Protein AF-A0A7C3E2F9-F1 (afdb_monomer)

pLDDT: mean 82.73, std 14.66, range [28.41, 98.12]

Radius of gyration: 39.57 Å; Cα contacts (8 Å, |Δi|>4): 1202; chains: 1; bounding box: 66×68×146 Å

Mean predicted aligned error: 20.39 Å

Nearest PDB structures (foldseek):
  4b7o-assembly1_A  TM=5.813E-01  e=4.059E-03  Neisseria meningitidis
  8a60-assembly1_A  TM=3.968E-01  e=1.126E-04  Escherichia coli K-12
  4aip-assembly1_A  TM=2.512E-01  e=1.209E-02  Neisseria meningitidis
  3csl-assembly1_A  TM=4.477E-01  e=5.651E-01  Serratia marcescens
  3slo-assembly1_A  TM=3.354E-01  e=4.138E-01  Escherichia coli O157:H7

Secondary structure (DSSP, 8-state):
----PPP-S----HHHHHHHTTSPPP-S---TTS-S--------EEEEEEEEEEEEEE-SSSEEEEEEEEEEEEEEEEP--SSSGGG-TT-EEEEEEEEEEEEEEEEEEETTEEEEEEEEEEEEEEETTPPP---HHHHHT-SSS-TTSPPEEEETTSPPBS-SSS-EEEEEEEEEEEEEEEEEEETTEEEEEEEEEEEEEEEEEE-TTTT-EEEE-SGGGTTS-HHHHHHHT--SEEE---EEE-EEEEEEEEEEEEEEEEETTEEEEEEEEEEEEPPPEETT---EEEEEEEEPTTT-SEEEEEETTSTT--SSSS------EEEEEEEEE-TTSTT--EEEEEE----S--HHHHHHHHHHHHHHHHHHHTTT---------PPP----S-HHHHHHHHHHHHHHHHHHHHHHHHHHHHHHHHHHHHHHHHHHHHHHH-SSEEEEEETTSBEEEE-HHHHHHTT-S--TTSBHHHHH-TT-HHHHHHHHHHHH---EEEEEEEEE-TTS-EEEEEEEEEEE--TT--SS---EEEEEEEE-HHHHHHHHHHHHHHHHHHHHHHHHHHHHHHHHHHHHHHHHHHHHTSTT--HHHHHHHHHHHHHHHHHHHHHHHHHHHHHS------EEE-HHHHHHHHHHHHHHH-TTS-----SPPPPEEE-HHHHHHHHHHHHHHHHH-

Sequence (685 aa):
MFLFDRPDVASISRIGSRLAALYPAPNVAGALSGANNFRLNTANRLTANNFIGRLDHSVSSSDRLNARVLQYRGQTKRGSVTPLEAADPSGGIDVTNTLNVTPGWFHNFSGTMFNELRLGILYRWQEQPRPDDSGVAGQLGLKGVDPAGMPRVTVTGYSALGLSNQGRLIKPVRSYHVSEALTWFRGQHTVKFGGEWRRSSITDAQFGSKSGAFAFNDVATGRTFGLAALLLGWANTATVRTGEASPFMHYGAWYVQDDWKATPRLTFNFGLRWDFDTPWREARNQRSGFNPIPINPVSGTPGIMTFAGIDGEGPYAHPFDYNNYGPRFGFAWRPFGENTVFRGGYGLIYGGIFIVVVVLLFFVVMVALRKSLRRGEASAPQDEFAPPRPRSDNEAAFLTASMQSVITRLKEQEKELERLHRQEKERAQQTAQLSVAVTRNMPTGLLLINEAGLITMSNPAAETVLGTQGLAFRRYSEVLGPDSTLVSLLAASLRDGRTFQREEADYITPAGETRRLGLTISPVFPPGDAKGKISGAVCLLTDLTELNALQQQMRLRENLAALGEMSAGIAHEFKNSLATISGHAQLIRGDALASSEIAESAAKIMAQTQALASIVTEFLRFARPLEASSESVAPQPLLASVMEECSRQFPGVDFSIQGDFLPIVGDEPLLRQALANLVRNAAQA

Structure (mmCIF, N/CA/C/O backbone):
data_AF-A0A7C3E2F9-F1
#
_entry.id   AF-A0A7C3E2F9-F1
#
loop_
_atom_site.group_PDB
_atom_site.id
_atom_site.type_symbol
_atom_site.label_atom_id
_atom_site.label_alt_id
_atom_site.label_comp_id
_atom_site.label_asym_id
_atom_site.label_entity_id
_atom_site.label_seq_id
_atom_site.pdbx_PDB_ins_code
_atom_site.Cartn_x
_atom_site.Cartn_y
_atom_site.Cartn_z
_atom_site.occupancy
_atom_site.B_iso_or_equiv
_atom_site.auth_seq_id
_atom_site.auth_comp_id
_atom_site.auth_asym_id
_atom_site.auth_atom_id
_atom_site.pdbx_PDB_model_num
ATOM 1 N N . MET A 1 1 ? 13.176 -0.486 -67.567 1.00 34.56 1 MET A N 1
ATOM 2 C CA . MET A 1 1 ? 14.231 0.490 -67.236 1.00 34.56 1 MET A CA 1
ATOM 3 C C . MET A 1 1 ? 13.688 1.428 -66.164 1.00 34.56 1 MET A C 1
ATOM 5 O O . MET A 1 1 ? 13.183 2.488 -66.480 1.00 34.56 1 MET A O 1
ATOM 9 N N . PHE A 1 2 ? 13.714 0.990 -64.906 1.00 29.55 2 PHE A N 1
ATOM 10 C CA . PHE A 1 2 ? 13.661 1.872 -63.741 1.00 29.55 2 PHE A CA 1
ATOM 11 C C . PHE A 1 2 ? 14.950 1.564 -62.994 1.00 29.55 2 PHE A C 1
ATOM 13 O O . PHE A 1 2 ? 15.112 0.481 -62.434 1.00 29.55 2 PHE A O 1
ATOM 20 N N . LEU A 1 3 ? 15.918 2.457 -63.173 1.00 31.38 3 LEU A N 1
ATOM 21 C CA . LEU A 1 3 ? 17.205 2.436 -62.502 1.00 31.38 3 LEU A CA 1
ATOM 22 C C . LEU A 1 3 ? 16.933 2.592 -61.004 1.00 31.38 3 LEU A C 1
ATOM 24 O O . LEU A 1 3 ? 16.674 3.691 -60.527 1.00 31.38 3 LEU A O 1
ATOM 28 N N . PHE A 1 4 ? 16.964 1.484 -60.267 1.00 35.19 4 PHE A N 1
ATOM 29 C CA . PHE A 1 4 ? 17.385 1.552 -58.878 1.00 35.19 4 PHE A CA 1
ATOM 30 C C . PHE A 1 4 ? 18.872 1.880 -58.930 1.00 35.19 4 PHE A C 1
ATOM 32 O O . PHE A 1 4 ? 19.704 0.984 -59.094 1.00 35.19 4 PHE A O 1
ATOM 39 N N . ASP A 1 5 ? 19.190 3.174 -58.877 1.00 38.12 5 ASP A N 1
ATOM 40 C CA . ASP A 1 5 ? 20.518 3.604 -58.469 1.00 38.12 5 ASP A CA 1
ATOM 41 C C . ASP A 1 5 ? 20.855 2.837 -57.194 1.00 38.12 5 ASP A C 1
ATOM 43 O O . ASP A 1 5 ? 20.099 2.833 -56.215 1.00 38.12 5 ASP A O 1
ATOM 47 N N . ARG A 1 6 ? 21.963 2.099 -57.252 1.00 39.78 6 ARG A N 1
ATOM 48 C CA . ARG A 1 6 ? 22.545 1.468 -56.075 1.00 39.78 6 ARG A CA 1
ATOM 49 C C . ARG A 1 6 ? 22.722 2.584 -55.043 1.00 39.78 6 ARG A C 1
ATOM 51 O O . ARG A 1 6 ? 23.370 3.572 -55.384 1.00 39.78 6 ARG A O 1
ATOM 58 N N . PRO A 1 7 ? 22.160 2.474 -53.827 1.00 41.84 7 PRO A N 1
ATOM 59 C CA . PRO A 1 7 ? 22.436 3.463 -52.805 1.00 41.84 7 PRO A CA 1
ATOM 60 C C . PRO A 1 7 ? 23.945 3.468 -52.585 1.00 41.84 7 PRO A C 1
ATOM 62 O O . PRO A 1 7 ? 24.555 2.421 -52.352 1.00 41.84 7 PRO A O 1
ATOM 65 N N . ASP A 1 8 ? 24.520 4.650 -52.756 1.00 45.22 8 ASP A N 1
ATOM 66 C CA . ASP A 1 8 ? 25.925 4.944 -52.547 1.00 45.22 8 ASP A CA 1
ATOM 67 C C . ASP A 1 8 ? 26.379 4.314 -51.223 1.00 45.22 8 ASP A C 1
ATOM 69 O O . ASP A 1 8 ? 25.710 4.450 -50.189 1.00 45.22 8 ASP A O 1
ATOM 73 N N . VAL A 1 9 ? 27.483 3.568 -51.243 1.00 47.22 9 VAL A N 1
ATOM 74 C CA . VAL A 1 9 ? 28.048 2.986 -50.025 1.00 47.22 9 VAL A CA 1
ATOM 75 C C . VAL A 1 9 ? 28.627 4.130 -49.184 1.00 47.22 9 VAL A C 1
ATOM 77 O O . VAL A 1 9 ? 29.790 4.491 -49.293 1.00 47.22 9 VAL A O 1
ATOM 80 N N . ALA A 1 10 ? 27.764 4.638 -48.305 1.00 52.59 10 ALA A N 1
ATOM 81 C CA . ALA A 1 10 ? 28.023 5.060 -46.934 1.00 52.59 10 ALA A CA 1
ATOM 82 C C . ALA A 1 10 ? 28.907 6.300 -46.688 1.00 52.59 10 ALA A C 1
ATOM 84 O O . ALA A 1 10 ? 30.077 6.190 -46.326 1.00 52.59 10 ALA A O 1
ATOM 85 N N . SER A 1 11 ? 28.279 7.479 -46.584 1.00 71.88 11 SER A N 1
ATOM 86 C CA . SER A 1 11 ? 28.656 8.381 -45.487 1.00 71.88 11 SER A CA 1
ATOM 87 C C . SER A 1 11 ? 27.968 7.880 -44.214 1.00 71.88 11 SER A C 1
ATOM 89 O O . SER A 1 11 ? 26.759 8.055 -44.048 1.00 71.88 11 SER A O 1
ATOM 91 N N . ILE A 1 12 ? 28.714 7.214 -43.327 1.00 85.56 12 ILE A N 1
ATOM 92 C CA . ILE A 1 12 ? 28.209 6.819 -42.006 1.00 85.56 12 ILE A CA 1
ATOM 93 C C . ILE A 1 12 ? 27.648 8.067 -41.311 1.00 85.56 12 ILE A C 1
ATOM 95 O O . ILE A 1 12 ? 28.334 9.081 -41.171 1.00 85.56 12 ILE A O 1
ATOM 99 N N . SER A 1 13 ? 26.400 7.991 -40.855 1.00 90.38 13 SER A N 1
ATOM 100 C CA . SER A 1 13 ? 25.753 9.046 -40.085 1.00 90.38 13 SER A CA 1
ATOM 101 C C . SER A 1 13 ? 26.576 9.358 -38.843 1.00 90.38 13 SER A C 1
ATOM 103 O O . SER A 1 13 ? 26.833 8.486 -38.012 1.00 90.38 13 SER A O 1
ATOM 105 N N . ARG A 1 14 ? 26.940 10.633 -38.672 1.00 90.75 14 ARG A N 1
ATOM 106 C CA . ARG A 1 14 ? 27.643 11.119 -37.474 1.00 90.75 14 ARG A CA 1
ATOM 107 C C . ARG A 1 14 ? 26.859 10.835 -36.189 1.00 90.75 14 ARG A C 1
ATOM 109 O O . ARG A 1 14 ? 27.458 10.586 -35.148 1.00 90.75 14 ARG A O 1
ATOM 116 N N . ILE A 1 15 ? 25.529 10.898 -36.250 1.00 92.12 15 ILE A N 1
ATOM 117 C CA . ILE A 1 15 ? 24.653 10.597 -35.109 1.00 92.12 15 ILE A CA 1
ATOM 118 C C . ILE A 1 15 ? 24.609 9.083 -34.887 1.00 92.12 15 ILE A C 1
ATOM 120 O O . ILE A 1 15 ? 24.788 8.623 -33.762 1.00 92.12 15 ILE A O 1
ATOM 124 N N . GLY A 1 16 ? 24.439 8.316 -35.969 1.00 92.38 16 GLY A N 1
ATOM 125 C CA . GLY A 1 16 ? 24.406 6.855 -35.943 1.00 92.38 16 GLY A CA 1
ATOM 126 C C . GLY A 1 16 ? 25.669 6.231 -35.354 1.00 92.38 16 GLY A C 1
ATOM 127 O O . GLY A 1 16 ? 25.578 5.367 -34.487 1.00 92.38 16 GLY A O 1
ATOM 128 N N . SER A 1 17 ? 26.849 6.710 -35.759 1.00 91.62 17 SER A N 1
ATOM 129 C CA . SER A 1 17 ? 28.134 6.227 -35.238 1.00 91.62 17 SER A CA 1
ATOM 130 C C . SER A 1 17 ? 28.340 6.563 -33.762 1.00 91.62 17 SER A C 1
ATOM 132 O O . SER A 1 17 ? 28.784 5.708 -32.998 1.00 91.62 17 SER A O 1
ATOM 134 N N . ARG A 1 18 ? 27.965 7.774 -33.331 1.00 91.81 18 ARG A N 1
ATOM 135 C CA . ARG A 1 18 ? 28.031 8.179 -31.917 1.00 91.81 18 ARG A CA 1
ATOM 136 C C . ARG A 1 18 ? 27.104 7.352 -31.032 1.00 91.81 18 ARG A C 1
ATOM 138 O O . ARG A 1 18 ? 27.503 6.981 -29.937 1.00 91.81 18 ARG A O 1
ATOM 145 N N . LEU A 1 19 ? 25.897 7.044 -31.507 1.00 92.69 19 LEU A N 1
ATOM 146 C CA . LEU A 1 19 ? 24.961 6.171 -30.797 1.00 92.69 19 LEU A CA 1
ATOM 147 C C . LEU A 1 19 ? 25.447 4.718 -30.763 1.00 92.69 19 LEU A C 1
ATOM 149 O O . LEU A 1 19 ? 25.360 4.075 -29.723 1.00 92.69 19 LEU A O 1
ATOM 153 N N . ALA A 1 20 ? 25.998 4.208 -31.868 1.00 91.62 20 ALA A N 1
ATOM 154 C CA . ALA A 1 20 ? 26.556 2.858 -31.925 1.00 91.62 20 ALA A CA 1
ATOM 155 C C . ALA A 1 20 ? 27.736 2.673 -30.953 1.00 91.62 20 ALA A C 1
ATOM 157 O O . ALA A 1 20 ? 27.865 1.613 -30.348 1.00 91.62 20 ALA A O 1
ATOM 158 N N . ALA A 1 21 ? 28.548 3.714 -30.744 1.00 90.88 21 ALA A N 1
ATOM 159 C CA . ALA A 1 21 ? 29.670 3.698 -29.805 1.00 90.88 21 ALA A CA 1
ATOM 160 C C . ALA A 1 21 ? 29.258 3.604 -28.321 1.00 90.88 21 ALA A C 1
ATOM 162 O O . ALA A 1 21 ? 30.113 3.373 -27.470 1.00 90.88 21 ALA A O 1
ATOM 163 N N . LEU A 1 22 ? 27.971 3.780 -27.992 1.00 90.50 22 LEU A N 1
ATOM 164 C CA . LEU A 1 22 ? 27.465 3.625 -26.623 1.00 90.50 22 LEU A CA 1
ATOM 165 C C . LEU A 1 22 ? 27.222 2.160 -26.237 1.00 90.50 22 LEU A C 1
ATOM 167 O O . LEU A 1 22 ? 27.091 1.864 -25.047 1.00 90.50 22 LEU A O 1
ATOM 171 N N . TYR A 1 23 ? 27.158 1.244 -27.211 1.00 89.94 23 TYR A N 1
ATOM 172 C CA . TYR A 1 23 ? 27.086 -0.181 -26.911 1.00 89.94 23 TYR A CA 1
ATOM 173 C C . TYR A 1 23 ? 28.418 -0.666 -26.326 1.00 89.94 23 TYR A C 1
ATOM 175 O O . TYR A 1 23 ? 29.477 -0.364 -26.880 1.00 89.94 23 TYR A O 1
ATOM 183 N N . PRO A 1 24 ? 28.391 -1.429 -25.222 1.00 88.19 24 PRO A N 1
ATOM 184 C CA . PRO A 1 24 ? 29.610 -1.950 -24.631 1.00 88.19 24 PRO A CA 1
ATOM 185 C C . PRO A 1 24 ? 30.267 -2.991 -25.544 1.00 88.19 24 PRO A C 1
ATOM 187 O O . PRO A 1 24 ? 29.594 -3.732 -26.265 1.00 88.19 24 PRO A O 1
ATOM 190 N N . ALA A 1 25 ? 31.595 -3.070 -25.477 1.00 87.81 25 ALA A N 1
ATOM 191 C CA . ALA A 1 25 ? 32.342 -4.130 -26.138 1.00 87.81 25 ALA A CA 1
ATOM 192 C C . ALA A 1 25 ? 31.990 -5.500 -25.521 1.00 87.81 25 ALA A C 1
ATOM 194 O O . ALA A 1 25 ? 31.783 -5.583 -24.308 1.00 87.81 25 ALA A O 1
ATOM 195 N N . PRO A 1 26 ? 31.936 -6.579 -26.321 1.00 88.69 26 PRO A N 1
ATOM 196 C CA . PRO A 1 26 ? 31.659 -7.917 -25.811 1.00 88.69 26 PRO A CA 1
ATOM 197 C C . PRO A 1 26 ? 32.726 -8.359 -24.802 1.00 88.69 26 PRO A C 1
ATOM 199 O O . PRO A 1 26 ? 33.915 -8.126 -25.007 1.00 88.69 26 PRO A O 1
ATOM 202 N N . ASN A 1 27 ? 32.302 -9.018 -23.723 1.00 90.38 27 ASN A N 1
ATOM 203 C CA . ASN A 1 27 ? 33.191 -9.500 -22.657 1.00 90.38 27 ASN A CA 1
ATOM 204 C C . ASN A 1 27 ? 33.017 -10.991 -22.323 1.00 90.38 27 ASN A C 1
ATOM 206 O O . ASN A 1 27 ? 33.754 -11.527 -21.499 1.00 90.38 27 ASN A O 1
ATOM 210 N N . VAL A 1 28 ? 32.063 -11.666 -22.963 1.00 89.44 28 VAL A N 1
ATOM 211 C CA . VAL A 1 28 ? 31.877 -13.117 -22.888 1.00 89.44 28 VAL A CA 1
ATOM 212 C C . VAL A 1 28 ? 31.671 -13.676 -24.291 1.00 89.44 28 VAL A C 1
ATOM 214 O O . VAL A 1 28 ? 31.207 -12.973 -25.191 1.00 89.44 28 VAL A O 1
ATOM 217 N N . ALA A 1 29 ? 31.981 -14.959 -24.479 1.00 83.81 29 ALA A N 1
ATOM 218 C CA . ALA A 1 29 ? 31.607 -15.656 -25.702 1.00 83.81 29 ALA A CA 1
ATOM 219 C C . ALA A 1 29 ? 30.074 -15.616 -25.849 1.00 83.81 29 ALA A C 1
ATOM 221 O O . ALA A 1 29 ? 29.343 -16.088 -24.976 1.00 83.81 29 ALA A O 1
ATOM 222 N N . GLY A 1 30 ? 29.593 -14.983 -26.921 1.00 80.31 30 GLY A N 1
ATOM 223 C CA . GLY A 1 30 ? 28.169 -14.926 -27.241 1.00 80.31 30 GLY A CA 1
ATOM 224 C C . GLY A 1 30 ? 27.622 -16.276 -27.706 1.00 80.31 30 GLY A C 1
ATOM 225 O O . GLY A 1 30 ? 28.350 -17.258 -27.851 1.00 80.31 30 GLY A O 1
ATOM 226 N N . ALA A 1 31 ? 26.323 -16.318 -27.995 1.00 74.69 31 ALA A N 1
ATOM 227 C CA . ALA A 1 31 ? 25.733 -17.414 -28.756 1.00 74.69 31 ALA A CA 1
ATOM 228 C C . ALA A 1 31 ? 26.368 -17.500 -30.159 1.00 74.69 31 ALA A C 1
ATOM 230 O O . ALA A 1 31 ? 26.954 -16.532 -30.640 1.00 74.69 31 ALA A O 1
ATOM 231 N N . LEU A 1 32 ? 26.181 -18.623 -30.862 1.00 66.31 32 LEU A N 1
ATOM 232 C CA . LEU A 1 32 ? 26.630 -18.795 -32.257 1.00 66.31 32 LEU A CA 1
ATOM 233 C C . LEU A 1 32 ? 26.113 -17.692 -33.203 1.00 66.31 32 LEU A C 1
ATOM 235 O O . LEU A 1 32 ? 26.728 -17.409 -34.222 1.00 66.31 32 LEU A O 1
ATOM 239 N N . SER A 1 33 ? 25.004 -17.041 -32.843 1.00 66.00 33 SER A N 1
ATOM 240 C CA . SER A 1 33 ? 24.438 -15.878 -33.535 1.00 66.00 33 SER A CA 1
ATOM 241 C C . SER A 1 33 ? 25.149 -14.546 -33.243 1.00 66.00 33 SER A C 1
ATOM 243 O O . SER A 1 33 ? 24.709 -13.509 -33.729 1.00 66.00 33 SER A O 1
ATOM 245 N N . GLY A 1 34 ? 26.187 -14.534 -32.403 1.00 68.25 34 GLY A N 1
ATOM 246 C CA . GLY A 1 34 ? 26.843 -13.320 -31.906 1.00 68.25 34 GLY A CA 1
ATOM 247 C C . GLY A 1 34 ? 26.052 -12.562 -30.829 1.00 68.25 34 GLY A C 1
ATOM 248 O O . GLY A 1 34 ? 26.511 -11.525 -30.359 1.00 68.25 34 GLY A O 1
ATOM 249 N N . ALA A 1 35 ? 24.884 -13.066 -30.413 1.00 77.75 35 ALA A N 1
ATOM 250 C CA . ALA A 1 35 ? 24.026 -12.444 -29.401 1.00 77.75 35 ALA A CA 1
ATOM 251 C C . ALA A 1 35 ? 24.463 -12.772 -27.959 1.00 77.75 35 ALA A C 1
ATOM 253 O O . ALA A 1 35 ? 25.149 -13.765 -27.718 1.00 77.75 35 ALA A O 1
ATOM 254 N N . ASN A 1 36 ? 24.004 -11.982 -26.978 1.00 81.44 36 ASN A N 1
ATOM 255 C CA . ASN A 1 36 ? 24.264 -12.188 -25.540 1.00 81.44 36 ASN A CA 1
ATOM 256 C C . ASN A 1 36 ? 25.761 -12.280 -25.179 1.00 81.44 36 ASN A C 1
ATOM 258 O O . ASN A 1 36 ? 26.157 -13.054 -24.308 1.00 81.44 36 ASN A O 1
ATOM 262 N N . ASN A 1 37 ? 26.582 -11.486 -25.865 1.00 86.81 37 ASN A N 1
ATOM 263 C CA . ASN A 1 37 ? 28.044 -11.444 -25.764 1.00 86.81 37 ASN A CA 1
ATOM 264 C C . ASN A 1 37 ? 28.573 -10.414 -24.742 1.00 86.81 37 ASN A C 1
ATOM 266 O O . ASN A 1 37 ? 29.782 -10.224 -24.619 1.00 86.81 37 ASN A O 1
ATOM 270 N N . PHE A 1 38 ? 27.682 -9.758 -23.995 1.00 88.31 38 PHE A N 1
ATOM 271 C CA . PHE A 1 38 ? 28.029 -8.832 -22.921 1.00 88.31 38 PHE A CA 1
ATOM 272 C C . PHE A 1 38 ? 27.270 -9.178 -21.638 1.00 88.31 38 PHE A C 1
ATOM 274 O O . PHE A 1 38 ? 26.053 -9.377 -21.665 1.00 88.31 38 PHE A O 1
ATOM 281 N N . ARG A 1 39 ? 27.983 -9.253 -20.511 1.00 87.06 39 ARG A N 1
ATOM 282 C CA . ARG A 1 39 ? 27.419 -9.487 -19.174 1.00 87.06 39 ARG A CA 1
ATOM 283 C C . ARG A 1 39 ? 28.145 -8.643 -18.136 1.00 87.06 39 ARG A C 1
ATOM 285 O O . ARG A 1 39 ? 29.361 -8.734 -18.009 1.00 87.06 39 ARG A O 1
ATOM 292 N N . LEU A 1 40 ? 27.401 -7.883 -17.344 1.00 86.88 40 LEU A N 1
ATOM 293 C CA . LEU A 1 40 ? 27.927 -7.154 -16.195 1.00 86.88 40 LEU A CA 1
ATOM 294 C C . LEU A 1 40 ? 26.899 -7.199 -15.066 1.00 86.88 40 LEU A C 1
ATOM 296 O O . LEU A 1 40 ? 25.703 -7.071 -15.317 1.00 86.88 40 LEU A O 1
ATOM 300 N N . ASN A 1 41 ? 27.373 -7.358 -13.833 1.00 87.25 41 ASN A N 1
ATOM 301 C CA . ASN A 1 41 ? 26.542 -7.200 -12.647 1.00 87.25 41 ASN A CA 1
ATOM 302 C C . ASN A 1 41 ? 26.723 -5.790 -12.095 1.00 87.25 41 ASN A C 1
ATOM 304 O O . ASN A 1 41 ? 27.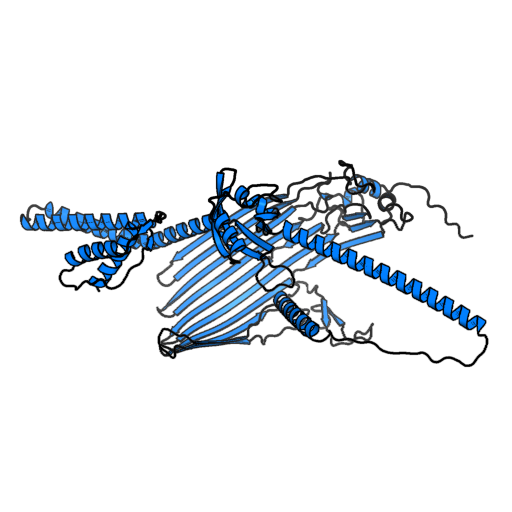845 -5.318 -11.929 1.00 87.25 41 ASN A O 1
ATOM 308 N N . THR A 1 42 ? 25.610 -5.138 -11.786 1.00 88.31 42 THR A N 1
ATOM 309 C CA . THR A 1 42 ? 25.581 -3.802 -11.198 1.00 88.31 42 THR A CA 1
ATOM 310 C C . THR A 1 42 ? 24.644 -3.808 -9.995 1.00 88.31 42 THR A C 1
ATOM 312 O O . THR A 1 42 ? 23.716 -4.617 -9.929 1.00 88.31 42 THR A O 1
ATOM 315 N N . ALA A 1 43 ? 24.911 -2.954 -9.011 1.00 89.31 43 ALA A N 1
ATOM 316 C CA . ALA A 1 43 ? 24.148 -2.918 -7.770 1.00 89.31 43 ALA A CA 1
ATOM 317 C C . ALA A 1 43 ? 23.157 -1.754 -7.774 1.00 89.31 43 ALA A C 1
ATOM 319 O O . ALA A 1 43 ? 23.502 -0.626 -8.127 1.00 89.31 43 ALA A O 1
ATOM 320 N N . ASN A 1 44 ? 21.940 -2.015 -7.303 1.00 92.38 44 ASN A N 1
ATOM 321 C CA . ASN A 1 44 ? 20.987 -0.963 -6.977 1.00 92.38 44 ASN A CA 1
ATOM 322 C C . ASN A 1 44 ? 21.199 -0.543 -5.523 1.00 92.38 44 ASN A C 1
ATOM 324 O O . ASN A 1 44 ? 21.247 -1.387 -4.630 1.00 92.38 44 ASN A O 1
ATOM 328 N N . ARG A 1 45 ? 21.302 0.763 -5.276 1.00 94.38 45 ARG A N 1
ATOM 329 C CA . ARG A 1 45 ? 21.499 1.317 -3.935 1.00 94.38 45 ARG A CA 1
ATOM 330 C C . ARG A 1 45 ? 20.283 2.131 -3.523 1.00 94.38 45 ARG A C 1
ATOM 332 O O . ARG A 1 45 ? 20.002 3.160 -4.131 1.00 94.38 45 ARG A O 1
ATOM 339 N N . LEU A 1 46 ? 19.606 1.693 -2.466 1.00 95.44 46 LEU A N 1
ATOM 340 C CA . LEU A 1 46 ? 18.586 2.473 -1.771 1.00 95.44 46 LEU A CA 1
ATOM 341 C C . LEU A 1 46 ? 19.222 3.158 -0.558 1.00 95.44 46 LEU A C 1
ATOM 343 O O . LEU A 1 46 ? 19.756 2.494 0.325 1.00 95.44 46 LEU A O 1
ATOM 347 N N . THR A 1 47 ? 19.125 4.481 -0.503 1.00 96.44 47 THR A N 1
ATOM 348 C CA . THR A 1 47 ? 19.421 5.271 0.694 1.00 96.44 47 THR A CA 1
ATOM 349 C C . THR A 1 47 ? 18.115 5.887 1.169 1.00 96.44 47 THR A C 1
ATOM 351 O O . THR A 1 47 ? 17.479 6.621 0.413 1.00 96.44 47 THR A O 1
ATOM 354 N N . ALA A 1 48 ? 17.701 5.598 2.402 1.00 96.56 48 ALA A N 1
ATOM 355 C CA . ALA A 1 48 ? 16.458 6.117 2.956 1.00 96.56 48 ALA A CA 1
ATOM 356 C C . ALA A 1 48 ? 16.636 6.628 4.385 1.00 96.56 48 ALA A C 1
ATOM 358 O O . ALA A 1 48 ? 17.272 5.981 5.211 1.00 96.56 48 ALA A O 1
ATOM 359 N N . ASN A 1 49 ? 16.022 7.776 4.664 1.00 96.19 49 ASN A N 1
ATOM 360 C CA . ASN A 1 49 ? 15.901 8.359 5.991 1.00 96.19 49 ASN A CA 1
ATOM 361 C C . ASN A 1 49 ? 14.432 8.333 6.408 1.00 96.19 49 ASN A C 1
ATOM 363 O O . ASN A 1 49 ? 13.574 8.873 5.701 1.00 96.19 49 ASN A O 1
ATOM 367 N N . ASN A 1 50 ? 14.168 7.744 7.571 1.00 95.44 50 ASN A N 1
ATOM 368 C CA . ASN A 1 50 ? 12.835 7.630 8.147 1.00 95.44 50 ASN A CA 1
ATOM 369 C C . ASN A 1 50 ? 12.800 8.355 9.484 1.00 95.44 50 ASN A C 1
ATOM 371 O O . ASN A 1 50 ? 13.608 8.077 10.365 1.00 95.44 50 ASN A O 1
ATOM 375 N N . PHE A 1 51 ? 11.844 9.261 9.639 1.00 94.88 51 PHE A N 1
ATOM 376 C CA . PHE A 1 51 ? 11.570 9.930 10.899 1.00 94.88 51 PHE A CA 1
ATOM 377 C C . PHE A 1 51 ? 10.118 9.688 11.287 1.00 94.88 51 PHE A C 1
ATOM 379 O O . PHE A 1 51 ? 9.205 9.864 10.476 1.00 94.88 51 PHE A O 1
ATOM 386 N N . ILE A 1 52 ? 9.911 9.277 12.534 1.00 95.38 52 ILE A N 1
ATOM 387 C CA . ILE A 1 52 ? 8.589 9.083 13.113 1.00 95.38 52 ILE A CA 1
ATOM 388 C C . ILE A 1 52 ? 8.576 9.807 14.451 1.00 95.38 52 ILE A C 1
ATOM 390 O O . ILE A 1 52 ? 9.390 9.521 15.323 1.00 95.38 52 ILE A O 1
ATOM 394 N N . GLY A 1 53 ? 7.633 10.728 14.599 1.00 92.25 53 GLY A N 1
ATOM 395 C CA . GLY A 1 53 ? 7.337 11.403 15.851 1.00 92.25 53 GLY A CA 1
ATOM 396 C C . GLY A 1 53 ? 5.908 11.101 16.269 1.00 92.25 53 GLY A C 1
ATOM 397 O O . GLY A 1 53 ? 5.007 11.039 15.427 1.00 92.25 53 GLY A O 1
ATOM 398 N N . ARG A 1 54 ? 5.701 10.917 17.569 1.00 95.69 54 ARG A N 1
ATOM 399 C CA . ARG A 1 54 ? 4.377 10.818 18.173 1.00 95.69 54 ARG A CA 1
ATOM 400 C C . ARG A 1 54 ? 4.343 11.682 19.427 1.00 95.69 54 ARG A C 1
ATOM 402 O O . ARG A 1 54 ? 5.299 11.677 20.196 1.00 95.69 54 ARG A O 1
ATOM 409 N N . LEU A 1 55 ? 3.251 12.413 19.590 1.00 95.38 55 LEU A N 1
ATOM 410 C CA . LEU A 1 55 ? 2.927 13.195 20.770 1.00 95.38 55 LEU A CA 1
ATOM 411 C C . LEU A 1 55 ? 1.543 12.764 21.241 1.00 95.38 55 LEU A C 1
ATOM 413 O O . LEU A 1 55 ? 0.613 12.728 20.438 1.00 95.38 55 LEU A O 1
ATOM 417 N N . ASP A 1 56 ? 1.413 12.480 22.528 1.00 96.81 56 ASP A N 1
ATOM 418 C CA . ASP A 1 56 ? 0.138 12.251 23.196 1.00 96.81 56 ASP A CA 1
ATOM 419 C C . ASP A 1 56 ? 0.112 13.156 24.429 1.00 96.81 56 ASP A C 1
ATOM 421 O O . ASP A 1 56 ? 1.074 13.199 25.198 1.00 96.81 56 ASP A O 1
ATOM 425 N N . HIS A 1 57 ? -0.959 13.924 24.597 1.00 96.19 57 HIS A N 1
ATOM 426 C CA . HIS A 1 57 ? -1.078 14.883 25.684 1.00 96.19 57 HIS A CA 1
ATOM 427 C C . HIS A 1 57 ? -2.518 14.947 26.190 1.00 96.19 57 HIS A C 1
ATOM 429 O O . HIS A 1 57 ? -3.443 15.262 25.441 1.00 96.19 57 HIS A O 1
ATOM 435 N N . SER A 1 58 ? -2.704 14.663 27.477 1.00 96.81 58 SER A N 1
ATOM 436 C CA . SER A 1 58 ? -3.978 14.878 28.166 1.00 96.81 58 SER A CA 1
ATOM 437 C C . SER A 1 58 ? -4.027 16.329 28.637 1.00 96.81 58 SER A C 1
ATOM 439 O O . SER A 1 58 ? -3.348 16.682 29.597 1.00 96.81 58 SER A O 1
ATOM 441 N N . VAL A 1 59 ? -4.794 17.167 27.937 1.00 95.88 59 VAL A N 1
ATOM 442 C CA . VAL A 1 59 ? -4.943 18.600 28.250 1.00 95.88 59 VAL A CA 1
ATOM 443 C C . VAL A 1 59 ? -5.790 18.779 29.511 1.00 95.88 59 VAL A C 1
ATOM 445 O O . VAL A 1 59 ? -5.533 19.660 30.328 1.00 95.88 59 VAL A O 1
ATOM 448 N N . SER A 1 60 ? -6.802 17.929 29.674 1.00 95.44 60 SER A N 1
ATOM 449 C CA . SER A 1 60 ? -7.709 17.910 30.819 1.00 95.44 60 SER A CA 1
ATOM 450 C C . SER A 1 60 ? -8.210 16.479 31.065 1.00 95.44 60 SER A C 1
ATOM 452 O O . SER A 1 60 ? -7.791 15.528 30.401 1.00 95.44 60 SER A O 1
ATOM 454 N N . SER A 1 61 ? -9.128 16.303 32.017 1.00 93.38 61 SER A N 1
ATOM 455 C CA . SER A 1 61 ? -9.836 15.031 32.214 1.00 93.38 61 SER A CA 1
ATOM 456 C C . SER A 1 61 ? -10.814 14.696 31.075 1.00 93.38 61 SER A C 1
ATOM 458 O O . SER A 1 61 ? -11.145 13.522 30.887 1.00 93.38 61 SER A O 1
ATOM 460 N N . SER A 1 62 ? -11.265 15.697 30.308 1.00 96.12 62 SER A N 1
ATOM 461 C CA . SER A 1 62 ? -12.163 15.537 29.157 1.00 96.12 62 SER A CA 1
ATOM 462 C C . SER A 1 62 ? -11.434 15.506 27.817 1.00 96.12 62 SER A C 1
ATOM 464 O O . SER A 1 62 ? -11.960 14.917 26.879 1.00 96.12 62 SER A O 1
ATOM 466 N N . ASP A 1 63 ? -10.241 16.097 27.720 1.00 96.88 63 ASP A N 1
ATOM 467 C CA . ASP A 1 63 ? -9.572 16.367 26.448 1.00 96.88 63 ASP A CA 1
ATOM 468 C C . ASP A 1 63 ? -8.217 15.680 26.335 1.00 96.88 63 ASP A C 1
ATOM 470 O O . ASP A 1 63 ? -7.309 15.890 27.147 1.00 96.88 63 ASP A O 1
ATOM 474 N N . ARG A 1 64 ? -8.052 14.908 25.259 1.00 97.38 64 ARG A N 1
ATOM 475 C CA . ARG A 1 64 ? -6.767 14.317 24.876 1.00 97.38 64 ARG A CA 1
ATOM 476 C C . ARG A 1 64 ? -6.433 14.679 23.444 1.00 97.38 64 ARG A C 1
ATOM 478 O O . ARG A 1 64 ? -7.243 14.501 22.540 1.00 97.38 64 ARG A O 1
ATOM 485 N N . LEU A 1 65 ? -5.218 15.157 23.238 1.00 97.50 65 LEU A N 1
ATOM 486 C CA . LEU A 1 65 ? -4.668 15.448 21.927 1.00 97.50 65 LEU A CA 1
ATOM 487 C C . LEU A 1 65 ? -3.623 14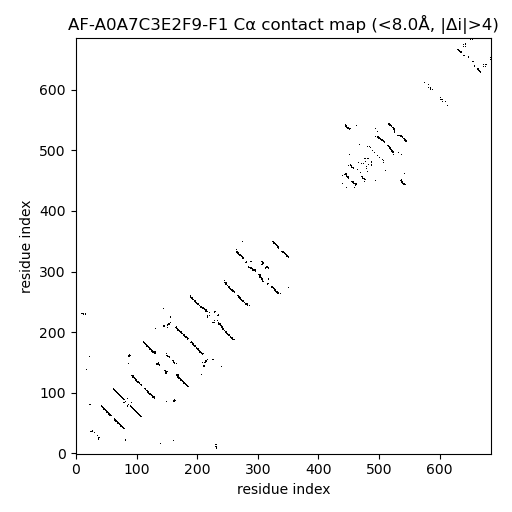.397 21.590 1.00 97.50 65 LEU A C 1
ATOM 489 O O . LEU A 1 65 ? -2.813 14.016 22.436 1.00 97.50 65 LEU A O 1
ATOM 493 N N . ASN A 1 66 ? -3.612 13.962 20.339 1.00 95.38 66 ASN A N 1
ATOM 494 C CA . ASN A 1 66 ? -2.499 13.212 19.794 1.00 95.38 66 ASN A CA 1
ATOM 495 C C . ASN A 1 66 ? -2.042 13.817 18.469 1.00 95.38 66 ASN A C 1
ATOM 497 O O . ASN A 1 66 ? -2.775 14.520 17.775 1.00 95.38 66 ASN A O 1
ATOM 501 N N . ALA A 1 67 ? -0.793 13.569 18.118 1.00 94.06 67 ALA A N 1
ATOM 502 C CA . ALA A 1 67 ? -0.279 13.888 16.805 1.00 94.06 67 ALA A CA 1
ATOM 503 C C . ALA A 1 67 ? 0.782 12.872 16.423 1.00 94.06 67 ALA A C 1
ATOM 505 O O . ALA A 1 67 ? 1.651 12.517 17.220 1.00 94.06 67 ALA A O 1
ATOM 506 N N . ARG A 1 68 ? 0.741 12.430 15.169 1.00 95.69 68 ARG A N 1
ATOM 507 C CA . ARG A 1 68 ? 1.799 11.617 14.578 1.00 95.69 68 ARG A CA 1
ATOM 508 C C . ARG A 1 68 ? 2.334 12.300 13.334 1.00 95.69 68 ARG A C 1
ATOM 510 O O . ARG A 1 68 ? 1.567 12.766 12.498 1.00 95.69 68 ARG A O 1
ATOM 517 N N . VAL A 1 69 ? 3.653 12.319 13.211 1.00 96.62 69 VAL A N 1
ATOM 518 C CA . VAL A 1 69 ? 4.365 12.754 12.011 1.00 96.62 69 VAL A CA 1
ATOM 519 C C . VAL A 1 69 ? 5.195 11.583 11.517 1.00 96.62 69 VAL A C 1
ATOM 521 O O . VAL A 1 69 ? 5.938 10.974 12.282 1.00 96.62 69 VAL A O 1
ATOM 524 N N . LEU A 1 70 ? 5.072 11.264 10.236 1.00 96.06 70 LEU A N 1
ATOM 525 C CA . LEU A 1 70 ? 5.901 10.288 9.549 1.00 96.06 70 LEU A CA 1
ATOM 526 C C . LEU A 1 70 ? 6.511 10.945 8.318 1.00 96.06 70 LEU A C 1
ATOM 528 O O . LEU A 1 70 ? 5.799 11.444 7.450 1.00 96.06 70 LEU A O 1
ATOM 532 N N . GLN A 1 71 ? 7.834 10.931 8.246 1.00 96.38 71 GLN A N 1
ATOM 533 C CA . GLN A 1 71 ? 8.606 11.482 7.148 1.00 96.38 71 GLN A CA 1
ATOM 534 C C . GLN A 1 71 ? 9.513 10.387 6.588 1.00 96.38 71 GLN A C 1
ATOM 536 O O . GLN A 1 71 ? 10.397 9.886 7.273 1.00 96.38 71 GLN A O 1
ATOM 541 N N . TYR A 1 72 ? 9.304 10.047 5.324 1.00 96.50 72 TYR A N 1
ATOM 542 C CA . TYR A 1 72 ? 10.149 9.156 4.538 1.00 96.50 72 TYR A CA 1
ATOM 543 C C . TYR A 1 72 ? 10.866 9.980 3.474 1.00 96.50 72 TYR A C 1
ATOM 545 O O . TYR A 1 72 ? 10.221 10.750 2.757 1.00 96.50 72 TYR A O 1
ATOM 553 N N . ARG A 1 73 ? 12.182 9.825 3.348 1.00 96.31 73 ARG A N 1
ATOM 554 C CA . ARG A 1 73 ? 12.975 10.370 2.238 1.00 96.31 73 ARG A CA 1
ATOM 555 C C . ARG A 1 73 ? 13.879 9.271 1.717 1.00 96.31 73 ARG A C 1
ATOM 557 O O . ARG A 1 73 ? 14.869 8.947 2.361 1.00 96.31 73 ARG A O 1
ATOM 564 N N . GLY A 1 74 ? 13.527 8.704 0.573 1.00 95.75 74 GLY A N 1
ATOM 565 C CA . GLY A 1 74 ? 14.262 7.619 -0.060 1.00 95.75 74 GLY A CA 1
ATOM 566 C C . GLY A 1 74 ? 14.749 7.992 -1.448 1.00 95.75 74 GLY A C 1
ATOM 567 O O . GLY A 1 74 ? 14.056 8.683 -2.196 1.00 95.75 74 GLY A O 1
ATOM 568 N N . GLN A 1 75 ? 15.925 7.487 -1.789 1.00 95.19 75 GLN A N 1
ATOM 569 C CA . GLN A 1 75 ? 16.501 7.560 -3.118 1.00 95.19 75 GLN A CA 1
ATOM 570 C C . GLN A 1 75 ? 17.038 6.186 -3.511 1.00 95.19 75 GLN A C 1
ATOM 572 O O . GLN A 1 75 ? 17.892 5.636 -2.818 1.00 95.19 75 GLN A O 1
ATOM 577 N N . THR A 1 76 ? 16.583 5.667 -4.647 1.00 94.81 76 THR A N 1
ATOM 578 C CA . THR A 1 76 ? 17.123 4.454 -5.262 1.00 94.81 76 THR A CA 1
ATOM 579 C C . THR A 1 76 ? 17.964 4.855 -6.464 1.00 94.81 76 THR A C 1
ATOM 581 O O . THR A 1 76 ? 17.418 5.316 -7.462 1.00 94.81 76 THR A O 1
ATOM 584 N N . LYS A 1 77 ? 19.286 4.677 -6.399 1.00 92.31 77 LYS A N 1
ATOM 585 C CA . LYS A 1 77 ? 20.153 4.744 -7.583 1.00 92.31 77 LYS A CA 1
ATOM 586 C C . LYS A 1 77 ? 20.240 3.347 -8.189 1.00 92.31 77 LYS A C 1
ATOM 588 O O . LYS A 1 77 ? 20.692 2.420 -7.514 1.00 92.31 77 LYS A O 1
ATOM 593 N N . ARG A 1 78 ? 19.799 3.195 -9.436 1.00 90.81 78 ARG A N 1
ATOM 594 C CA . ARG A 1 78 ? 19.954 1.945 -10.181 1.00 90.81 78 ARG A CA 1
ATOM 595 C C . ARG A 1 78 ? 21.333 1.908 -10.817 1.00 90.81 78 ARG A C 1
ATOM 597 O O . ARG A 1 78 ? 21.817 2.928 -11.311 1.00 90.81 78 ARG A O 1
ATOM 604 N N . GLY A 1 79 ? 21.977 0.755 -10.736 1.00 86.00 79 GLY A N 1
ATOM 605 C CA . GLY A 1 79 ? 23.278 0.558 -11.350 1.00 86.00 79 GLY A CA 1
ATOM 606 C C . GLY A 1 79 ? 23.181 0.592 -12.878 1.00 86.00 79 GLY A C 1
ATOM 607 O O . GLY A 1 79 ? 22.139 0.265 -13.440 1.00 86.00 79 GLY A O 1
ATOM 608 N N . SER A 1 80 ? 24.266 0.991 -13.540 1.00 87.31 80 SER A N 1
ATOM 609 C CA . SER A 1 80 ? 24.398 0.968 -15.001 1.00 87.31 80 SER A CA 1
ATOM 610 C C . SER A 1 80 ? 25.354 -0.140 -15.431 1.00 87.31 80 SER A C 1
ATOM 612 O O . SER A 1 80 ? 26.325 -0.430 -14.726 1.00 87.31 80 SER A O 1
ATOM 614 N N . VAL A 1 81 ? 25.089 -0.731 -16.591 1.00 83.81 81 VAL A N 1
ATOM 615 C CA . VAL A 1 81 ? 25.968 -1.645 -17.322 1.00 83.81 81 VAL A CA 1
ATOM 616 C C . VAL A 1 81 ? 26.490 -1.051 -18.631 1.00 83.81 81 VAL A C 1
ATOM 618 O O . VAL A 1 81 ? 27.367 -1.643 -19.260 1.00 83.81 81 VAL A O 1
ATOM 621 N N . THR A 1 82 ? 26.003 0.124 -19.039 1.00 82.19 82 THR A N 1
ATOM 622 C CA . THR A 1 82 ? 26.570 0.890 -20.155 1.00 82.19 82 THR A CA 1
ATOM 623 C C . THR A 1 82 ? 27.671 1.843 -19.666 1.00 82.19 82 THR A C 1
ATOM 625 O O . THR A 1 82 ? 27.580 2.349 -18.542 1.00 82.19 82 THR A O 1
ATOM 628 N N . PRO A 1 83 ? 28.694 2.150 -20.498 1.00 76.88 83 PRO A N 1
ATOM 629 C CA . PRO A 1 83 ? 29.757 3.104 -20.145 1.00 76.88 83 PRO A CA 1
ATOM 630 C C . PRO A 1 83 ? 29.237 4.501 -19.784 1.00 76.88 83 PRO A C 1
ATOM 632 O O . PRO A 1 83 ? 29.819 5.197 -18.957 1.00 76.88 83 PRO A O 1
ATOM 635 N N . LEU A 1 84 ? 28.128 4.905 -20.404 1.00 86.81 84 LEU A N 1
ATOM 636 C CA . LEU A 1 84 ? 27.385 6.113 -20.073 1.00 86.81 84 LEU A CA 1
ATOM 637 C C . LEU A 1 84 ? 26.138 5.726 -19.272 1.00 86.81 84 LEU A C 1
ATOM 639 O O . LEU A 1 84 ? 25.264 5.072 -19.834 1.00 86.81 84 LEU A O 1
ATOM 643 N N . GLU A 1 85 ? 26.022 6.149 -18.007 1.00 86.94 85 GLU A N 1
ATOM 644 C CA . GLU A 1 85 ? 24.885 5.781 -17.134 1.00 86.94 85 GLU A CA 1
ATOM 645 C C . GLU A 1 85 ? 23.517 6.136 -17.749 1.00 86.94 85 GLU A C 1
ATOM 647 O O . GLU A 1 85 ? 22.566 5.368 -17.641 1.00 86.94 85 GLU A O 1
ATOM 652 N N . ALA A 1 86 ? 23.420 7.274 -18.445 1.00 88.31 86 ALA A N 1
ATOM 653 C CA . ALA A 1 86 ? 22.181 7.728 -19.082 1.00 88.31 86 ALA A CA 1
ATOM 654 C C . ALA A 1 86 ? 21.747 6.867 -20.284 1.00 88.31 86 ALA A C 1
ATOM 656 O O . ALA A 1 86 ? 20.568 6.846 -20.639 1.00 88.31 86 ALA A O 1
ATOM 657 N N . ALA A 1 87 ? 22.687 6.150 -20.912 1.00 91.00 87 ALA A N 1
ATOM 658 C CA . ALA A 1 87 ? 22.405 5.238 -22.017 1.00 91.00 87 ALA A CA 1
ATOM 659 C C . ALA A 1 87 ? 21.860 3.885 -21.546 1.00 91.00 87 ALA A C 1
ATOM 661 O O . ALA A 1 87 ? 21.402 3.104 -22.380 1.00 91.00 87 ALA A O 1
ATOM 662 N N . ASP A 1 88 ? 21.867 3.611 -20.242 1.00 90.38 88 ASP A N 1
ATOM 663 C CA . ASP A 1 88 ? 21.344 2.363 -19.712 1.00 90.38 88 ASP A CA 1
ATOM 664 C C . ASP A 1 88 ? 19.806 2.391 -19.686 1.00 90.38 88 ASP A C 1
ATOM 666 O O . ASP A 1 88 ? 19.212 3.282 -19.069 1.00 90.38 88 ASP A O 1
ATOM 670 N N . PRO A 1 89 ? 19.117 1.417 -20.302 1.00 88.94 89 PRO A N 1
ATOM 671 C CA . PRO A 1 89 ? 17.655 1.364 -20.293 1.00 88.94 89 PRO A CA 1
ATOM 672 C C . PRO A 1 89 ? 17.053 1.044 -18.915 1.00 88.94 89 PRO A C 1
ATOM 674 O O . PRO A 1 89 ? 15.845 1.202 -18.724 1.00 88.94 89 PRO A O 1
ATOM 677 N N . SER A 1 90 ? 17.870 0.567 -17.975 1.00 85.62 90 SER A N 1
ATOM 678 C CA . SER A 1 90 ? 17.506 0.207 -16.604 1.00 85.62 90 SER A CA 1
ATOM 679 C C . SER A 1 90 ? 18.067 1.162 -15.545 1.00 85.62 90 SER A C 1
ATOM 681 O O . SER A 1 90 ? 17.676 1.059 -14.377 1.00 85.62 90 SER A O 1
ATOM 683 N N . GLY A 1 91 ? 18.932 2.097 -15.954 1.00 82.94 91 GLY A N 1
ATOM 684 C CA . GLY A 1 91 ? 19.581 3.073 -15.086 1.00 82.94 91 GLY A CA 1
ATOM 685 C C . GLY A 1 91 ? 18.640 4.145 -14.525 1.00 82.94 91 GLY A C 1
ATOM 686 O O . GLY A 1 91 ? 17.416 4.099 -14.660 1.00 82.94 91 GLY A O 1
ATOM 687 N N . GLY A 1 92 ? 19.232 5.138 -13.868 1.00 87.25 92 GLY A N 1
ATOM 688 C CA . GLY A 1 92 ? 18.519 6.297 -13.337 1.00 87.25 92 GLY A CA 1
ATOM 689 C C . GLY A 1 92 ? 18.360 6.298 -11.818 1.00 87.25 92 GLY A C 1
ATOM 690 O O . GLY A 1 92 ? 18.847 5.428 -11.090 1.00 87.25 92 GLY A O 1
ATOM 691 N N . ILE A 1 93 ? 17.707 7.350 -11.333 1.00 90.12 93 ILE A N 1
ATOM 692 C CA . ILE A 1 93 ? 17.553 7.631 -9.907 1.00 90.12 93 ILE A CA 1
ATOM 693 C C . ILE A 1 93 ? 16.070 7.794 -9.614 1.00 90.12 93 ILE A C 1
ATOM 695 O O . ILE A 1 93 ? 15.458 8.712 -10.135 1.00 90.12 93 ILE A O 1
ATOM 699 N N . ASP A 1 94 ? 15.498 6.962 -8.753 1.00 92.94 94 ASP A N 1
ATOM 700 C CA . ASP A 1 94 ? 14.148 7.182 -8.239 1.00 92.94 94 ASP A CA 1
ATOM 701 C C . ASP A 1 94 ? 14.234 7.943 -6.916 1.00 92.94 94 ASP A C 1
ATOM 703 O O . ASP A 1 94 ? 14.974 7.544 -6.016 1.00 92.94 94 ASP A O 1
ATOM 707 N N . VAL A 1 95 ? 13.462 9.016 -6.765 1.00 93.88 95 VAL A N 1
ATOM 708 C CA . VAL A 1 95 ? 13.385 9.790 -5.515 1.00 93.88 95 VAL A CA 1
ATOM 709 C C . VAL A 1 95 ? 11.960 9.730 -4.993 1.00 93.88 95 VAL A C 1
ATOM 711 O O . VAL A 1 95 ? 11.007 9.893 -5.747 1.00 93.88 95 VAL A O 1
ATOM 714 N N . THR A 1 96 ? 11.781 9.470 -3.701 1.00 94.56 96 THR A N 1
ATOM 715 C CA . THR A 1 96 ? 10.466 9.471 -3.051 1.00 94.56 96 THR A CA 1
ATOM 716 C C . THR A 1 96 ? 10.546 10.172 -1.707 1.00 94.56 96 THR A C 1
ATOM 718 O O . THR A 1 96 ? 11.321 9.798 -0.831 1.00 94.56 96 THR A O 1
ATOM 721 N N . ASN A 1 97 ? 9.697 11.172 -1.526 1.00 95.06 97 ASN A N 1
ATOM 722 C CA . ASN A 1 97 ? 9.579 11.948 -0.308 1.00 95.06 97 ASN A CA 1
ATOM 723 C C . ASN A 1 97 ? 8.116 11.922 0.143 1.00 95.06 97 ASN A C 1
ATOM 725 O O . ASN A 1 97 ? 7.243 12.368 -0.596 1.00 95.06 97 ASN A O 1
ATOM 729 N N . THR A 1 98 ? 7.838 11.382 1.327 1.00 95.56 98 THR A N 1
ATOM 730 C CA . THR A 1 98 ? 6.483 11.309 1.892 1.00 95.56 98 THR A CA 1
ATOM 731 C C . THR A 1 98 ? 6.473 11.928 3.276 1.00 95.56 98 THR A C 1
ATOM 733 O O . THR A 1 98 ? 7.206 11.475 4.146 1.00 95.56 98 THR A O 1
ATOM 736 N N . LEU A 1 99 ? 5.617 12.919 3.484 1.00 96.12 99 LEU A N 1
ATOM 737 C CA . LEU A 1 99 ? 5.263 13.477 4.779 1.00 96.12 99 LEU A CA 1
ATOM 738 C C . LEU A 1 99 ? 3.799 13.139 5.058 1.00 96.12 99 LEU A C 1
ATOM 740 O O . LEU A 1 99 ? 2.915 13.457 4.263 1.00 96.12 99 LEU A O 1
ATOM 744 N N . ASN A 1 100 ? 3.543 12.502 6.189 1.00 96.44 100 ASN A N 1
ATOM 745 C CA . ASN A 1 100 ? 2.213 12.211 6.687 1.00 96.44 100 ASN A CA 1
ATOM 746 C C . ASN A 1 100 ? 2.085 12.792 8.096 1.00 96.44 100 ASN A C 1
ATOM 748 O O . ASN A 1 100 ? 2.910 12.504 8.959 1.00 96.44 100 ASN A O 1
ATOM 752 N N . VAL A 1 101 ? 1.082 13.638 8.309 1.00 97.62 101 VAL A N 1
ATOM 753 C CA . VAL A 1 101 ? 0.805 14.285 9.592 1.00 97.62 101 VAL A CA 1
ATOM 754 C C . VAL A 1 101 ? -0.633 13.971 9.967 1.00 97.62 101 VAL A C 1
ATOM 756 O O . VAL A 1 101 ? -1.542 14.279 9.197 1.00 97.62 101 VAL A O 1
ATOM 759 N N . THR A 1 102 ? -0.842 13.354 11.128 1.00 97.06 102 THR A N 1
ATOM 760 C CA . THR A 1 102 ? -2.172 12.965 11.611 1.00 97.06 102 THR A CA 1
ATOM 761 C C . THR A 1 102 ? -2.411 13.458 13.038 1.00 97.06 102 THR A C 1
ATOM 763 O O . THR A 1 102 ? -2.104 12.731 13.989 1.00 97.06 102 THR A O 1
ATOM 766 N N . PRO A 1 103 ? -2.887 14.701 13.210 1.00 97.81 103 PRO A N 1
ATOM 767 C CA . PRO A 1 103 ? -3.398 15.197 14.480 1.00 97.81 103 PRO A CA 1
ATOM 768 C C . PRO A 1 103 ? -4.745 14.553 14.814 1.00 97.81 103 PRO A C 1
ATOM 770 O O . PRO A 1 103 ? -5.564 14.315 13.924 1.00 97.81 103 PRO A O 1
ATOM 773 N N . GLY A 1 104 ? -4.996 14.329 16.095 1.00 97.38 104 GLY A N 1
ATOM 774 C CA . GLY A 1 104 ? -6.267 13.848 16.603 1.00 97.38 104 GLY A CA 1
ATOM 775 C C . GLY A 1 104 ? -6.635 14.508 17.924 1.00 97.38 104 GLY A C 1
ATOM 776 O O . GLY A 1 104 ? -5.776 14.934 18.699 1.00 97.38 104 GLY A O 1
ATOM 777 N N . TRP A 1 105 ? -7.935 14.599 18.161 1.00 98.12 105 TRP A N 1
ATOM 778 C CA . TRP A 1 105 ? -8.524 15.153 19.367 1.00 98.12 105 TRP A CA 1
ATOM 779 C C . TRP A 1 105 ? -9.647 14.241 19.841 1.00 98.12 105 TRP A C 1
ATOM 781 O O . TRP A 1 105 ? -10.561 13.913 19.086 1.00 98.12 105 TRP A O 1
ATOM 791 N N . PHE A 1 106 ? -9.554 13.831 21.099 1.00 97.75 106 PHE A N 1
ATOM 792 C CA . PHE A 1 106 ? -10.590 13.103 21.808 1.00 97.75 106 PHE A CA 1
ATOM 793 C C . PHE A 1 106 ? -11.215 14.021 22.838 1.00 97.75 106 PHE A C 1
ATOM 795 O O . PHE A 1 106 ? -10.492 14.641 23.624 1.00 97.75 106 PHE A O 1
ATOM 802 N N . HIS A 1 107 ? -12.541 14.048 22.861 1.00 97.38 107 HIS A N 1
ATOM 803 C CA . HIS A 1 107 ? -13.296 14.846 23.810 1.00 97.38 107 HIS A CA 1
ATOM 804 C C . HIS A 1 107 ? -14.410 14.027 24.458 1.00 97.38 107 HIS A C 1
ATOM 806 O O . HIS A 1 107 ? -15.276 13.475 23.778 1.00 97.38 107 HIS A O 1
ATOM 812 N N . ASN A 1 108 ? -14.411 13.975 25.785 1.00 96.81 108 ASN A N 1
ATOM 813 C CA . ASN A 1 108 ? -15.477 13.367 26.571 1.00 96.81 108 ASN A CA 1
ATOM 814 C C . ASN A 1 108 ? -16.476 14.463 26.961 1.00 96.81 108 ASN A C 1
ATOM 816 O O . ASN A 1 108 ? -16.255 15.179 27.936 1.00 96.81 108 ASN A O 1
ATOM 820 N N . PHE A 1 109 ? -17.585 14.580 26.231 1.00 95.56 109 PHE A N 1
ATOM 821 C CA . PHE A 1 109 ? -18.648 15.535 26.565 1.00 95.56 109 PHE A CA 1
ATOM 822 C C . PHE A 1 109 ? -19.357 15.172 27.878 1.00 95.56 109 PHE A C 1
ATOM 824 O O . PHE A 1 109 ? -19.839 16.040 28.604 1.00 95.56 109 PHE A O 1
ATOM 831 N N . SER A 1 110 ? -19.452 13.875 28.176 1.00 94.62 110 SER A N 1
ATOM 832 C CA . SER A 1 110 ? -19.991 13.331 29.424 1.00 94.62 110 SER A CA 1
ATOM 833 C C . SER A 1 110 ? -19.426 11.927 29.670 1.00 94.62 110 SER A C 1
ATOM 835 O O . SER A 1 110 ? -18.719 11.379 28.826 1.00 94.62 110 SER A O 1
ATOM 837 N N . GLY A 1 111 ? -19.788 11.286 30.787 1.00 92.69 111 GLY A N 1
ATOM 838 C CA . GLY A 1 111 ? -19.460 9.872 31.027 1.00 92.69 111 GLY A CA 1
ATOM 839 C C . GLY A 1 111 ? -20.113 8.886 30.045 1.00 92.69 111 GLY A C 1
ATOM 840 O O . GLY A 1 111 ? -19.839 7.691 30.109 1.00 92.69 111 GLY A O 1
ATOM 841 N N . THR A 1 112 ? -20.983 9.361 29.149 1.00 93.94 112 THR A N 1
ATOM 842 C CA . THR A 1 112 ? -21.703 8.538 28.172 1.00 93.94 112 THR A CA 1
ATOM 843 C C . THR A 1 112 ? -21.561 9.021 26.731 1.00 93.94 112 THR A C 1
ATOM 845 O O . THR A 1 112 ? -22.082 8.363 25.834 1.00 93.94 112 THR A O 1
ATOM 848 N N . MET A 1 113 ? -20.879 10.139 26.473 1.00 96.88 113 MET A N 1
ATOM 849 C CA . MET A 1 113 ? -20.746 10.706 25.132 1.00 96.88 113 MET A CA 1
ATOM 850 C C . MET A 1 113 ? -19.302 11.116 24.851 1.00 96.88 113 MET A C 1
ATOM 852 O O . MET A 1 113 ? -18.733 11.956 25.549 1.00 96.88 113 MET A O 1
ATOM 856 N N . PHE A 1 114 ? -18.737 10.527 23.800 1.00 95.69 114 PHE A N 1
ATOM 857 C CA . PHE A 1 114 ? -17.319 10.592 23.465 1.00 95.69 114 PHE A CA 1
ATOM 858 C C . PHE A 1 114 ? -17.145 10.941 21.994 1.00 95.69 114 PHE A C 1
ATOM 860 O O . PHE A 1 114 ? -17.779 10.321 21.143 1.00 95.69 114 PHE A O 1
ATOM 867 N N . ASN A 1 115 ? -16.276 11.897 21.696 1.00 97.44 115 ASN A N 1
ATOM 868 C CA . ASN A 1 115 ? -15.948 12.307 20.341 1.00 97.44 115 ASN A CA 1
ATOM 869 C C . ASN A 1 115 ? -14.497 12.016 19.996 1.00 97.44 115 ASN A C 1
ATOM 871 O O . ASN A 1 115 ? -13.610 12.154 20.839 1.00 97.44 115 ASN A O 1
ATOM 875 N N . GLU A 1 116 ? -14.271 11.683 18.734 1.00 97.06 116 GLU A N 1
ATOM 876 C CA . GLU A 1 116 ? -12.961 11.513 18.140 1.00 97.06 116 GLU A CA 1
ATOM 877 C C . GLU A 1 116 ? -12.898 12.229 16.786 1.00 97.06 116 GLU A C 1
ATOM 879 O O . GLU A 1 116 ? -13.496 11.783 15.804 1.00 97.06 116 GLU A O 1
ATOM 884 N N . LEU A 1 117 ? -12.099 13.295 16.742 1.00 98.06 117 LEU A N 1
ATOM 885 C CA . LEU A 1 117 ? -11.742 14.016 15.528 1.00 98.06 117 LEU A CA 1
ATOM 886 C C . LEU A 1 117 ? -10.333 13.621 15.099 1.00 98.06 117 LEU A C 1
ATOM 888 O O . LEU A 1 117 ? -9.385 13.715 15.878 1.00 98.06 117 LEU A O 1
ATOM 892 N N . ARG A 1 118 ? -10.161 13.241 13.834 1.00 96.56 118 ARG A N 1
ATOM 893 C CA . ARG A 1 118 ? -8.853 12.987 13.221 1.00 96.56 118 ARG A CA 1
ATOM 894 C C . ARG A 1 118 ? -8.688 13.818 11.962 1.00 96.56 118 ARG A C 1
ATOM 896 O O . ARG A 1 118 ? -9.523 13.793 11.061 1.00 96.56 118 ARG A O 1
ATOM 903 N N . LEU A 1 119 ? -7.553 14.496 11.871 1.00 97.88 119 LEU A N 1
ATOM 904 C CA . LEU A 1 119 ? -7.105 15.185 10.672 1.00 97.88 119 LEU A CA 1
ATOM 905 C C . LEU A 1 119 ? -5.945 14.398 10.062 1.00 97.88 119 LEU A C 1
ATOM 907 O O . LEU A 1 119 ? -5.139 13.799 10.767 1.00 97.88 119 LEU A O 1
ATOM 911 N N . GLY A 1 120 ? -5.845 14.391 8.742 1.00 95.25 120 GLY A N 1
ATOM 912 C CA . GLY A 1 120 ? -4.803 13.695 8.006 1.00 95.25 120 GLY A CA 1
ATOM 913 C C . GLY A 1 120 ? -4.302 14.551 6.861 1.00 95.25 120 GLY A C 1
ATOM 914 O O . GLY A 1 120 ? -5.067 14.960 5.993 1.00 95.25 120 GLY A O 1
ATOM 915 N N . ILE A 1 121 ? -3.002 14.807 6.843 1.00 97.31 121 ILE A N 1
ATOM 916 C CA . ILE A 1 121 ? -2.332 15.556 5.789 1.00 97.31 121 ILE A CA 1
ATOM 917 C C . ILE A 1 121 ? -1.243 14.661 5.216 1.00 97.31 121 ILE A C 1
ATOM 919 O O . ILE A 1 121 ? -0.301 14.281 5.907 1.00 97.31 121 ILE A O 1
ATOM 923 N N . LEU A 1 122 ? -1.372 14.321 3.941 1.00 95.62 122 LEU A N 1
ATOM 924 C CA . LEU A 1 122 ? -0.373 13.587 3.182 1.00 95.62 122 LEU A CA 1
ATOM 925 C C . LEU A 1 122 ? 0.205 14.509 2.116 1.00 95.62 122 LEU A C 1
ATOM 927 O O . LEU A 1 122 ? -0.530 15.008 1.267 1.00 95.62 122 LEU A O 1
ATOM 931 N N . TYR A 1 123 ? 1.522 14.657 2.124 1.00 95.56 123 TYR A N 1
ATOM 932 C CA . TYR A 1 123 ? 2.294 15.228 1.033 1.00 95.56 123 TYR A CA 1
ATOM 933 C C . TYR A 1 123 ? 3.277 14.179 0.539 1.00 95.56 123 TYR A C 1
ATOM 935 O O . TYR A 1 123 ? 4.175 13.777 1.273 1.00 95.56 123 TYR A O 1
ATOM 943 N N . ARG A 1 124 ? 3.138 13.737 -0.709 1.00 94.81 124 ARG A N 1
ATOM 944 C CA . ARG A 1 124 ? 4.096 12.817 -1.325 1.00 94.81 124 ARG A CA 1
ATOM 945 C C . ARG A 1 124 ? 4.596 13.356 -2.646 1.00 94.81 124 ARG A C 1
ATOM 947 O O . ARG A 1 124 ? 3.813 13.509 -3.570 1.00 94.81 124 ARG A O 1
ATOM 954 N N . TRP A 1 125 ? 5.895 13.559 -2.760 1.00 93.19 125 TRP A N 1
ATOM 955 C CA . TRP A 1 125 ? 6.571 13.902 -4.003 1.00 93.19 125 TRP A CA 1
ATOM 956 C C . TRP A 1 125 ? 7.431 12.727 -4.460 1.00 93.19 125 TRP A C 1
ATOM 958 O O . TRP A 1 125 ? 8.075 12.067 -3.643 1.00 93.19 125 TRP A O 1
ATOM 968 N N . GLN A 1 126 ? 7.407 12.440 -5.757 1.00 93.00 126 GLN A N 1
ATOM 969 C CA . GLN A 1 126 ? 8.160 11.340 -6.334 1.00 93.00 126 GLN A CA 1
ATOM 970 C C . GLN A 1 126 ? 8.689 11.680 -7.732 1.00 93.00 126 GLN A C 1
ATOM 972 O O . GLN A 1 126 ? 8.021 12.365 -8.506 1.00 93.00 126 GLN A O 1
ATOM 977 N N . GLU A 1 127 ? 9.878 11.172 -8.044 1.00 90.88 127 GLU A N 1
ATOM 978 C CA . GLU A 1 127 ? 10.525 11.248 -9.354 1.00 90.88 127 GLU A CA 1
ATOM 979 C C . GLU A 1 127 ? 10.878 9.825 -9.816 1.00 90.88 127 GLU A C 1
ATOM 981 O O . GLU A 1 127 ? 11.557 9.113 -9.074 1.00 90.88 127 GLU A O 1
ATOM 986 N N . GLN A 1 128 ? 10.375 9.386 -10.980 1.00 85.94 128 GLN A N 1
ATOM 987 C CA . GLN A 1 128 ? 10.458 7.987 -11.445 1.00 85.94 128 GLN A CA 1
ATOM 988 C C . GLN A 1 128 ? 10.623 7.795 -12.973 1.00 85.94 128 GLN A C 1
ATOM 990 O O . GLN A 1 128 ? 9.642 7.844 -13.719 1.00 85.94 128 GLN A O 1
ATOM 995 N N . PRO A 1 129 ? 11.833 7.475 -13.452 1.00 83.88 129 PRO A N 1
ATOM 996 C CA . PRO A 1 129 ? 13.070 7.927 -12.833 1.00 83.88 129 PRO A CA 1
ATOM 997 C C . PRO A 1 129 ? 13.080 9.459 -12.790 1.00 83.88 129 PRO A C 1
ATOM 999 O O . PRO A 1 129 ? 12.276 10.142 -13.439 1.00 83.88 129 PRO A O 1
ATOM 1002 N N . ARG A 1 130 ? 13.981 10.016 -11.994 1.00 81.31 130 ARG A N 1
ATOM 1003 C CA . ARG A 1 130 ? 14.366 11.418 -12.084 1.00 81.31 130 ARG A CA 1
ATOM 1004 C C . ARG A 1 130 ? 14.657 11.748 -13.549 1.00 81.31 130 ARG A C 1
ATOM 1006 O O . ARG A 1 130 ? 15.363 10.961 -14.186 1.00 81.31 130 ARG A O 1
ATOM 1013 N N . PRO A 1 131 ? 14.088 12.846 -14.087 1.00 81.50 131 PRO A N 1
ATOM 1014 C CA . PRO A 1 131 ? 14.318 13.225 -15.468 1.00 81.50 131 PRO A CA 1
ATOM 1015 C C . PRO A 1 131 ? 15.806 13.249 -15.798 1.00 81.50 131 PRO A C 1
ATOM 1017 O O . PRO A 1 131 ? 16.604 13.760 -15.014 1.00 81.50 131 PRO A O 1
ATOM 1020 N N . ASP A 1 132 ? 16.157 12.655 -16.934 1.00 81.50 132 ASP A N 1
ATOM 1021 C CA . ASP A 1 132 ? 17.539 12.655 -17.393 1.00 81.50 132 ASP A CA 1
ATOM 1022 C C . ASP A 1 132 ? 17.929 14.046 -17.911 1.00 81.50 132 ASP A C 1
ATOM 1024 O O . ASP A 1 132 ? 17.205 14.632 -18.728 1.00 81.50 132 ASP A O 1
ATOM 1028 N N . ASP A 1 133 ? 19.081 14.517 -17.432 1.00 85.50 133 ASP A N 1
ATOM 1029 C CA . ASP A 1 133 ? 19.699 15.812 -17.727 1.00 85.50 133 ASP A CA 1
ATOM 1030 C C . ASP A 1 133 ? 21.157 15.634 -18.238 1.00 85.50 133 ASP A C 1
ATOM 1032 O O . ASP A 1 133 ? 21.998 16.524 -18.117 1.00 85.50 133 ASP A O 1
ATOM 1036 N N . SER A 1 134 ? 21.487 14.461 -18.799 1.00 88.75 134 SER A N 1
ATOM 1037 C CA . SER A 1 134 ? 22.816 14.105 -19.332 1.00 88.75 134 SER A CA 1
ATOM 1038 C C . SER A 1 134 ? 23.315 14.950 -20.521 1.00 88.75 134 SER A C 1
ATOM 1040 O O . SER A 1 134 ? 24.506 14.945 -20.837 1.00 88.75 134 SER A O 1
ATOM 1042 N N . GLY A 1 135 ? 22.423 15.660 -21.210 1.00 92.38 135 GLY A N 1
ATOM 1043 C CA . GLY A 1 135 ? 22.694 16.535 -22.355 1.00 92.38 135 GLY A CA 1
ATOM 1044 C C . GLY A 1 135 ? 22.969 15.811 -23.677 1.00 92.38 135 GLY A C 1
ATOM 1045 O O . GLY A 1 135 ? 23.374 16.445 -24.656 1.00 92.38 135 GLY A O 1
ATOM 1046 N N . VAL A 1 136 ? 22.794 14.488 -23.732 1.00 93.31 136 VAL A N 1
ATOM 1047 C CA . VAL A 1 136 ? 23.256 13.666 -24.863 1.00 93.31 136 VAL A CA 1
ATOM 1048 C C . VAL A 1 136 ? 22.525 14.007 -26.163 1.00 93.31 136 VAL A C 1
ATOM 1050 O O . VAL A 1 136 ? 23.171 14.122 -27.204 1.00 93.31 136 VAL A O 1
ATOM 1053 N N . ALA A 1 137 ? 21.207 14.230 -26.133 1.00 93.75 137 ALA A N 1
ATOM 1054 C CA . ALA A 1 137 ? 20.448 14.633 -27.320 1.00 93.75 137 ALA A CA 1
ATOM 1055 C C . ALA A 1 137 ? 20.986 15.938 -27.934 1.00 93.75 137 ALA A C 1
ATOM 1057 O O . ALA A 1 137 ? 21.164 16.019 -29.154 1.00 93.75 137 ALA A O 1
ATOM 1058 N N . GLY A 1 138 ? 21.315 16.928 -27.096 1.00 94.12 138 GLY A N 1
ATOM 1059 C CA . GLY A 1 138 ? 21.939 18.179 -27.525 1.00 94.12 138 GLY A CA 1
ATOM 1060 C C . GLY A 1 138 ? 23.334 17.973 -28.123 1.00 94.12 138 GLY A C 1
ATOM 1061 O O . GLY A 1 138 ? 23.629 18.506 -29.191 1.00 94.12 138 GLY A O 1
ATOM 1062 N N . GLN A 1 139 ? 24.172 17.138 -27.501 1.00 93.62 139 GLN A N 1
ATOM 1063 C CA . GLN A 1 139 ? 25.517 16.807 -28.005 1.00 93.62 139 GLN A CA 1
ATOM 1064 C C . GLN A 1 139 ? 25.493 16.038 -29.338 1.00 93.62 139 GLN A C 1
ATOM 1066 O O . GLN A 1 139 ? 26.407 16.170 -30.162 1.00 93.62 139 GLN A O 1
ATOM 1071 N N . LEU A 1 140 ? 24.449 15.236 -29.569 1.00 92.38 140 LEU A N 1
ATOM 1072 C CA . LEU A 1 140 ? 24.179 14.572 -30.846 1.00 92.38 140 LEU A CA 1
ATOM 1073 C C . LEU A 1 140 ? 23.651 15.546 -31.913 1.00 92.38 140 LEU A C 1
ATOM 1075 O O . LEU A 1 140 ? 23.712 15.225 -33.097 1.00 92.38 140 LEU A O 1
ATOM 1079 N N . GLY A 1 141 ? 23.181 16.733 -31.521 1.00 91.88 141 GLY A N 1
ATOM 1080 C CA . GLY A 1 141 ? 22.603 17.725 -32.427 1.00 91.88 141 GLY A CA 1
ATOM 1081 C C . GLY A 1 141 ? 21.185 17.378 -32.887 1.00 91.88 141 GLY A C 1
ATOM 1082 O O . GLY A 1 141 ? 20.777 17.804 -33.969 1.00 91.88 141 GLY A O 1
ATOM 1083 N N . LEU A 1 142 ? 20.441 16.593 -32.098 1.00 91.81 142 LEU A N 1
ATOM 1084 C CA . LEU A 1 142 ? 19.048 16.267 -32.400 1.00 91.81 142 LEU A CA 1
ATOM 1085 C C . LEU A 1 142 ? 18.178 17.528 -32.314 1.00 91.81 142 LEU A C 1
ATOM 1087 O O . LEU A 1 142 ? 18.274 18.307 -31.368 1.00 91.81 142 LEU A O 1
ATOM 1091 N N . LYS A 1 143 ? 17.312 17.721 -33.312 1.00 90.81 143 LYS A N 1
ATOM 1092 C CA . LYS A 1 143 ? 16.364 18.842 -33.385 1.00 90.81 143 LYS A CA 1
ATOM 1093 C C . LYS A 1 143 ? 14.942 18.344 -33.137 1.00 90.81 143 LYS A C 1
ATOM 1095 O O . LYS A 1 143 ? 14.625 17.205 -33.464 1.00 90.81 143 LYS A O 1
ATOM 1100 N N . GLY A 1 144 ? 14.085 19.207 -32.590 1.00 89.38 144 GLY A N 1
ATOM 1101 C CA . GLY A 1 144 ? 12.679 18.875 -32.314 1.00 89.38 144 GLY A CA 1
ATOM 1102 C C . GLY A 1 144 ? 12.460 17.976 -31.090 1.00 89.38 144 GLY A C 1
ATOM 1103 O O . GLY A 1 144 ? 11.366 17.450 -30.913 1.00 89.38 144 GLY A O 1
ATOM 1104 N N . VAL A 1 145 ? 13.485 17.804 -30.252 1.00 93.44 145 VAL A N 1
ATOM 1105 C CA . VAL A 1 145 ? 13.445 17.053 -28.990 1.00 93.44 145 VAL A CA 1
ATOM 1106 C C . VAL A 1 145 ? 14.047 17.899 -27.868 1.00 93.44 145 VAL A C 1
ATOM 1108 O O . VAL A 1 145 ? 14.793 18.838 -28.145 1.00 93.44 145 VAL A O 1
ATOM 1111 N N . ASP A 1 146 ? 13.758 17.562 -26.611 1.00 92.75 146 ASP A N 1
ATOM 1112 C CA . ASP A 1 146 ? 14.448 18.159 -25.464 1.00 92.75 146 ASP A CA 1
ATOM 1113 C C . ASP A 1 146 ? 15.947 17.776 -25.497 1.00 92.75 146 ASP A C 1
ATOM 1115 O O . ASP A 1 146 ? 16.263 16.579 -25.424 1.00 92.75 146 ASP A O 1
ATOM 1119 N N . PRO A 1 147 ? 16.880 18.746 -25.603 1.00 94.19 147 PRO A N 1
ATOM 1120 C CA . PRO A 1 147 ? 18.311 18.470 -25.697 1.00 94.19 147 PRO A CA 1
ATOM 1121 C C . PRO A 1 147 ? 18.928 17.968 -24.383 1.00 94.19 147 PRO A C 1
ATOM 1123 O O . PRO A 1 147 ? 20.066 17.496 -24.405 1.00 94.19 147 PRO A O 1
ATOM 1126 N N . ALA A 1 148 ? 18.216 18.080 -23.257 1.00 92.00 148 ALA A N 1
ATOM 1127 C CA . ALA A 1 148 ? 18.754 17.817 -21.929 1.00 92.00 148 ALA A CA 1
ATOM 1128 C C . ALA A 1 148 ? 18.952 16.329 -21.619 1.00 92.00 148 ALA A C 1
ATOM 1130 O O . ALA A 1 148 ? 19.769 16.021 -20.769 1.00 92.00 148 ALA A O 1
ATOM 1131 N N . GLY A 1 149 ? 18.259 15.399 -22.278 1.00 91.56 149 GLY A N 1
ATOM 1132 C CA . GLY A 1 149 ? 18.320 13.970 -21.939 1.00 91.56 149 GLY A CA 1
ATOM 1133 C C . GLY A 1 149 ? 18.944 13.076 -23.012 1.00 91.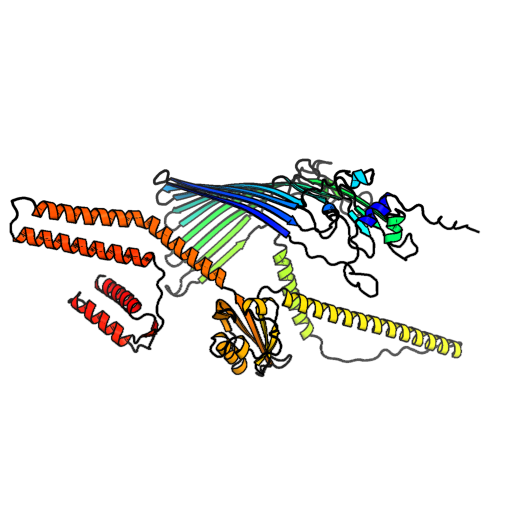56 149 GLY A C 1
ATOM 1134 O O . GLY A 1 149 ? 19.284 13.507 -24.115 1.00 91.56 149 GLY A O 1
ATOM 1135 N N . MET A 1 150 ? 19.060 11.792 -22.693 1.00 93.19 150 MET A N 1
ATOM 1136 C CA . MET A 1 150 ? 19.442 10.708 -23.587 1.00 93.19 150 MET A CA 1
ATOM 1137 C C . MET A 1 150 ? 18.230 10.256 -24.410 1.00 93.19 150 MET A C 1
ATOM 1139 O O . MET A 1 150 ? 17.225 9.836 -23.826 1.00 93.19 150 MET A O 1
ATOM 1143 N N . PRO A 1 151 ? 18.294 10.282 -25.757 1.00 94.75 151 PRO A N 1
ATOM 1144 C CA . PRO A 1 151 ? 17.240 9.714 -26.586 1.00 94.75 151 PRO A CA 1
ATOM 1145 C C . PRO A 1 151 ? 17.118 8.208 -26.346 1.00 94.75 151 PRO A C 1
ATOM 1147 O O . PRO A 1 151 ? 18.112 7.507 -26.159 1.00 94.75 151 PRO A O 1
ATOM 1150 N N . ARG A 1 152 ? 15.897 7.679 -26.423 1.00 94.56 152 ARG A N 1
ATOM 1151 C CA . ARG A 1 152 ? 15.702 6.231 -26.431 1.00 94.56 152 ARG A CA 1
ATOM 1152 C C . ARG A 1 152 ? 15.987 5.697 -27.827 1.00 94.56 152 ARG A C 1
ATOM 1154 O O . ARG A 1 152 ? 15.369 6.141 -28.789 1.00 94.56 152 ARG A O 1
ATOM 1161 N N . VAL A 1 153 ? 16.871 4.716 -27.941 1.00 95.62 153 VAL A N 1
ATOM 1162 C CA . VAL A 1 153 ? 17.265 4.122 -29.223 1.00 95.62 153 VAL A CA 1
ATOM 1163 C C . VAL A 1 153 ? 17.019 2.625 -29.170 1.00 95.62 153 VAL A C 1
ATOM 1165 O O . VAL A 1 153 ? 17.583 1.924 -28.339 1.00 95.62 153 VAL A O 1
ATOM 1168 N N . THR A 1 154 ? 16.144 2.124 -30.038 1.00 95.69 154 THR A N 1
ATOM 1169 C CA . THR A 1 154 ? 15.840 0.689 -30.140 1.00 95.69 154 THR A CA 1
ATOM 1170 C C . THR A 1 154 ? 16.317 0.162 -31.481 1.00 95.69 154 THR A C 1
ATOM 1172 O O . THR A 1 154 ? 15.839 0.604 -32.520 1.00 95.69 154 THR A O 1
ATOM 1175 N N . VAL A 1 155 ? 17.248 -0.786 -31.473 1.00 93.50 155 VAL A N 1
ATOM 1176 C CA . VAL A 1 155 ? 17.782 -1.395 -32.696 1.00 93.50 155 VAL A CA 1
ATOM 1177 C C . VAL A 1 155 ? 17.432 -2.876 -32.693 1.00 93.50 155 VAL A C 1
ATOM 1179 O O . VAL A 1 155 ? 17.667 -3.571 -31.709 1.00 93.50 155 VAL A O 1
ATOM 1182 N N . THR A 1 156 ? 16.864 -3.375 -33.790 1.00 89.69 156 THR A N 1
ATOM 1183 C CA . THR A 1 156 ? 16.531 -4.804 -33.912 1.00 89.69 156 THR A CA 1
ATOM 1184 C C . THR A 1 156 ? 17.793 -5.655 -33.736 1.00 89.69 156 THR A C 1
ATOM 1186 O O . THR A 1 156 ? 18.790 -5.428 -34.421 1.00 89.69 156 THR A O 1
ATOM 1189 N N . GLY A 1 157 ? 17.751 -6.618 -32.810 1.00 85.19 157 GLY A N 1
ATOM 1190 C CA . GLY A 1 157 ? 18.888 -7.484 -32.471 1.00 85.19 157 GLY A CA 1
ATOM 1191 C C . GLY A 1 157 ? 19.826 -6.946 -31.381 1.00 85.19 157 GLY A C 1
ATOM 1192 O O . GLY A 1 157 ? 20.763 -7.648 -31.015 1.00 85.19 157 GLY A O 1
ATOM 1193 N N . TYR A 1 158 ? 19.573 -5.751 -30.834 1.00 88.56 158 TYR A N 1
ATOM 1194 C CA . TYR A 1 158 ? 20.374 -5.136 -29.769 1.00 88.56 158 TYR A CA 1
ATOM 1195 C C . TYR A 1 158 ? 19.496 -4.730 -28.578 1.00 88.56 158 TYR A C 1
ATOM 1197 O O . TYR A 1 158 ? 18.289 -4.519 -28.715 1.00 88.56 158 TYR A O 1
ATOM 1205 N N . SER A 1 159 ? 20.109 -4.602 -27.396 1.00 89.62 159 SER A N 1
ATOM 1206 C CA . SER A 1 159 ? 19.443 -3.980 -26.245 1.00 89.62 159 SER A CA 1
ATOM 1207 C C . SER A 1 159 ? 19.086 -2.528 -26.569 1.00 89.62 159 SER A C 1
ATOM 1209 O O . SER A 1 159 ? 19.797 -1.867 -27.318 1.00 89.62 159 SER A O 1
ATOM 1211 N N . ALA A 1 160 ? 17.999 -2.006 -26.006 1.00 92.81 160 ALA A N 1
ATOM 1212 C CA . ALA A 1 160 ? 17.705 -0.586 -26.152 1.00 92.81 160 ALA A CA 1
ATOM 1213 C C . ALA A 1 160 ? 18.743 0.256 -25.392 1.00 92.81 160 ALA A C 1
ATOM 1215 O O . ALA A 1 160 ? 19.202 -0.144 -24.323 1.00 92.81 160 ALA A O 1
ATOM 1216 N N . LEU A 1 161 ? 19.058 1.433 -25.925 1.00 93.38 161 LEU A N 1
ATOM 1217 C CA . LEU A 1 161 ? 19.768 2.485 -25.205 1.00 93.38 161 LEU A CA 1
ATOM 1218 C C . LEU A 1 161 ? 18.766 3.527 -24.709 1.00 93.38 161 LEU A C 1
ATOM 1220 O O . LEU A 1 161 ? 17.792 3.841 -25.401 1.00 93.38 161 LEU A O 1
ATOM 1224 N N . GLY A 1 162 ? 19.039 4.092 -23.540 1.00 91.88 162 GLY A N 1
ATOM 1225 C CA . GLY A 1 162 ? 18.220 5.112 -22.902 1.00 91.88 162 GLY A CA 1
ATOM 1226 C C . GLY A 1 162 ? 16.921 4.566 -22.305 1.00 91.88 162 GLY A C 1
ATOM 1227 O O . GLY A 1 162 ? 16.400 3.506 -22.669 1.00 91.88 162 GLY A O 1
ATOM 1228 N N . LEU A 1 163 ? 16.380 5.325 -21.360 1.00 90.12 163 LEU A N 1
ATOM 1229 C CA . LEU A 1 163 ? 15.221 4.925 -20.569 1.00 90.12 163 LEU A CA 1
ATOM 1230 C C . LEU A 1 163 ? 13.936 4.869 -21.409 1.00 90.12 163 LEU A C 1
ATOM 1232 O O . LEU A 1 163 ? 13.690 5.708 -22.274 1.00 90.12 163 LEU A O 1
ATOM 1236 N N . SER A 1 164 ? 13.076 3.886 -21.117 1.00 85.38 164 SER A N 1
ATOM 1237 C CA . SER A 1 164 ? 11.723 3.770 -21.701 1.00 85.38 164 SER A CA 1
ATOM 1238 C C . SER A 1 164 ? 10.769 4.878 -21.256 1.00 85.38 164 SER A C 1
ATOM 1240 O O . SER A 1 164 ? 9.832 5.219 -21.977 1.00 85.38 164 SER A O 1
ATOM 1242 N N . ASN A 1 165 ? 11.034 5.435 -20.078 1.00 87.06 165 ASN A N 1
ATOM 1243 C CA . ASN A 1 165 ? 10.410 6.627 -19.547 1.00 87.06 165 ASN A CA 1
ATOM 1244 C C . ASN A 1 165 ? 11.531 7.571 -19.103 1.00 87.06 165 ASN A C 1
ATOM 1246 O O . ASN A 1 165 ? 12.224 7.281 -18.131 1.00 87.06 165 ASN A O 1
ATOM 1250 N N . GLN A 1 166 ? 11.727 8.671 -19.826 1.00 87.69 166 GLN A N 1
ATOM 1251 C CA . GLN A 1 166 ? 12.817 9.630 -19.588 1.00 87.69 166 GLN A CA 1
ATOM 1252 C C . GLN A 1 166 ? 12.538 10.597 -18.429 1.00 87.69 166 GLN A C 1
ATOM 1254 O O . GLN A 1 166 ? 13.327 11.505 -18.169 1.00 87.69 166 GLN A O 1
ATOM 1259 N N . GLY A 1 167 ? 11.425 10.399 -17.726 1.00 87.25 167 GLY A N 1
ATOM 1260 C CA . GLY A 1 167 ? 11.166 10.986 -16.426 1.00 87.25 167 GLY A CA 1
ATOM 1261 C C . GLY A 1 167 ? 9.685 10.979 -16.086 1.00 87.25 167 GLY A C 1
ATOM 1262 O O . GLY A 1 167 ? 8.827 11.131 -16.950 1.00 87.25 167 GLY A O 1
ATOM 1263 N N . ARG A 1 168 ? 9.356 10.864 -14.805 1.00 88.69 168 ARG A N 1
ATOM 1264 C CA . ARG A 1 168 ? 7.998 11.129 -14.317 1.00 88.69 168 ARG A CA 1
ATOM 1265 C C . ARG A 1 168 ? 8.086 11.907 -13.028 1.00 88.69 168 ARG A C 1
ATOM 1267 O O . ARG A 1 168 ? 8.613 11.399 -12.044 1.00 88.69 168 ARG A O 1
ATOM 1274 N N . LEU A 1 169 ? 7.577 13.130 -13.034 1.00 88.12 169 LEU A N 1
ATOM 1275 C CA . LEU A 1 169 ? 7.514 13.973 -11.852 1.00 88.12 169 LEU A CA 1
ATOM 1276 C C . LEU A 1 169 ? 6.096 13.933 -11.299 1.00 88.12 169 LEU A C 1
ATOM 1278 O O . LEU A 1 169 ? 5.186 14.573 -11.824 1.00 88.12 169 LEU A O 1
ATOM 1282 N N . ILE A 1 170 ? 5.934 13.212 -10.198 1.00 88.50 170 ILE A N 1
ATOM 1283 C CA . ILE A 1 170 ? 4.706 13.198 -9.415 1.00 88.50 170 ILE A CA 1
ATOM 1284 C C . ILE A 1 170 ? 4.832 14.303 -8.365 1.00 88.50 170 ILE A C 1
ATOM 1286 O O . ILE A 1 170 ? 5.273 14.082 -7.233 1.00 88.50 170 ILE A O 1
ATOM 1290 N N . LYS A 1 171 ? 4.506 15.526 -8.785 1.00 80.00 171 LYS A N 1
ATOM 1291 C CA . LYS A 1 171 ? 4.520 16.745 -7.966 1.00 80.00 171 LYS A CA 1
ATOM 1292 C C . LYS A 1 171 ? 3.287 16.749 -7.061 1.00 80.00 171 LYS A C 1
ATOM 1294 O O . LYS A 1 171 ? 2.241 16.220 -7.441 1.00 80.00 171 LYS A O 1
ATOM 1299 N N . PRO A 1 172 ? 3.434 17.213 -5.811 1.00 81.19 172 PRO A N 1
ATOM 1300 C CA . PRO A 1 172 ? 3.128 16.351 -4.690 1.00 81.19 172 PRO A CA 1
ATOM 1301 C C . PRO A 1 172 ? 1.686 15.860 -4.723 1.00 81.19 172 PRO A C 1
ATOM 1303 O O . PRO A 1 172 ? 0.761 16.658 -4.846 1.00 81.19 172 PRO A O 1
ATOM 1306 N N . VAL A 1 173 ? 1.505 14.552 -4.554 1.00 91.06 173 VAL A N 1
ATOM 1307 C CA . VAL A 1 173 ? 0.228 13.985 -4.138 1.00 91.06 173 VAL A CA 1
ATOM 1308 C C . VAL A 1 173 ? -0.122 14.637 -2.811 1.00 91.06 173 VAL A C 1
ATOM 1310 O O . VAL A 1 173 ? 0.609 14.486 -1.830 1.00 91.06 173 VAL A O 1
ATOM 1313 N N . ARG A 1 174 ? -1.217 15.390 -2.802 1.00 94.44 174 ARG A N 1
ATOM 1314 C CA . ARG A 1 174 ? -1.765 16.025 -1.606 1.00 94.44 174 ARG A CA 1
ATOM 1315 C C . ARG A 1 174 ? -3.040 15.301 -1.248 1.00 94.44 174 ARG A C 1
ATOM 1317 O O . ARG A 1 174 ? -3.931 15.205 -2.088 1.00 94.44 174 ARG A O 1
ATOM 1324 N N . SER A 1 175 ? -3.129 14.810 -0.022 1.00 95.31 175 SER A N 1
ATOM 1325 C CA . SER A 1 175 ? -4.387 14.325 0.529 1.00 95.31 175 SER A CA 1
ATOM 1326 C C . SER A 1 175 ? -4.665 15.041 1.834 1.00 95.31 175 SER A C 1
ATOM 1328 O O . SER A 1 175 ? -3.855 14.968 2.753 1.00 95.31 175 SER A O 1
ATOM 1330 N N . TYR A 1 176 ? -5.811 15.703 1.907 1.00 96.88 176 TYR A N 1
ATOM 1331 C CA . TYR A 1 176 ? -6.366 16.230 3.147 1.00 96.88 176 TYR A CA 1
ATOM 1332 C C . TYR A 1 176 ? -7.529 15.334 3.528 1.00 96.88 176 TYR A C 1
ATOM 1334 O O . TYR A 1 176 ? -8.358 15.037 2.673 1.00 96.88 176 TYR A O 1
ATOM 1342 N N . HIS A 1 177 ? -7.549 14.863 4.762 1.00 95.06 177 HIS A N 1
ATOM 1343 C CA . HIS A 1 177 ? -8.520 13.917 5.281 1.00 95.06 177 HIS A CA 1
ATOM 1344 C C . HIS A 1 177 ? -9.018 14.428 6.631 1.00 95.06 177 HIS A C 1
ATOM 1346 O O . HIS A 1 177 ? -8.222 14.841 7.469 1.00 95.06 177 HIS A O 1
ATOM 1352 N N . VAL A 1 178 ? -10.328 14.427 6.818 1.00 97.69 178 VAL A N 1
ATOM 1353 C CA . VAL A 1 178 ? -11.007 14.756 8.066 1.00 97.69 178 VAL A CA 1
ATOM 1354 C C . VAL A 1 178 ? -11.928 13.589 8.371 1.00 97.69 178 VAL A C 1
ATOM 1356 O O . VAL A 1 178 ? -12.698 13.189 7.503 1.00 97.69 178 VAL A O 1
ATOM 1359 N N . SER A 1 179 ? -11.837 13.043 9.575 1.00 96.31 179 SER A N 1
ATOM 1360 C CA . SER A 1 179 ? -12.685 11.958 10.052 1.00 96.31 179 SER A CA 1
ATOM 1361 C C . SER A 1 179 ? -13.221 12.329 11.421 1.00 96.31 179 SER A C 1
ATOM 1363 O O . SER A 1 179 ? -12.436 12.617 12.318 1.00 96.31 179 SER A O 1
ATOM 1365 N N . GLU A 1 180 ? -14.535 12.259 11.575 1.00 97.00 180 GLU A N 1
ATOM 1366 C CA . GLU A 1 180 ? -15.241 12.513 12.827 1.00 97.00 180 GLU A CA 1
ATOM 1367 C C . GLU A 1 180 ? -16.009 11.265 13.250 1.00 97.00 180 GLU A C 1
ATOM 1369 O O . GLU A 1 180 ? -16.653 10.611 12.420 1.00 97.00 180 GLU A O 1
ATOM 1374 N N . ALA A 1 181 ? -15.949 10.936 14.537 1.00 96.50 181 ALA A N 1
ATOM 1375 C CA . ALA A 1 181 ? -16.710 9.849 15.130 1.00 96.50 181 ALA A CA 1
ATOM 1376 C C . ALA A 1 181 ? -17.176 10.211 16.547 1.00 96.50 181 ALA A C 1
ATOM 1378 O O . ALA A 1 181 ? -16.389 10.265 17.489 1.00 96.50 181 ALA A O 1
ATOM 1379 N N . LEU A 1 182 ? -18.485 10.372 16.707 1.00 98.00 182 LEU A N 1
ATOM 1380 C CA . LEU A 1 182 ? -19.161 10.563 17.981 1.00 98.00 182 LEU A CA 1
ATOM 1381 C C . LEU A 1 182 ? -19.810 9.245 18.412 1.00 98.00 182 LEU A C 1
ATOM 1383 O O . LEU A 1 182 ? -20.619 8.680 17.678 1.00 98.00 182 LEU A O 1
ATOM 1387 N N . THR A 1 183 ? -19.493 8.765 19.611 1.00 98.06 183 THR A N 1
ATOM 1388 C CA . THR A 1 183 ? -20.134 7.607 20.249 1.00 98.06 183 THR A CA 1
ATOM 1389 C C . THR A 1 183 ? -20.959 8.064 21.443 1.00 98.06 183 THR A C 1
ATOM 1391 O O . THR A 1 183 ? -20.461 8.766 22.321 1.00 98.06 183 THR A O 1
ATOM 1394 N N . TRP A 1 184 ? -22.212 7.624 21.505 1.00 97.75 184 TRP A N 1
ATOM 1395 C CA . TRP A 1 184 ? -23.151 7.964 22.561 1.00 97.75 184 TRP A CA 1
ATOM 1396 C C . TRP A 1 184 ? -23.821 6.718 23.137 1.00 97.75 184 TRP A C 1
ATOM 1398 O O . TRP A 1 184 ? -24.527 5.984 22.446 1.00 97.75 184 TRP A O 1
ATOM 1408 N N . PHE A 1 185 ? -23.621 6.503 24.432 1.00 97.31 185 PHE A N 1
ATOM 1409 C CA . PHE A 1 185 ? -24.298 5.480 25.212 1.00 97.31 185 PHE A CA 1
ATOM 1410 C C . PHE A 1 185 ? -25.567 6.071 25.826 1.00 97.31 185 PHE A C 1
ATOM 1412 O O . PHE A 1 185 ? -25.516 6.922 26.715 1.00 97.31 185 PHE A O 1
ATOM 1419 N N . ARG A 1 186 ? -26.731 5.612 25.370 1.00 95.56 186 ARG A N 1
ATOM 1420 C CA . ARG A 1 186 ? -28.024 6.056 25.897 1.00 95.56 186 ARG A CA 1
ATOM 1421 C C . ARG A 1 186 ? -28.880 4.847 26.248 1.00 95.56 186 ARG A C 1
ATOM 1423 O O . ARG A 1 186 ? -29.550 4.266 25.399 1.00 95.56 186 ARG A O 1
ATOM 1430 N N . GLY A 1 187 ? -28.874 4.477 27.527 1.00 95.19 187 GLY A N 1
ATOM 1431 C CA . GLY A 1 187 ? -29.608 3.309 28.015 1.00 95.19 187 GLY A CA 1
ATOM 1432 C C . GLY A 1 187 ? -29.102 2.021 27.362 1.00 95.19 187 GLY A C 1
ATOM 1433 O O . GLY A 1 187 ? -27.943 1.654 27.528 1.00 95.19 187 GLY A O 1
ATOM 1434 N N . GLN A 1 188 ? -29.973 1.338 26.618 1.00 96.62 188 GLN A N 1
ATOM 1435 C CA . GLN A 1 188 ? -29.648 0.101 25.894 1.00 96.62 188 GLN A CA 1
ATOM 1436 C C . GLN A 1 188 ? -29.033 0.335 24.505 1.00 96.62 188 GLN A C 1
ATOM 1438 O O . GLN A 1 188 ? -28.680 -0.636 23.835 1.00 96.62 188 GLN A O 1
ATOM 1443 N N . HIS A 1 189 ? -28.921 1.592 24.074 1.00 97.69 189 HIS A N 1
ATOM 1444 C CA . HIS A 1 189 ? -28.410 1.970 22.762 1.00 97.69 189 HIS A CA 1
ATOM 1445 C C . HIS A 1 189 ? -26.961 2.433 22.855 1.00 97.69 189 HIS A C 1
ATOM 1447 O O . HIS A 1 189 ? -26.588 3.198 23.751 1.00 97.69 189 HIS A O 1
ATOM 1453 N N . THR A 1 190 ? -26.152 1.991 21.901 1.00 97.88 190 THR A N 1
ATOM 1454 C CA . THR A 1 190 ? -24.841 2.572 21.613 1.00 97.88 190 THR A CA 1
ATOM 1455 C C . THR A 1 190 ? -24.895 3.128 20.205 1.00 97.88 190 THR A C 1
ATOM 1457 O O . THR A 1 190 ? -24.775 2.385 19.232 1.00 97.88 190 THR A O 1
ATOM 1460 N N . VAL A 1 191 ? -25.093 4.439 20.102 1.00 97.56 191 VAL A N 1
ATOM 1461 C CA . VAL A 1 191 ? -25.236 5.114 18.817 1.00 97.56 191 VAL A CA 1
ATOM 1462 C C . VAL A 1 191 ? -23.911 5.745 18.421 1.00 97.56 191 VAL A C 1
ATOM 1464 O O . VAL A 1 191 ? -23.270 6.425 19.220 1.00 97.56 191 VAL A O 1
ATOM 1467 N N . LYS A 1 192 ? -23.489 5.518 17.183 1.00 97.31 192 LYS A N 1
ATOM 1468 C CA . LYS A 1 192 ? -22.305 6.104 16.571 1.00 97.31 192 LYS A CA 1
ATOM 1469 C C . LYS A 1 192 ? -22.720 6.950 15.385 1.00 97.31 192 LYS A C 1
ATOM 1471 O O . LYS A 1 192 ? -23.382 6.456 14.476 1.00 97.31 192 LYS A O 1
ATOM 1476 N N . PHE A 1 193 ? -22.292 8.198 15.379 1.00 97.12 193 PHE A N 1
ATOM 1477 C CA . PHE A 1 193 ? -22.455 9.111 14.259 1.00 97.12 193 PHE A CA 1
ATOM 1478 C C . PHE A 1 193 ? -21.077 9.532 13.796 1.00 97.12 193 PHE A C 1
ATOM 1480 O O . PHE A 1 193 ? -20.177 9.711 14.611 1.00 97.12 193 PHE A O 1
ATOM 1487 N N . GLY A 1 194 ? -20.893 9.717 12.502 1.00 96.12 194 GLY A N 1
ATOM 1488 C CA . GLY A 1 194 ? -19.613 10.200 12.029 1.00 96.12 194 GLY A CA 1
ATOM 1489 C C . GLY A 1 194 ? -19.612 10.527 10.562 1.00 96.12 194 GLY A C 1
ATOM 1490 O O . GLY A 1 194 ? -20.580 10.288 9.839 1.00 96.12 194 GLY A O 1
ATOM 1491 N N . GLY A 1 195 ? -18.493 11.069 10.122 1.00 95.44 195 GLY A N 1
ATOM 1492 C CA . GLY A 1 195 ? -18.303 11.436 8.739 1.00 95.44 195 GLY A CA 1
ATOM 1493 C C . GLY A 1 195 ? -16.844 11.463 8.356 1.00 95.44 195 GLY A C 1
ATOM 1494 O O . GLY A 1 195 ? -15.954 11.548 9.197 1.00 95.44 195 GLY A O 1
ATOM 1495 N N . GLU A 1 196 ? -16.623 11.370 7.058 1.00 95.25 196 GLU A N 1
ATOM 1496 C CA . GLU A 1 196 ? -15.317 11.466 6.445 1.00 95.25 196 GLU A CA 1
ATOM 1497 C C . GLU A 1 196 ? -15.381 12.494 5.325 1.00 95.25 196 GLU A C 1
ATOM 1499 O O . GLU A 1 196 ? -16.343 12.549 4.564 1.00 95.25 196 GLU A O 1
ATOM 1504 N N . TRP A 1 197 ? -14.340 13.299 5.194 1.00 96.69 197 TRP A N 1
ATOM 1505 C CA . TRP A 1 197 ? -14.101 14.084 3.998 1.00 96.69 197 TRP A CA 1
ATOM 1506 C C . TRP A 1 197 ? -12.646 13.947 3.601 1.00 96.69 197 TRP A C 1
ATOM 1508 O O . TRP A 1 197 ? -11.743 14.115 4.421 1.00 96.69 197 TRP A O 1
ATOM 1518 N N . ARG A 1 198 ? -12.402 13.676 2.323 1.00 94.75 198 ARG A N 1
ATOM 1519 C CA . ARG A 1 198 ? -11.058 13.567 1.779 1.00 94.75 198 ARG A CA 1
ATOM 1520 C C . ARG A 1 198 ? -10.955 14.295 0.454 1.00 94.75 198 ARG A C 1
ATOM 1522 O O . ARG A 1 198 ? -11.665 13.981 -0.490 1.00 94.75 198 ARG A O 1
ATOM 1529 N N . ARG A 1 199 ? -9.998 15.210 0.339 1.00 94.75 199 ARG A N 1
ATOM 1530 C CA . ARG A 1 199 ? -9.593 15.790 -0.944 1.00 94.75 199 ARG A CA 1
ATOM 1531 C C . ARG A 1 199 ? -8.237 15.239 -1.338 1.00 94.75 199 ARG A C 1
ATOM 1533 O O . ARG A 1 199 ? -7.256 15.487 -0.639 1.00 94.75 199 ARG A O 1
ATOM 1540 N N . SER A 1 200 ? -8.168 14.574 -2.484 1.00 93.56 200 SER A N 1
ATOM 1541 C CA . SER A 1 200 ? -6.924 14.039 -3.036 1.00 93.56 200 SER A CA 1
ATOM 1542 C C . SER A 1 200 ? -6.604 14.720 -4.362 1.00 93.56 200 SER A C 1
ATOM 1544 O O . SER A 1 200 ? -7.456 14.827 -5.235 1.00 93.56 200 SER A O 1
ATOM 1546 N N . SER A 1 201 ? -5.375 15.194 -4.529 1.00 93.62 201 SER A N 1
ATOM 1547 C CA . SER A 1 201 ? -4.893 15.784 -5.779 1.00 93.62 201 SER A CA 1
ATOM 1548 C C . SER A 1 201 ? -3.498 15.290 -6.104 1.00 93.62 201 SER A C 1
ATOM 1550 O O . SER A 1 201 ? -2.704 15.044 -5.199 1.00 93.62 201 SER A O 1
ATOM 1552 N N . ILE A 1 202 ? -3.190 15.191 -7.387 1.00 92.12 202 ILE A N 1
ATOM 1553 C CA . ILE A 1 202 ? -1.888 14.785 -7.908 1.00 92.12 202 ILE A CA 1
ATOM 1554 C C . ILE A 1 202 ? -1.546 15.688 -9.085 1.00 92.12 202 ILE A C 1
ATOM 1556 O O . ILE A 1 202 ? -2.425 16.016 -9.872 1.00 92.12 202 ILE A O 1
ATOM 1560 N N . THR A 1 203 ? -0.282 16.071 -9.215 1.00 90.75 203 THR A N 1
ATOM 1561 C CA . THR A 1 203 ? 0.248 16.596 -10.473 1.00 90.75 203 THR A CA 1
ATOM 1562 C C . THR A 1 203 ? 1.220 15.565 -11.015 1.00 90.75 203 THR A C 1
ATOM 1564 O O . THR A 1 203 ? 2.239 15.282 -10.392 1.00 90.75 203 THR A O 1
ATOM 1567 N N . ASP A 1 204 ? 0.888 14.972 -12.152 1.00 89.31 204 ASP A N 1
ATOM 1568 C CA . ASP A 1 204 ? 1.680 13.938 -12.806 1.00 89.31 204 ASP A CA 1
ATOM 1569 C C . ASP A 1 204 ? 2.196 14.478 -14.141 1.00 89.31 204 ASP A C 1
ATOM 1571 O O . ASP A 1 204 ? 1.438 14.611 -15.103 1.00 89.31 204 ASP A O 1
ATOM 1575 N N . ALA A 1 205 ? 3.480 14.830 -14.176 1.00 89.12 205 ALA A N 1
ATOM 1576 C CA . ALA A 1 205 ? 4.181 15.202 -15.396 1.00 89.12 205 ALA A CA 1
ATOM 1577 C C . ALA A 1 205 ? 4.976 13.997 -15.906 1.00 89.12 205 ALA A C 1
ATOM 1579 O O . ALA A 1 205 ? 5.960 13.581 -15.291 1.00 89.12 205 ALA A O 1
ATOM 1580 N N . GLN A 1 206 ? 4.544 13.434 -17.029 1.00 87.06 206 GLN A N 1
ATOM 1581 C CA . GLN A 1 206 ? 5.160 12.289 -17.684 1.00 87.06 206 GLN A CA 1
ATOM 1582 C C . GLN A 1 206 ? 6.008 12.748 -18.871 1.00 87.06 206 GLN A C 1
ATOM 1584 O O . GLN A 1 206 ? 5.515 13.313 -19.847 1.00 87.06 206 GLN A O 1
ATOM 1589 N N . PHE A 1 207 ? 7.294 12.431 -18.814 1.00 86.25 207 PHE A N 1
ATOM 1590 C CA . PHE A 1 207 ? 8.288 12.673 -19.852 1.00 86.25 207 PHE A CA 1
ATOM 1591 C C . PHE A 1 207 ? 8.681 11.343 -20.492 1.00 86.25 207 PHE A C 1
ATOM 1593 O O . PHE A 1 207 ? 9.829 10.917 -20.417 1.00 86.25 207 PHE A O 1
ATOM 1600 N N . GLY A 1 208 ? 7.711 10.666 -21.113 1.00 83.81 208 GLY A N 1
ATOM 1601 C CA . GLY A 1 208 ? 7.917 9.339 -21.697 1.00 83.81 208 GLY A CA 1
ATOM 1602 C C . GLY A 1 208 ? 9.112 9.292 -22.652 1.00 83.81 208 GLY A C 1
ATOM 1603 O O . GLY A 1 208 ? 10.021 8.491 -22.456 1.00 83.81 208 GLY A O 1
ATOM 1604 N N . SER A 1 209 ? 9.132 10.186 -23.643 1.00 89.69 209 SER A N 1
ATOM 1605 C CA . SER A 1 209 ? 10.226 10.318 -24.614 1.00 89.69 209 SER A CA 1
ATOM 1606 C C . SER A 1 209 ? 10.514 11.788 -24.953 1.00 89.69 209 SER A C 1
ATOM 1608 O O . SER A 1 209 ? 10.516 12.174 -26.122 1.00 89.69 209 SER A O 1
ATOM 1610 N N . LYS A 1 210 ? 10.720 12.636 -23.931 1.00 90.94 210 LYS A N 1
ATOM 1611 C CA . LYS A 1 210 ? 10.990 14.083 -24.092 1.00 90.94 210 LYS A CA 1
ATOM 1612 C C . LYS A 1 210 ? 12.186 14.386 -25.012 1.00 90.94 210 LYS A C 1
ATOM 1614 O O . LYS A 1 210 ? 12.109 15.291 -25.837 1.00 90.94 210 LYS A O 1
ATOM 1619 N N . SER A 1 211 ? 13.246 13.585 -24.927 1.00 93.94 211 SER A N 1
ATOM 1620 C CA . SER A 1 211 ? 14.466 13.662 -25.745 1.00 93.94 211 SER A CA 1
ATOM 1621 C C . SER A 1 211 ? 14.391 12.790 -27.004 1.00 93.94 211 SER A C 1
ATOM 1623 O O . SER A 1 211 ? 15.394 12.570 -27.679 1.00 93.94 211 SER A O 1
ATOM 1625 N N . GLY A 1 212 ? 13.193 12.306 -27.341 1.00 93.94 212 GLY A N 1
ATOM 1626 C CA . GLY A 1 212 ? 12.919 11.467 -28.499 1.00 93.94 212 GLY A CA 1
ATOM 1627 C C . GLY A 1 212 ? 13.115 9.977 -28.229 1.00 93.94 212 GLY A C 1
ATOM 1628 O O . GLY A 1 212 ? 13.962 9.561 -27.436 1.00 93.94 212 GLY A O 1
ATOM 1629 N N . ALA A 1 213 ? 12.307 9.167 -28.908 1.00 95.00 213 ALA A N 1
ATOM 1630 C CA . ALA A 1 213 ? 12.467 7.726 -29.011 1.00 95.00 213 ALA A CA 1
ATOM 1631 C C . ALA A 1 213 ? 12.500 7.321 -30.487 1.00 95.00 213 ALA A C 1
ATOM 1633 O O . ALA A 1 213 ? 11.539 7.561 -31.219 1.00 95.00 213 ALA A O 1
ATOM 1634 N N . PHE A 1 214 ? 13.607 6.707 -30.897 1.00 95.38 214 PHE A N 1
ATOM 1635 C CA . PHE A 1 214 ? 13.918 6.331 -32.270 1.00 95.38 214 PHE A CA 1
ATOM 1636 C C . PHE A 1 214 ? 14.094 4.819 -32.354 1.00 95.38 214 PHE A C 1
ATOM 1638 O O . PHE A 1 214 ? 14.807 4.232 -31.532 1.00 95.38 214 PHE A O 1
ATOM 1645 N N . ALA A 1 215 ? 13.471 4.180 -33.340 1.00 95.19 215 ALA A N 1
ATOM 1646 C CA . ALA A 1 215 ? 13.732 2.775 -33.619 1.00 95.19 215 ALA A CA 1
ATOM 1647 C C . ALA A 1 215 ? 14.360 2.568 -35.001 1.00 95.19 215 ALA A C 1
ATOM 1649 O O . ALA A 1 215 ? 14.184 3.358 -35.927 1.00 95.19 215 ALA A O 1
ATOM 1650 N N . PHE A 1 216 ? 15.146 1.502 -35.101 1.00 94.06 216 PHE A N 1
ATOM 1651 C CA . PHE A 1 216 ? 15.898 1.108 -36.282 1.00 94.06 216 PHE A CA 1
ATOM 1652 C C . PHE A 1 216 ? 15.683 -0.391 -36.497 1.00 94.06 216 PHE A C 1
ATOM 1654 O O . PHE A 1 216 ? 15.937 -1.220 -35.613 1.00 94.06 216 PHE A O 1
ATOM 1661 N N . ASN A 1 217 ? 15.180 -0.744 -37.673 1.00 91.00 217 ASN A N 1
ATOM 1662 C CA . ASN A 1 217 ? 15.024 -2.126 -38.105 1.00 91.00 217 ASN A CA 1
ATOM 1663 C C . ASN A 1 217 ? 15.830 -2.372 -39.382 1.00 91.00 217 ASN A C 1
ATOM 1665 O O . ASN A 1 217 ? 16.530 -1.499 -39.884 1.00 91.00 217 ASN A O 1
ATOM 1669 N N . ASP A 1 218 ? 15.763 -3.594 -39.874 1.00 84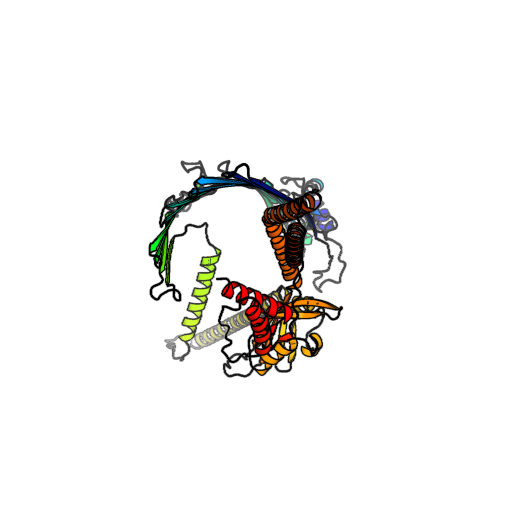.25 218 ASP A N 1
ATOM 1670 C CA . ASP A 1 218 ? 16.529 -4.092 -41.009 1.00 84.25 218 ASP A CA 1
ATOM 1671 C C . ASP A 1 218 ? 15.827 -3.874 -42.363 1.00 84.25 218 ASP A C 1
ATOM 1673 O O . ASP A 1 218 ? 16.383 -4.212 -43.407 1.00 84.25 218 ASP A O 1
ATOM 1677 N N . VAL A 1 219 ? 14.626 -3.277 -42.374 1.00 84.31 219 VAL A N 1
ATOM 1678 C CA . VAL A 1 219 ? 13.820 -3.070 -43.591 1.00 84.31 219 VAL A CA 1
ATOM 1679 C C . VAL A 1 219 ? 14.583 -2.243 -44.619 1.00 84.31 219 VAL A C 1
ATOM 1681 O O . VAL A 1 219 ? 14.623 -2.602 -45.793 1.00 84.31 219 VAL A O 1
ATOM 1684 N N . ALA A 1 220 ? 15.224 -1.165 -44.173 1.00 77.25 220 ALA A N 1
ATOM 1685 C CA . ALA A 1 220 ? 15.937 -0.262 -45.061 1.00 77.25 220 ALA A CA 1
ATOM 1686 C C . ALA A 1 220 ? 17.290 -0.838 -45.535 1.00 77.25 220 ALA A C 1
ATOM 1688 O O . ALA A 1 220 ? 17.815 -0.411 -46.554 1.00 77.25 220 ALA A O 1
ATOM 1689 N N . THR A 1 221 ? 17.841 -1.847 -44.852 1.00 78.38 221 THR A N 1
ATOM 1690 C CA . THR A 1 221 ? 19.166 -2.433 -45.141 1.00 78.38 221 THR A CA 1
ATOM 1691 C C . THR A 1 221 ? 19.094 -3.854 -45.702 1.00 78.38 221 THR A C 1
ATOM 1693 O O . THR A 1 221 ? 20.023 -4.645 -45.533 1.00 78.38 221 THR A O 1
ATOM 1696 N N . GLY A 1 222 ? 17.987 -4.203 -46.366 1.00 72.19 222 GLY A N 1
ATOM 1697 C CA . GLY A 1 222 ? 17.840 -5.490 -47.052 1.00 72.19 222 GLY A CA 1
ATOM 1698 C C . GLY A 1 222 ? 17.657 -6.692 -46.121 1.00 72.19 222 GLY A C 1
ATOM 1699 O O . GLY A 1 222 ? 17.985 -7.807 -46.509 1.00 72.19 222 GLY A O 1
ATOM 1700 N N . ARG A 1 223 ? 17.121 -6.476 -44.911 1.00 70.25 223 ARG A N 1
ATOM 1701 C CA . ARG A 1 223 ? 16.896 -7.494 -43.863 1.00 70.25 223 ARG A CA 1
ATOM 1702 C C . ARG A 1 223 ? 18.168 -8.133 -43.299 1.00 70.25 223 ARG A C 1
ATOM 1704 O O . ARG A 1 223 ? 18.165 -9.289 -42.887 1.00 70.25 223 ARG A O 1
ATOM 1711 N N . THR A 1 224 ? 19.267 -7.379 -43.313 1.00 64.38 224 THR A N 1
ATOM 1712 C CA . THR A 1 224 ? 20.586 -7.903 -42.935 1.00 64.38 224 THR A CA 1
ATOM 1713 C C . THR A 1 224 ? 20.895 -7.641 -41.459 1.00 64.38 224 THR A C 1
ATOM 1715 O O . THR A 1 224 ? 21.017 -8.579 -40.680 1.00 64.38 224 THR A O 1
ATOM 1718 N N . PHE A 1 225 ? 20.982 -6.370 -41.040 1.00 75.19 225 PHE A N 1
ATOM 1719 C CA . PHE A 1 225 ? 21.254 -5.990 -39.646 1.00 75.19 225 PHE A CA 1
ATOM 1720 C C . PHE A 1 225 ? 20.639 -4.624 -39.312 1.00 75.19 225 PHE A C 1
ATOM 1722 O O . PHE A 1 225 ? 20.869 -3.644 -40.025 1.00 75.19 225 PHE A O 1
ATOM 1729 N N . GLY A 1 226 ? 19.924 -4.522 -38.184 1.00 85.06 226 GLY A N 1
ATOM 1730 C CA . GLY A 1 226 ? 19.364 -3.250 -37.701 1.00 85.06 226 GLY A CA 1
ATOM 1731 C C . GLY A 1 226 ? 20.433 -2.202 -37.360 1.00 85.06 226 GLY A C 1
ATOM 1732 O O . GLY A 1 226 ? 20.201 -1.005 -37.522 1.00 85.06 226 GLY A O 1
ATOM 1733 N N . LEU A 1 227 ? 21.635 -2.636 -36.958 1.00 88.69 227 LEU A N 1
ATOM 1734 C CA . LEU A 1 227 ? 22.768 -1.741 -36.696 1.00 88.69 227 LEU A CA 1
ATOM 1735 C C . LEU A 1 227 ? 23.198 -0.966 -37.950 1.00 88.69 227 LEU A C 1
ATOM 1737 O O . LEU A 1 227 ? 23.565 0.201 -37.848 1.00 88.69 227 LEU A O 1
ATOM 1741 N N . ALA A 1 228 ? 23.098 -1.571 -39.137 1.00 88.88 228 ALA A N 1
ATOM 1742 C CA . ALA A 1 228 ? 23.404 -0.875 -40.384 1.00 88.88 228 ALA A CA 1
ATOM 1743 C C . ALA A 1 228 ? 22.430 0.293 -40.626 1.00 88.88 228 ALA A C 1
ATOM 1745 O O . ALA A 1 228 ? 22.860 1.370 -41.027 1.00 88.88 228 ALA A O 1
ATOM 1746 N N . ALA A 1 229 ? 21.141 0.130 -40.300 1.00 91.44 229 ALA A N 1
ATOM 1747 C CA . ALA A 1 229 ? 20.162 1.213 -40.413 1.00 91.44 229 ALA A CA 1
ATOM 1748 C C . ALA A 1 229 ? 20.458 2.357 -39.430 1.00 91.44 229 ALA A C 1
ATOM 1750 O O . ALA A 1 229 ? 20.344 3.525 -39.801 1.00 91.44 229 ALA A O 1
ATOM 1751 N N . LEU A 1 230 ? 20.916 2.043 -38.210 1.00 93.00 230 LEU A N 1
ATOM 1752 C CA . LEU A 1 230 ? 21.401 3.053 -37.262 1.00 93.00 230 LEU A CA 1
ATOM 1753 C C . LEU A 1 230 ? 22.603 3.819 -37.828 1.00 93.00 230 LEU A C 1
ATOM 1755 O O . LEU A 1 230 ? 22.602 5.048 -37.809 1.00 93.00 230 LEU A O 1
ATOM 1759 N N . LEU A 1 231 ? 23.609 3.113 -38.354 1.00 92.19 231 LEU A N 1
ATOM 1760 C CA . LEU A 1 231 ? 24.821 3.721 -38.914 1.00 92.19 231 LEU A CA 1
ATOM 1761 C C . LEU A 1 231 ? 24.538 4.584 -40.146 1.00 92.19 231 LEU A C 1
ATOM 1763 O O . LEU A 1 231 ? 25.247 5.558 -40.366 1.00 92.19 231 LEU A O 1
ATOM 1767 N N . LEU A 1 232 ? 23.494 4.279 -40.915 1.00 90.50 232 LEU A N 1
ATOM 1768 C CA . LEU A 1 232 ? 23.022 5.119 -42.021 1.00 90.50 232 LEU A CA 1
ATOM 1769 C C . LEU A 1 232 ? 22.101 6.263 -41.557 1.00 90.50 232 LEU A C 1
ATOM 1771 O O . LEU A 1 232 ? 21.837 7.190 -42.315 1.00 90.50 232 LEU A O 1
ATOM 1775 N N . GLY A 1 233 ? 21.630 6.238 -40.305 1.00 89.81 233 GLY A N 1
ATOM 1776 C CA . GLY A 1 233 ? 20.675 7.212 -39.767 1.00 89.81 233 GLY A CA 1
ATOM 1777 C C . GLY A 1 233 ? 19.232 7.004 -40.244 1.00 89.81 233 GLY A C 1
ATOM 1778 O O . GLY A 1 233 ? 18.416 7.915 -40.139 1.00 89.81 233 GLY A O 1
ATOM 1779 N N . TRP A 1 234 ? 18.902 5.821 -40.761 1.00 90.88 234 TRP A N 1
ATOM 1780 C CA . TRP A 1 234 ? 17.586 5.479 -41.306 1.00 90.88 234 TRP A CA 1
ATOM 1781 C C . TRP A 1 234 ? 16.647 4.971 -40.206 1.00 90.88 234 TRP A C 1
ATOM 1783 O O . TRP A 1 234 ? 16.424 3.770 -40.053 1.00 90.88 234 TRP A O 1
ATOM 1793 N N . ALA A 1 235 ? 16.118 5.897 -39.402 1.00 91.50 235 ALA A N 1
ATOM 1794 C CA . ALA A 1 235 ? 15.134 5.578 -38.368 1.00 91.50 235 ALA A CA 1
ATOM 1795 C C . ALA A 1 235 ? 13.802 5.128 -38.994 1.00 91.50 235 ALA A C 1
ATOM 1797 O O . ALA A 1 235 ? 13.280 5.787 -39.890 1.00 91.50 235 ALA A O 1
ATOM 1798 N N . ASN A 1 236 ? 13.228 4.030 -38.496 1.00 91.75 236 ASN A N 1
ATOM 1799 C CA . ASN A 1 236 ? 11.929 3.529 -38.957 1.00 91.75 236 ASN A CA 1
ATOM 1800 C C . ASN A 1 236 ? 10.746 4.251 -38.288 1.00 91.75 236 ASN A C 1
ATOM 1802 O O . ASN A 1 236 ? 9.661 4.327 -38.855 1.00 91.75 236 ASN A O 1
ATOM 1806 N N . THR A 1 237 ? 10.952 4.763 -37.074 1.00 93.75 237 THR A N 1
ATOM 1807 C CA . THR A 1 237 ? 9.967 5.478 -36.263 1.00 93.75 237 THR A CA 1
ATOM 1808 C C . THR A 1 237 ? 10.687 6.491 -35.381 1.00 93.75 237 THR A C 1
ATOM 1810 O O . THR A 1 237 ? 11.808 6.249 -34.923 1.00 93.75 237 THR A O 1
ATOM 1813 N N . ALA A 1 238 ? 10.028 7.619 -35.131 1.00 93.44 238 ALA A N 1
ATOM 1814 C CA . ALA A 1 238 ? 10.473 8.650 -34.206 1.00 93.44 238 ALA A CA 1
ATOM 1815 C C . ALA A 1 238 ? 9.259 9.165 -33.426 1.00 93.44 238 ALA A C 1
ATOM 1817 O O . ALA A 1 238 ? 8.226 9.470 -34.019 1.00 93.44 238 ALA A O 1
ATOM 1818 N N . THR A 1 239 ? 9.364 9.240 -32.100 1.00 93.88 239 THR A N 1
ATOM 1819 C CA . THR A 1 239 ? 8.264 9.693 -31.237 1.00 93.88 239 THR A CA 1
ATOM 1820 C C . THR A 1 239 ? 8.762 10.599 -30.121 1.00 93.88 239 THR A C 1
ATOM 1822 O O . THR A 1 239 ? 9.760 10.306 -29.462 1.00 93.88 239 THR A O 1
ATOM 1825 N N . VAL A 1 240 ? 8.024 11.678 -29.869 1.00 92.94 240 VAL A N 1
ATOM 1826 C CA . VAL A 1 240 ? 8.200 12.549 -28.704 1.00 92.94 240 VAL A CA 1
ATOM 1827 C C . VAL A 1 240 ? 6.901 12.522 -27.920 1.00 92.94 240 VAL A C 1
ATOM 1829 O O . VAL A 1 240 ? 5.840 12.823 -28.465 1.00 92.94 240 VAL A O 1
ATOM 1832 N N . ARG A 1 241 ? 6.974 12.127 -26.649 1.00 89.25 241 ARG A N 1
ATOM 1833 C CA . ARG A 1 241 ? 5.810 12.060 -25.766 1.00 89.25 241 ARG A CA 1
ATOM 1834 C C . ARG A 1 241 ? 6.100 12.765 -24.455 1.00 89.25 241 ARG A C 1
ATOM 1836 O O . ARG A 1 241 ? 6.912 12.292 -23.656 1.00 89.25 241 ARG A O 1
ATOM 1843 N N . THR A 1 242 ? 5.374 13.850 -24.229 1.00 87.06 242 THR A N 1
ATOM 1844 C CA . THR A 1 242 ? 5.341 14.605 -22.978 1.00 87.06 242 THR A CA 1
ATOM 1845 C C . THR A 1 242 ? 3.890 14.916 -22.623 1.00 87.06 242 THR A C 1
ATOM 1847 O O . THR A 1 242 ? 3.031 15.002 -23.499 1.00 87.06 242 THR A O 1
ATOM 1850 N N . GLY A 1 243 ? 3.596 15.040 -21.335 1.00 84.81 243 GLY A N 1
ATOM 1851 C CA . GLY A 1 243 ? 2.271 15.429 -20.870 1.00 84.81 243 GLY A CA 1
ATOM 1852 C C . GLY A 1 243 ? 2.279 15.717 -19.380 1.00 84.81 243 GLY A C 1
ATOM 1853 O O . GLY A 1 243 ? 2.995 15.067 -18.625 1.00 84.81 243 GLY A O 1
ATOM 1854 N N . GLU A 1 244 ? 1.492 16.695 -18.952 1.00 87.44 244 GLU A N 1
ATOM 1855 C CA . GLU A 1 244 ? 1.288 17.017 -17.543 1.00 87.44 244 GLU A CA 1
ATOM 1856 C C . GLU A 1 244 ? -0.211 17.078 -17.276 1.00 87.44 244 GLU A C 1
ATOM 1858 O O . GLU A 1 244 ? -0.935 17.762 -17.992 1.00 87.44 244 GLU A O 1
ATOM 1863 N N . ALA A 1 245 ? -0.666 16.379 -16.241 1.00 87.12 245 ALA A N 1
ATOM 1864 C CA . ALA A 1 245 ? -2.042 16.452 -15.774 1.00 87.12 245 ALA A CA 1
ATOM 1865 C C . ALA A 1 245 ? -2.057 16.737 -14.275 1.00 87.12 245 ALA A C 1
ATOM 1867 O O . ALA A 1 245 ? -1.265 16.170 -13.521 1.00 87.12 245 ALA A O 1
ATOM 1868 N N . SER A 1 246 ? -2.976 17.589 -13.825 1.00 90.81 246 SER A N 1
ATOM 1869 C CA . SER A 1 246 ? -3.157 17.905 -12.405 1.00 90.81 246 SER A CA 1
ATOM 1870 C C . SER A 1 246 ? -4.556 17.538 -11.909 1.00 90.81 246 SER A C 1
ATOM 1872 O O . SER A 1 246 ? -5.345 18.433 -11.583 1.00 90.81 246 SER A O 1
ATOM 1874 N N . PRO A 1 247 ? -4.925 16.243 -11.880 1.00 90.12 247 PRO A N 1
ATOM 1875 C CA . PRO A 1 247 ? -6.259 15.855 -11.478 1.00 90.12 247 PRO A CA 1
ATOM 1876 C C . PRO A 1 247 ? -6.451 15.873 -9.952 1.00 90.12 247 PRO A C 1
ATOM 1878 O O . PRO A 1 247 ? -5.534 15.624 -9.163 1.00 90.12 247 PRO A O 1
ATOM 1881 N N . PHE A 1 248 ? -7.684 16.132 -9.526 1.00 91.25 248 PHE A N 1
ATOM 1882 C CA . PHE A 1 248 ? -8.106 16.062 -8.131 1.00 91.25 248 PHE A CA 1
ATOM 1883 C C . PHE A 1 248 ? -9.497 15.446 -7.990 1.00 91.25 248 PHE A C 1
ATOM 1885 O O . PHE A 1 248 ? -10.281 15.453 -8.934 1.00 91.25 248 PHE A O 1
ATOM 1892 N N . MET A 1 249 ? -9.791 14.925 -6.805 1.00 91.12 249 MET A N 1
ATOM 1893 C CA . MET A 1 249 ? -11.089 14.373 -6.433 1.00 91.12 249 MET A CA 1
ATOM 1894 C C . MET A 1 249 ? -11.431 14.728 -4.985 1.00 91.12 249 MET A C 1
ATOM 1896 O O . MET A 1 249 ? -10.547 15.019 -4.167 1.00 91.12 249 MET A O 1
ATOM 1900 N N . HIS A 1 250 ? -12.715 14.648 -4.675 1.00 91.94 250 HIS A N 1
ATOM 1901 C CA . HIS A 1 250 ? -13.282 14.734 -3.347 1.00 91.94 250 HIS A CA 1
ATOM 1902 C C . HIS A 1 250 ? -14.056 13.457 -3.043 1.00 91.94 250 HIS A C 1
ATOM 1904 O O . HIS A 1 250 ? -14.867 13.018 -3.847 1.00 91.94 250 HIS A O 1
ATOM 1910 N N . TYR A 1 251 ? -13.835 12.932 -1.848 1.00 92.00 251 TYR A N 1
ATOM 1911 C CA . TYR A 1 251 ? -14.637 11.898 -1.231 1.00 92.00 251 TYR A CA 1
ATOM 1912 C C . TYR A 1 251 ? -15.295 12.474 0.023 1.00 92.00 251 TYR A C 1
ATOM 1914 O O . TYR A 1 251 ? -14.677 13.253 0.752 1.00 92.00 251 TYR A O 1
ATOM 1922 N N . GLY A 1 252 ? -16.543 12.110 0.265 1.00 93.06 252 GLY A N 1
ATOM 1923 C CA . GLY A 1 252 ? -17.295 12.475 1.451 1.00 93.06 252 GLY A CA 1
ATOM 1924 C C . GLY A 1 252 ? -18.136 11.297 1.906 1.00 93.06 252 GLY A C 1
ATOM 1925 O O . GLY A 1 252 ? -18.662 10.565 1.081 1.00 93.06 252 GLY A O 1
ATOM 1926 N N . ALA A 1 253 ? -18.286 11.108 3.205 1.00 93.81 253 ALA A N 1
ATOM 1927 C CA . ALA A 1 253 ? -19.208 10.127 3.736 1.00 93.81 253 ALA A CA 1
ATOM 1928 C C . ALA A 1 253 ? -19.781 10.584 5.065 1.00 93.81 253 ALA A C 1
ATOM 1930 O O . ALA A 1 253 ? -19.137 11.314 5.816 1.00 93.81 253 ALA A O 1
ATOM 1931 N N . TRP A 1 254 ? -20.970 10.096 5.382 1.00 95.88 254 TRP A N 1
ATOM 1932 C CA . TRP A 1 254 ? -21.537 10.208 6.719 1.00 95.88 254 TRP A CA 1
ATOM 1933 C C . TRP A 1 254 ? -22.245 8.919 7.073 1.00 95.88 254 TRP A C 1
ATOM 1935 O O . TRP A 1 254 ? -22.716 8.188 6.199 1.00 95.88 254 TRP A O 1
ATOM 1945 N N . TYR A 1 255 ? -22.295 8.619 8.360 1.00 96.25 255 TYR A N 1
ATOM 1946 C CA . TYR A 1 255 ? -22.955 7.431 8.848 1.00 96.25 255 TYR A CA 1
ATOM 1947 C C . TYR A 1 255 ? -23.613 7.659 10.199 1.00 96.25 255 TYR A C 1
ATOM 1949 O O . TYR A 1 255 ? -23.174 8.470 11.014 1.00 96.25 255 TYR A O 1
ATOM 1957 N N . VAL A 1 256 ? -24.650 6.866 10.424 1.00 98.12 256 VAL A N 1
ATOM 1958 C CA . VAL A 1 256 ? -25.253 6.613 11.724 1.00 98.12 256 VAL A CA 1
ATOM 1959 C C . VAL A 1 256 ? -25.321 5.105 11.914 1.00 98.12 256 VAL A C 1
ATOM 1961 O O . VAL A 1 256 ? -25.650 4.375 10.980 1.00 98.12 256 VAL A O 1
ATOM 1964 N N . GLN A 1 257 ? -24.986 4.632 13.105 1.00 96.62 257 GLN A N 1
ATOM 1965 C CA . GLN A 1 257 ? -25.102 3.235 13.491 1.00 96.62 257 GLN A CA 1
ATOM 1966 C C . GLN A 1 257 ? -25.622 3.146 14.922 1.00 96.62 257 GLN A C 1
ATOM 1968 O O . GLN A 1 257 ? -25.139 3.866 15.781 1.00 96.62 257 GLN A O 1
ATOM 1973 N N . ASP A 1 258 ? -26.569 2.260 15.186 1.00 98.12 258 ASP A N 1
ATOM 1974 C CA . ASP A 1 258 ? -27.110 1.991 16.511 1.00 98.12 258 ASP A CA 1
ATOM 1975 C C . ASP A 1 258 ? -26.963 0.506 16.846 1.00 98.12 258 ASP A C 1
ATOM 1977 O O . ASP A 1 258 ? -27.486 -0.361 16.143 1.00 98.12 258 ASP A O 1
ATOM 1981 N N . ASP A 1 259 ? -26.239 0.227 17.926 1.00 97.50 259 ASP A N 1
ATOM 1982 C CA . ASP A 1 259 ? -26.198 -1.074 18.576 1.00 97.50 259 ASP A CA 1
ATOM 1983 C C . ASP A 1 259 ? -27.204 -1.080 19.733 1.00 97.50 259 ASP A C 1
ATOM 1985 O O . ASP A 1 259 ? -26.922 -0.609 20.841 1.00 97.50 259 ASP A O 1
ATOM 1989 N N . TRP A 1 260 ? -28.384 -1.639 19.476 1.00 98.00 260 TRP A N 1
ATOM 1990 C CA . TRP A 1 260 ? -29.486 -1.693 20.426 1.00 98.00 260 TRP A CA 1
ATOM 1991 C C . TRP A 1 260 ? -29.567 -3.056 21.112 1.00 98.00 260 TRP A C 1
ATOM 1993 O O . TRP A 1 260 ? -29.911 -4.073 20.503 1.00 98.00 260 TRP A O 1
ATOM 2003 N N . LYS A 1 261 ? -29.313 -3.083 22.420 1.00 97.31 261 LYS A N 1
ATOM 2004 C CA . LYS A 1 261 ? -29.527 -4.260 23.274 1.00 97.31 261 LYS A CA 1
ATOM 2005 C C . LYS A 1 261 ? -31.001 -4.380 23.673 1.00 97.31 261 LYS A C 1
ATOM 2007 O O . LYS A 1 261 ? -31.349 -4.085 24.812 1.00 97.31 261 LYS A O 1
ATOM 2012 N N . ALA A 1 262 ? -31.850 -4.830 22.750 1.00 95.75 262 ALA A N 1
ATOM 2013 C CA . ALA A 1 262 ? -33.289 -4.994 22.979 1.00 95.75 262 ALA A CA 1
ATOM 2014 C C . ALA A 1 262 ? -33.615 -5.887 24.192 1.00 95.75 262 ALA A C 1
ATOM 2016 O O . ALA A 1 262 ? -34.572 -5.634 24.918 1.00 95.75 262 ALA A O 1
ATOM 2017 N N . THR A 1 263 ? -32.808 -6.926 24.436 1.00 94.19 263 THR A N 1
ATOM 2018 C CA . THR A 1 263 ? -32.844 -7.727 25.672 1.00 94.19 263 THR A CA 1
ATOM 2019 C C . THR A 1 263 ? -31.420 -8.153 26.059 1.00 94.19 263 THR A C 1
ATOM 2021 O O . THR A 1 263 ? -30.523 -8.097 25.215 1.00 94.19 263 THR A O 1
ATOM 2024 N N . PRO A 1 264 ? -31.167 -8.691 27.272 1.00 92.06 264 PRO A N 1
ATOM 2025 C CA . PRO A 1 264 ? -29.856 -9.256 27.622 1.00 92.06 264 PRO A CA 1
ATOM 2026 C C . PRO A 1 264 ? -29.371 -10.367 26.672 1.00 92.06 264 PRO A C 1
ATOM 2028 O O . PRO A 1 264 ? -28.188 -10.711 26.660 1.00 92.06 264 PRO A O 1
ATOM 2031 N N . ARG A 1 265 ? -30.277 -10.950 25.878 1.00 94.50 265 ARG A N 1
ATOM 2032 C CA . ARG A 1 265 ? -30.007 -12.054 24.950 1.00 94.50 265 ARG A CA 1
ATOM 2033 C C . ARG A 1 265 ? -30.176 -11.675 23.480 1.00 94.50 265 ARG A C 1
ATOM 2035 O O . ARG A 1 265 ? -29.882 -12.516 22.640 1.00 94.50 265 ARG A O 1
ATOM 2042 N N . LEU A 1 266 ? -30.639 -10.469 23.155 1.00 95.69 266 LEU A N 1
ATOM 2043 C CA . LEU A 1 266 ? -30.916 -10.035 21.785 1.00 95.69 266 LEU A CA 1
ATOM 2044 C C . LEU A 1 266 ? -30.390 -8.620 21.566 1.00 95.69 266 LEU A C 1
ATOM 2046 O O . LEU A 1 266 ? -30.854 -7.679 22.209 1.00 95.69 266 LEU A O 1
ATOM 2050 N N . THR A 1 267 ? -29.474 -8.491 20.615 1.00 97.31 267 THR A N 1
ATOM 2051 C CA . THR A 1 267 ? -28.924 -7.215 20.166 1.00 97.31 267 THR A CA 1
ATOM 2052 C C . THR A 1 267 ? -29.220 -7.038 18.687 1.00 97.31 267 THR A C 1
ATOM 2054 O O . THR A 1 267 ? -28.977 -7.956 17.903 1.00 97.31 267 THR A O 1
ATOM 2057 N N . PHE A 1 268 ? -29.694 -5.859 18.305 1.00 98.00 268 PHE A N 1
ATOM 2058 C CA . PHE A 1 268 ? -29.803 -5.427 16.918 1.00 98.00 268 PHE A CA 1
ATOM 2059 C C . PHE A 1 268 ? -28.718 -4.402 16.597 1.00 98.00 268 PHE A C 1
ATOM 2061 O O . PHE A 1 268 ? -28.335 -3.606 17.448 1.00 98.00 268 PHE A O 1
ATOM 2068 N N . ASN A 1 269 ? -28.241 -4.428 15.360 1.00 96.94 269 ASN A N 1
ATOM 2069 C CA . ASN A 1 269 ? -27.335 -3.449 14.785 1.00 96.94 269 ASN A CA 1
ATOM 2070 C C . ASN A 1 269 ? -28.045 -2.817 13.587 1.00 96.94 269 ASN A C 1
ATOM 2072 O O . ASN A 1 269 ? -28.363 -3.511 12.624 1.00 96.94 269 ASN A O 1
ATOM 2076 N N . PHE A 1 270 ? -28.306 -1.519 13.643 1.00 97.50 270 PHE A N 1
ATOM 2077 C CA . PHE A 1 270 ? -28.834 -0.756 12.517 1.00 97.50 270 PHE A CA 1
ATOM 2078 C C . PHE A 1 270 ? -27.778 0.227 12.063 1.00 97.50 270 PHE A C 1
ATOM 2080 O O . PHE A 1 270 ? -27.124 0.848 12.890 1.00 97.50 270 PHE A O 1
ATOM 2087 N N . GLY A 1 271 ? -27.615 0.412 10.763 1.00 97.44 271 GLY A N 1
ATOM 2088 C CA . GLY A 1 271 ? -26.699 1.406 10.239 1.00 97.44 271 GLY A CA 1
ATOM 2089 C C . GLY A 1 271 ? -27.146 1.947 8.897 1.00 97.44 271 GLY A C 1
ATOM 2090 O O . GLY A 1 271 ? -27.753 1.248 8.091 1.00 97.44 271 GLY A O 1
ATOM 2091 N N . LEU A 1 272 ? -26.809 3.200 8.643 1.00 97.38 272 LEU A N 1
ATOM 2092 C CA . LEU A 1 272 ? -26.928 3.824 7.338 1.00 97.38 272 LEU A CA 1
ATOM 2093 C C . LEU A 1 272 ? -25.652 4.611 7.091 1.00 97.38 272 LEU A C 1
ATOM 2095 O O . LEU A 1 272 ? -25.261 5.432 7.919 1.00 97.38 272 LEU A O 1
ATOM 2099 N N . ARG A 1 273 ? -25.010 4.355 5.955 1.00 95.06 273 ARG A N 1
ATOM 2100 C CA . ARG A 1 273 ? -23.880 5.144 5.471 1.00 95.06 273 ARG A CA 1
ATOM 2101 C C . ARG A 1 273 ? -24.214 5.709 4.103 1.00 95.06 273 ARG A C 1
ATOM 2103 O O . ARG A 1 273 ? -24.797 5.010 3.286 1.00 95.06 273 ARG A O 1
ATOM 2110 N N . TRP A 1 274 ? -23.835 6.948 3.855 1.00 95.06 274 TRP A N 1
ATOM 2111 C CA . TRP A 1 274 ? -23.832 7.533 2.522 1.00 95.06 274 TRP A CA 1
ATOM 2112 C C . TRP A 1 274 ? -22.394 7.803 2.111 1.00 95.06 274 TRP A C 1
ATOM 2114 O O . TRP A 1 274 ? -21.632 8.353 2.907 1.00 95.06 274 TRP A O 1
ATOM 2124 N N . ASP A 1 275 ? -22.033 7.402 0.897 1.00 92.31 275 ASP A N 1
ATOM 2125 C CA . ASP A 1 275 ? -20.684 7.525 0.350 1.00 92.31 275 ASP A CA 1
ATOM 2126 C C . ASP A 1 275 ? -20.704 8.340 -0.949 1.00 92.31 275 ASP A C 1
ATOM 2128 O O . ASP A 1 275 ? -21.355 7.991 -1.922 1.00 92.31 275 ASP A O 1
ATOM 2132 N N . PHE A 1 276 ? -19.934 9.408 -1.027 1.00 89.50 276 PHE A N 1
ATOM 2133 C CA . PHE A 1 276 ? -19.871 10.286 -2.185 1.00 89.50 276 PHE A CA 1
ATOM 2134 C C . PHE A 1 276 ? -18.440 10.378 -2.697 1.00 89.50 276 PHE A C 1
ATOM 2136 O O . PHE A 1 276 ? -17.539 10.709 -1.934 1.00 89.50 276 PHE A O 1
ATOM 2143 N N . ASP A 1 277 ? -18.226 10.119 -3.985 1.00 86.38 277 ASP A N 1
ATOM 2144 C CA . ASP A 1 277 ? -16.924 10.259 -4.637 1.00 86.38 277 ASP A CA 1
ATOM 2145 C C . ASP A 1 277 ? -17.095 11.021 -5.954 1.00 86.38 277 ASP A C 1
ATOM 2147 O O . ASP A 1 277 ? -17.894 10.640 -6.813 1.00 86.38 277 ASP A O 1
ATOM 2151 N N . THR A 1 278 ? -16.367 12.121 -6.121 1.00 87.75 278 THR A N 1
ATOM 2152 C CA . THR A 1 278 ? -16.367 12.859 -7.387 1.00 87.75 278 THR A CA 1
ATOM 2153 C C . THR A 1 278 ? -15.444 12.166 -8.386 1.00 87.75 278 THR A C 1
ATOM 2155 O O . THR A 1 278 ? -14.330 11.787 -8.012 1.00 87.75 278 THR A O 1
ATOM 2158 N N . PRO A 1 279 ? -15.775 12.141 -9.686 1.00 84.94 279 PRO A N 1
ATOM 2159 C CA . PRO A 1 279 ? -14.800 11.823 -10.712 1.00 84.94 279 PRO A CA 1
ATOM 2160 C C . PRO A 1 279 ? -13.588 12.744 -10.602 1.00 84.94 279 PRO A C 1
ATOM 2162 O O . PRO A 1 279 ? -13.690 13.913 -10.225 1.00 84.94 279 PRO A O 1
ATOM 2165 N N . TRP A 1 280 ? -12.431 12.236 -11.006 1.00 84.19 280 TRP A N 1
ATOM 2166 C CA . TRP A 1 280 ? -11.247 13.071 -11.126 1.00 84.19 280 TRP A CA 1
ATOM 2167 C C . TRP A 1 280 ? -11.517 14.251 -12.071 1.00 84.19 280 TRP A C 1
ATOM 2169 O O . TRP A 1 280 ? -11.843 14.059 -13.245 1.00 84.19 280 TRP A O 1
ATOM 2179 N N . ARG A 1 281 ? -11.313 15.468 -11.578 1.00 87.44 281 ARG A N 1
ATOM 2180 C CA . ARG A 1 281 ? -11.335 16.697 -12.368 1.00 87.44 281 ARG A CA 1
ATOM 2181 C C . ARG A 1 281 ? -9.917 17.141 -12.658 1.00 87.44 281 ARG A C 1
ATOM 2183 O O . ARG A 1 281 ? -9.111 17.240 -11.741 1.00 87.44 281 ARG A O 1
ATOM 2190 N N . GLU A 1 282 ? -9.613 17.413 -13.920 1.00 87.81 282 GLU A N 1
ATOM 2191 C CA . GLU A 1 282 ? -8.326 17.987 -14.321 1.00 87.81 282 GLU A CA 1
ATOM 2192 C C . GLU A 1 282 ? -8.363 19.507 -14.088 1.00 87.81 282 GLU A C 1
ATOM 2194 O O . GLU A 1 282 ? -9.329 20.168 -14.465 1.00 87.81 282 GLU A O 1
ATOM 2199 N N . ALA A 1 283 ? -7.354 20.066 -13.414 1.00 85.44 283 ALA A N 1
ATOM 2200 C CA . ALA A 1 283 ? -7.378 21.459 -12.958 1.00 85.44 283 ALA A CA 1
ATOM 2201 C C . ALA A 1 283 ? -7.437 22.501 -14.091 1.00 85.44 283 ALA A C 1
ATOM 2203 O O . ALA A 1 283 ? -7.914 23.612 -13.865 1.00 85.44 283 ALA A O 1
ATOM 2204 N N . ARG A 1 284 ? -6.964 22.155 -15.292 1.00 84.81 284 ARG A N 1
ATOM 2205 C CA . ARG A 1 284 ? -6.980 22.979 -16.510 1.00 84.81 284 ARG A CA 1
ATOM 2206 C C . ARG A 1 284 ? -8.011 22.476 -17.533 1.00 84.81 284 ARG A C 1
ATOM 2208 O O . ARG A 1 284 ? -7.954 22.889 -18.687 1.00 84.81 284 ARG A O 1
ATOM 2215 N N . ASN A 1 285 ? -8.928 21.590 -17.130 1.00 82.25 285 ASN A N 1
ATOM 2216 C CA . ASN A 1 285 ? -9.913 20.927 -17.990 1.00 82.25 285 ASN A CA 1
ATOM 2217 C C . ASN A 1 285 ? -9.297 20.173 -19.194 1.00 82.25 285 ASN A C 1
ATOM 2219 O O . ASN A 1 285 ? -9.949 19.969 -20.213 1.00 82.25 285 ASN A O 1
ATOM 2223 N N . GLN A 1 286 ? -8.052 19.695 -19.086 1.00 79.69 286 GLN A N 1
ATOM 2224 C CA . GLN A 1 286 ? -7.342 18.998 -20.173 1.00 79.69 286 GLN A CA 1
ATOM 2225 C C . GLN A 1 286 ? -7.679 17.502 -20.236 1.00 79.69 286 GLN A C 1
ATOM 2227 O O . GLN A 1 286 ? -6.806 16.648 -20.389 1.00 79.69 286 GLN A O 1
ATOM 2232 N N . ARG A 1 287 ? -8.958 17.165 -20.071 1.00 82.00 287 ARG A N 1
ATOM 2233 C CA . ARG A 1 287 ? -9.439 15.785 -20.097 1.00 82.00 287 ARG A CA 1
ATOM 2234 C C . ARG A 1 287 ? -10.527 15.634 -21.150 1.00 82.00 287 ARG A C 1
ATOM 2236 O O . ARG A 1 287 ? -11.476 16.414 -21.174 1.00 82.00 287 ARG A O 1
ATOM 2243 N N . SER A 1 288 ? -10.399 14.596 -21.968 1.00 86.25 288 SER A N 1
ATOM 2244 C CA . SER A 1 288 ? -11.477 14.121 -22.825 1.00 86.25 288 SER A CA 1
ATOM 2245 C C . SER A 1 288 ? -12.312 13.051 -22.120 1.00 86.25 288 SER A C 1
ATOM 2247 O O . SER A 1 288 ? -11.820 12.306 -21.268 1.00 86.25 288 SER A O 1
ATOM 2249 N N . GLY A 1 289 ? -13.589 13.005 -22.470 1.00 85.19 289 GLY A N 1
ATOM 2250 C CA . GLY A 1 289 ? -14.539 11.966 -22.114 1.00 85.19 289 GLY A CA 1
ATOM 2251 C C . GLY A 1 289 ? -15.090 11.292 -23.369 1.00 85.19 289 GLY A C 1
ATOM 2252 O O . GLY A 1 289 ? -14.711 11.602 -24.500 1.00 85.19 289 GLY A O 1
ATOM 2253 N N . PHE A 1 290 ? -15.997 10.347 -23.160 1.00 86.38 290 PHE A N 1
ATOM 2254 C CA . PHE A 1 290 ? -16.737 9.692 -24.228 1.00 86.38 290 PHE A CA 1
ATOM 2255 C C . PHE A 1 290 ? -18.202 9.620 -23.820 1.00 86.38 290 PHE A C 1
ATOM 2257 O O . PHE A 1 290 ? -18.521 9.096 -22.750 1.00 86.38 290 PHE A O 1
ATOM 2264 N N . ASN A 1 291 ? -19.076 10.152 -24.669 1.00 84.31 291 ASN A N 1
ATOM 2265 C CA . ASN A 1 291 ? -20.515 10.086 -24.491 1.00 84.31 291 ASN A CA 1
ATOM 2266 C C . ASN A 1 291 ? -21.097 9.133 -25.546 1.00 84.31 291 ASN A C 1
ATOM 2268 O O . ASN A 1 291 ? -21.053 9.471 -26.728 1.00 84.31 291 ASN A O 1
ATOM 2272 N N . PRO A 1 292 ? -21.639 7.962 -25.157 1.00 88.25 292 PRO A N 1
ATOM 2273 C CA . PRO A 1 292 ? -22.117 6.953 -26.101 1.00 88.25 292 PRO A CA 1
ATOM 2274 C C . PRO A 1 292 ? -23.449 7.308 -26.787 1.00 88.25 292 PRO A C 1
ATOM 2276 O O . PRO A 1 292 ? -23.853 6.586 -27.695 1.00 88.25 292 PRO A O 1
ATOM 2279 N N . ILE A 1 293 ? -24.153 8.362 -26.348 1.00 88.56 293 ILE A N 1
ATOM 2280 C CA . ILE A 1 293 ? -25.534 8.655 -26.775 1.00 88.56 293 ILE A CA 1
ATOM 2281 C C . ILE A 1 293 ? -25.596 9.388 -28.130 1.00 88.56 293 ILE A C 1
ATOM 2283 O O . ILE A 1 293 ? -26.335 8.933 -29.006 1.00 88.56 293 ILE A O 1
ATOM 2287 N N . PRO A 1 294 ? -24.868 10.500 -28.356 1.00 88.44 294 PRO A N 1
ATOM 2288 C CA . PRO A 1 294 ? -24.957 11.239 -29.615 1.00 88.44 294 PRO A CA 1
ATOM 2289 C C . PRO A 1 294 ? -24.317 10.467 -30.775 1.00 88.44 294 PRO A C 1
ATOM 2291 O O . PRO A 1 294 ? -23.339 9.745 -30.581 1.00 88.44 294 PRO A O 1
ATOM 2294 N N . ILE A 1 295 ? -24.833 10.644 -31.995 1.00 90.94 295 ILE A N 1
ATOM 2295 C CA . ILE A 1 295 ? -24.241 10.057 -33.207 1.00 90.94 295 ILE A CA 1
ATOM 2296 C C . ILE A 1 295 ? -23.028 10.878 -33.642 1.00 90.94 295 ILE A C 1
ATOM 2298 O O . ILE A 1 295 ? -23.106 12.098 -33.786 1.00 90.94 295 ILE A O 1
ATOM 2302 N N . ASN A 1 296 ? -21.912 10.198 -33.891 1.00 89.62 296 ASN A N 1
ATOM 2303 C CA . ASN A 1 296 ? -20.719 10.808 -34.451 1.00 89.62 296 ASN A CA 1
ATOM 2304 C C . ASN A 1 296 ? -20.987 11.286 -35.889 1.00 89.62 296 ASN A C 1
ATOM 2306 O O . ASN A 1 296 ? -21.308 10.457 -36.744 1.00 89.62 296 ASN A O 1
ATOM 2310 N N . PRO A 1 297 ? -20.814 12.583 -36.197 1.00 87.19 297 PRO A N 1
ATOM 2311 C CA . PRO A 1 297 ? -21.128 13.118 -37.521 1.00 87.19 297 PRO A CA 1
ATOM 2312 C C . PRO A 1 297 ? -20.176 12.625 -38.622 1.00 87.19 297 PRO A C 1
ATOM 2314 O O . PRO A 1 297 ? -20.519 12.715 -39.796 1.00 87.19 297 PRO A O 1
ATOM 2317 N N . VAL A 1 298 ? -18.994 12.105 -38.267 1.00 88.94 298 VAL A N 1
ATOM 2318 C CA . VAL A 1 298 ? -17.993 11.609 -39.225 1.00 88.94 298 VAL A CA 1
ATOM 2319 C C . VAL A 1 298 ? -18.214 10.132 -39.547 1.00 88.94 298 VAL A C 1
ATOM 2321 O O . VAL A 1 298 ? -18.170 9.749 -40.712 1.00 88.94 298 VAL A O 1
ATOM 2324 N N . SER A 1 299 ? -18.441 9.290 -38.534 1.00 91.38 299 SER A N 1
ATOM 2325 C CA . SER A 1 299 ? -18.596 7.839 -38.728 1.00 91.38 299 SER A CA 1
ATOM 2326 C C . SER A 1 299 ? -20.048 7.368 -38.835 1.00 91.38 299 SER A C 1
ATOM 2328 O O . SER A 1 299 ? -20.277 6.226 -39.224 1.00 91.38 299 SER A O 1
ATOM 2330 N N . GLY A 1 300 ? -21.031 8.195 -38.463 1.00 92.38 300 GLY A N 1
ATOM 2331 C CA . GLY A 1 300 ? -22.447 7.810 -38.415 1.00 92.38 300 GLY A CA 1
ATOM 2332 C C . GLY A 1 300 ? -22.787 6.794 -37.316 1.00 92.38 300 GLY A C 1
ATOM 2333 O O . GLY A 1 300 ? -23.888 6.250 -37.300 1.00 92.38 300 GLY A O 1
ATOM 2334 N N . THR A 1 301 ? -21.861 6.519 -36.394 1.00 92.31 301 THR A N 1
ATOM 2335 C CA . THR A 1 301 ? -22.035 5.548 -35.303 1.00 92.31 301 THR A CA 1
ATOM 2336 C C . THR A 1 301 ? -22.340 6.242 -33.973 1.00 92.31 301 THR A C 1
ATOM 2338 O O . THR A 1 301 ? -21.867 7.362 -33.767 1.00 92.31 301 THR A O 1
ATOM 2341 N N . PRO A 1 302 ? -23.056 5.598 -33.032 1.00 91.81 302 PRO A N 1
ATOM 2342 C CA . PRO A 1 302 ? -23.215 6.121 -31.675 1.00 91.81 302 PRO A CA 1
ATOM 2343 C C . PRO A 1 302 ? -21.868 6.336 -30.981 1.00 91.81 302 PRO A C 1
ATOM 2345 O O . PRO A 1 302 ? -20.979 5.484 -31.064 1.00 91.81 302 PRO A O 1
ATOM 2348 N N . GLY A 1 303 ? -21.733 7.465 -30.290 1.00 89.50 303 GLY A N 1
ATOM 2349 C CA . GLY A 1 303 ? -20.560 7.810 -29.503 1.00 89.50 303 GLY A CA 1
ATOM 2350 C C . GLY A 1 303 ? -19.783 9.014 -30.022 1.00 89.50 303 GLY A C 1
ATOM 2351 O O . GLY A 1 303 ? -19.193 8.965 -31.101 1.00 89.50 303 GLY A O 1
ATOM 2352 N N . ILE A 1 304 ? -19.683 10.063 -29.206 1.00 88.31 304 ILE A N 1
ATOM 2353 C CA . ILE A 1 304 ? -18.812 11.216 -29.464 1.00 88.31 304 ILE A CA 1
ATOM 2354 C C . ILE A 1 304 ? -17.761 11.372 -28.367 1.00 88.31 304 ILE A C 1
ATOM 2356 O O . ILE A 1 304 ? -17.988 11.047 -27.200 1.00 88.31 304 ILE A O 1
ATOM 2360 N N . MET A 1 305 ? -16.594 11.885 -28.751 1.00 87.88 305 MET A N 1
ATOM 2361 C CA . MET A 1 305 ? -15.591 12.334 -27.793 1.00 87.88 305 MET A CA 1
ATOM 2362 C C . MET A 1 305 ? -16.017 13.695 -27.245 1.00 87.88 305 MET A C 1
ATOM 2364 O O . MET A 1 305 ? -16.334 14.596 -28.017 1.00 87.88 305 MET A O 1
ATOM 2368 N N . THR A 1 306 ? -16.027 13.829 -25.926 1.00 85.88 306 THR A N 1
ATOM 2369 C CA . THR A 1 306 ? -16.342 15.078 -25.228 1.00 85.88 306 THR A CA 1
ATOM 2370 C C . THR A 1 306 ? -15.076 15.651 -24.611 1.00 85.88 306 THR A C 1
ATOM 2372 O O . THR A 1 306 ? -14.099 14.932 -24.397 1.00 85.88 306 THR A O 1
ATOM 2375 N N . PHE A 1 307 ? -15.062 16.946 -24.316 1.00 85.88 307 PHE A N 1
ATOM 2376 C CA . PHE A 1 307 ? -13.930 17.597 -23.662 1.00 85.88 307 PHE A CA 1
ATOM 2377 C C . PHE A 1 307 ? -14.441 18.422 -22.488 1.00 85.88 307 PHE A C 1
ATOM 2379 O O . PHE A 1 307 ? -15.429 19.139 -22.616 1.00 85.88 307 PHE A O 1
ATOM 2386 N N . ALA A 1 308 ? -13.787 18.303 -21.333 1.00 87.00 308 ALA A N 1
ATOM 2387 C CA . ALA A 1 308 ? -14.236 18.978 -20.121 1.00 87.00 308 ALA A CA 1
ATOM 2388 C C . ALA A 1 308 ? -14.319 20.503 -20.330 1.00 87.00 308 ALA A C 1
ATOM 2390 O O . ALA A 1 308 ? -13.360 21.129 -20.782 1.00 87.00 308 ALA A O 1
ATOM 2391 N N . GLY A 1 309 ? -15.450 21.114 -19.968 1.00 81.00 309 GLY A N 1
ATOM 2392 C CA . GLY A 1 309 ? -15.654 22.562 -20.075 1.00 81.00 309 GLY A CA 1
ATOM 2393 C C . GLY A 1 309 ? -15.810 23.116 -21.499 1.00 81.00 309 GLY A C 1
ATOM 2394 O O . GLY A 1 309 ? -15.756 24.335 -21.657 1.00 81.00 309 GLY A O 1
ATOM 2395 N N . ILE A 1 310 ? -15.985 22.265 -22.514 1.00 81.94 310 ILE A N 1
ATOM 2396 C CA . ILE A 1 310 ? -16.231 22.643 -23.916 1.00 81.94 310 ILE A CA 1
ATOM 2397 C C . ILE A 1 310 ? -17.638 22.164 -24.313 1.00 81.94 310 ILE A C 1
ATOM 2399 O O . ILE A 1 310 ? -18.109 21.151 -23.807 1.00 81.94 310 ILE A O 1
ATOM 2403 N N . ASP A 1 311 ? -18.332 22.904 -25.183 1.00 77.56 311 ASP A N 1
ATOM 2404 C CA . ASP A 1 311 ? -19.649 22.534 -25.739 1.00 77.56 311 ASP A CA 1
ATOM 2405 C C . ASP A 1 311 ? -20.739 22.217 -24.692 1.00 77.56 311 ASP A C 1
ATOM 2407 O O . ASP A 1 311 ? -21.621 21.389 -24.906 1.00 77.56 311 ASP A O 1
ATOM 2411 N N . GLY A 1 312 ? -20.692 22.900 -23.542 1.00 74.19 312 GLY A N 1
ATOM 2412 C CA . GLY A 1 312 ? -21.657 22.723 -22.449 1.00 74.19 312 GLY A CA 1
ATOM 2413 C C . GLY A 1 312 ? -21.369 21.531 -21.531 1.00 74.19 312 GLY A C 1
ATOM 2414 O O . GLY A 1 312 ? -22.092 21.335 -20.554 1.00 74.19 312 GLY A O 1
ATOM 2415 N N . GLU A 1 313 ? -20.301 20.774 -21.788 1.00 79.06 313 GLU A N 1
ATOM 2416 C CA . GLU A 1 313 ? -19.855 19.695 -20.911 1.00 79.06 313 GLU A CA 1
ATOM 2417 C C . GLU A 1 313 ? -19.327 20.251 -19.587 1.00 79.06 313 GLU A C 1
ATOM 2419 O O . GLU A 1 313 ? -18.581 21.236 -19.529 1.00 79.06 313 GLU A O 1
ATOM 2424 N N . GLY A 1 314 ? -19.707 19.592 -18.493 1.00 79.06 314 GLY A N 1
ATOM 2425 C CA . GLY A 1 314 ? -19.265 19.967 -17.159 1.00 79.06 314 GLY A CA 1
ATOM 2426 C C . GLY A 1 314 ? -17.736 19.909 -17.006 1.00 79.06 314 GLY A C 1
ATOM 2427 O O . GLY A 1 314 ? -17.015 19.325 -17.819 1.00 79.06 314 GLY A O 1
ATOM 2428 N N . PRO A 1 315 ? -17.193 20.465 -15.912 1.00 81.31 315 PRO A N 1
ATOM 2429 C CA . PRO A 1 315 ? -15.756 20.392 -15.643 1.00 81.31 315 PRO A CA 1
ATOM 2430 C C . PRO A 1 315 ? -15.285 18.966 -15.295 1.00 81.31 315 PRO A C 1
ATOM 2432 O O . PRO A 1 315 ? -14.087 18.699 -15.211 1.00 81.31 315 PRO A O 1
ATOM 2435 N N . TYR A 1 316 ? -16.229 18.054 -15.065 1.00 76.38 316 TYR A N 1
ATOM 2436 C CA . TYR A 1 316 ? -16.002 16.624 -14.938 1.00 76.38 316 TYR A CA 1
ATOM 2437 C C . TYR A 1 316 ? -16.348 15.998 -16.290 1.00 76.38 316 TYR A C 1
ATOM 2439 O O . TYR A 1 316 ? -17.477 16.129 -16.742 1.00 76.38 316 TYR A O 1
ATOM 2447 N N . ALA A 1 317 ? -15.396 15.310 -16.926 1.00 68.38 317 ALA A N 1
ATOM 2448 C CA . ALA A 1 317 ? -15.576 14.702 -18.254 1.00 68.38 317 ALA A CA 1
ATOM 2449 C C . ALA A 1 317 ? -16.664 13.598 -18.316 1.00 68.38 317 ALA A C 1
ATOM 2451 O O . ALA A 1 317 ? -16.877 13.013 -19.375 1.00 68.38 317 ALA A O 1
ATOM 2452 N N . HIS A 1 318 ? -17.312 13.289 -17.183 1.00 72.38 318 HIS A N 1
ATOM 2453 C CA . HIS A 1 318 ? -18.393 12.317 -17.036 1.00 72.38 318 HIS A CA 1
ATOM 2454 C C . HIS A 1 318 ? -19.369 12.756 -15.922 1.00 72.38 318 HIS A C 1
ATOM 2456 O O . HIS A 1 318 ? -18.916 13.333 -14.925 1.00 72.38 318 HIS A O 1
ATOM 2462 N N . PRO A 1 319 ? -20.675 12.443 -16.037 1.00 72.56 319 PRO A N 1
ATOM 2463 C CA . PRO A 1 319 ? -21.632 12.589 -14.940 1.00 72.56 319 PRO A CA 1
ATOM 2464 C C . PRO A 1 319 ? -21.337 11.592 -13.806 1.00 72.56 319 PRO A C 1
ATOM 2466 O O . PRO A 1 319 ? -20.684 10.570 -14.019 1.00 72.56 319 PRO A O 1
ATOM 2469 N N . PHE A 1 320 ? -21.822 11.878 -12.596 1.00 77.06 320 PHE A N 1
ATOM 2470 C CA . PHE A 1 320 ? -21.655 11.012 -11.424 1.00 77.06 320 PHE A CA 1
ATOM 2471 C C . PHE A 1 320 ? -22.906 10.990 -10.543 1.00 77.06 320 PHE A C 1
ATOM 2473 O O . PHE A 1 320 ? -23.732 11.899 -10.600 1.00 77.06 320 PHE A O 1
ATOM 2480 N N . ASP A 1 321 ? -23.039 9.915 -9.766 1.00 79.44 321 ASP A N 1
ATOM 2481 C CA . ASP A 1 321 ? -24.213 9.600 -8.951 1.00 79.44 321 ASP A CA 1
ATOM 2482 C C . ASP A 1 321 ? -24.000 9.968 -7.472 1.00 79.44 321 ASP A C 1
ATOM 2484 O O . ASP A 1 321 ? -22.887 9.907 -6.947 1.00 79.44 321 ASP A O 1
ATOM 2488 N N . TYR A 1 322 ? -25.093 10.333 -6.805 1.00 85.06 322 TYR A N 1
ATOM 2489 C CA . TYR A 1 322 ? -25.162 10.654 -5.380 1.00 85.06 322 TYR A CA 1
ATOM 2490 C C . TYR A 1 322 ? -25.949 9.602 -4.579 1.00 85.06 322 TYR A C 1
ATOM 2492 O O . TYR A 1 322 ? -26.046 9.716 -3.362 1.00 85.06 322 TYR A O 1
ATOM 2500 N N . ASN A 1 323 ? -26.519 8.575 -5.215 1.00 89.31 323 ASN A N 1
ATOM 2501 C CA . ASN A 1 323 ? -27.455 7.632 -4.587 1.00 89.31 323 ASN A CA 1
ATOM 2502 C C . ASN A 1 323 ? -26.786 6.453 -3.857 1.00 89.31 323 ASN A C 1
ATOM 2504 O O . ASN A 1 323 ? -27.354 5.369 -3.721 1.00 89.31 323 ASN A O 1
ATOM 2508 N N . ASN A 1 324 ? -25.584 6.666 -3.334 1.00 91.62 324 ASN A N 1
ATOM 2509 C CA . ASN A 1 324 ? -24.771 5.642 -2.684 1.00 91.62 324 ASN A CA 1
ATOM 2510 C C . ASN A 1 324 ? -25.128 5.477 -1.194 1.00 91.62 324 ASN A C 1
ATOM 2512 O O . ASN A 1 324 ? -24.300 5.688 -0.305 1.00 91.62 324 ASN A O 1
ATOM 2516 N N . TYR A 1 325 ? -26.383 5.131 -0.912 1.00 94.56 325 TYR A N 1
ATOM 2517 C CA . TYR A 1 325 ? -26.871 4.864 0.443 1.00 94.56 325 TYR A CA 1
ATOM 2518 C C . TYR A 1 325 ? -26.703 3.386 0.786 1.00 94.56 325 TYR A C 1
ATOM 2520 O O . TYR A 1 325 ? -27.434 2.540 0.282 1.00 94.56 325 TYR A O 1
ATOM 2528 N N . GLY A 1 326 ? -25.744 3.069 1.652 1.00 94.94 326 GLY A N 1
ATOM 2529 C CA . GLY A 1 326 ? -25.450 1.730 2.150 1.00 94.94 326 GLY A CA 1
ATOM 2530 C C . GLY A 1 326 ? -26.125 1.432 3.493 1.00 94.94 326 GLY A C 1
ATOM 2531 O O . GLY A 1 326 ? -25.505 1.673 4.539 1.00 94.94 326 GLY A O 1
ATOM 2532 N N . PRO A 1 327 ? -27.371 0.914 3.515 1.00 96.69 327 PRO A N 1
ATOM 2533 C CA . PRO A 1 327 ? -27.990 0.418 4.735 1.00 96.69 327 PRO A CA 1
ATOM 2534 C C . PRO A 1 327 ? -27.268 -0.830 5.244 1.00 96.69 327 PRO A C 1
ATOM 2536 O O . PRO A 1 327 ? -26.756 -1.650 4.474 1.00 96.69 327 PRO A O 1
ATOM 2539 N N . ARG A 1 328 ? -27.258 -0.982 6.564 1.00 94.75 328 ARG A N 1
ATOM 2540 C CA . ARG A 1 328 ? -26.689 -2.107 7.298 1.00 94.75 328 ARG A CA 1
ATOM 2541 C C . ARG A 1 328 ? -27.673 -2.537 8.370 1.00 94.75 328 ARG A C 1
ATOM 2543 O O . ARG A 1 328 ? -28.246 -1.714 9.077 1.00 94.75 328 ARG A O 1
ATOM 2550 N N . PHE A 1 329 ? -27.864 -3.836 8.474 1.00 97.19 329 PHE A N 1
ATOM 2551 C CA . PHE A 1 329 ? -28.701 -4.458 9.476 1.00 97.19 329 PHE A CA 1
ATOM 2552 C C . PHE A 1 329 ? -27.997 -5.702 9.997 1.00 97.19 329 PHE A C 1
ATOM 2554 O O . PHE A 1 329 ? -27.445 -6.481 9.224 1.00 97.19 329 PHE A O 1
ATOM 2561 N N . GLY A 1 330 ? -28.037 -5.922 11.298 1.00 96.81 330 GLY A N 1
ATOM 2562 C CA . GLY A 1 330 ? -27.499 -7.110 11.930 1.00 96.81 330 GLY A CA 1
ATOM 2563 C C . GLY A 1 330 ? -28.262 -7.457 13.193 1.00 96.81 330 GLY A C 1
ATOM 2564 O O . GLY A 1 330 ? -28.937 -6.621 13.790 1.00 96.81 330 GLY A O 1
ATOM 2565 N N . PHE A 1 331 ? -28.140 -8.704 13.621 1.00 97.38 331 PHE A N 1
ATOM 2566 C CA . PHE A 1 331 ? -28.629 -9.145 14.915 1.00 97.38 331 PHE A CA 1
ATOM 2567 C C . PHE A 1 331 ? -27.697 -10.192 15.519 1.00 97.38 331 PHE A C 1
ATOM 2569 O O . PHE A 1 331 ? -27.020 -10.947 14.815 1.00 97.38 331 PHE A O 1
ATOM 2576 N N . ALA A 1 332 ? -27.693 -10.250 16.846 1.00 96.38 332 ALA A N 1
ATOM 2577 C CA . ALA A 1 332 ? -27.071 -11.301 17.631 1.00 96.38 332 ALA A CA 1
ATOM 2578 C C . ALA A 1 332 ? -28.063 -11.768 18.696 1.00 96.38 332 ALA A C 1
ATOM 2580 O O . ALA A 1 332 ? -28.548 -10.965 19.492 1.00 96.38 332 ALA A O 1
ATOM 2581 N N . TRP A 1 333 ? -28.365 -13.063 18.713 1.00 96.62 333 TRP A N 1
ATOM 2582 C CA . TRP A 1 333 ? -29.401 -13.641 19.558 1.00 96.62 333 TRP A CA 1
ATOM 2583 C C . TRP A 1 333 ? -28.926 -14.904 20.275 1.00 96.62 333 TRP A C 1
ATOM 2585 O O . TRP A 1 333 ? -28.326 -15.787 19.667 1.00 96.62 333 TRP A O 1
ATOM 2595 N N . ARG A 1 334 ? -29.222 -14.998 21.572 1.00 96.38 334 ARG A N 1
ATOM 2596 C CA . ARG A 1 334 ? -28.908 -16.120 22.466 1.00 96.38 334 ARG A CA 1
ATOM 2597 C C . ARG A 1 334 ? -30.188 -16.845 22.909 1.00 96.38 334 ARG A C 1
ATOM 2599 O O . ARG A 1 334 ? -30.672 -16.588 24.012 1.00 96.38 334 ARG A O 1
ATOM 2606 N N . PRO A 1 335 ? -30.770 -17.725 22.074 1.00 90.88 335 PRO A N 1
ATOM 2607 C CA . PRO A 1 335 ? -32.031 -18.396 22.396 1.00 90.88 335 PRO A CA 1
ATOM 2608 C C . PRO A 1 335 ? -31.914 -19.445 23.508 1.00 90.88 335 PRO A C 1
ATOM 2610 O O . PRO A 1 335 ? -32.848 -19.598 24.289 1.00 90.88 335 PRO A O 1
ATOM 2613 N N . PHE A 1 336 ? -30.777 -20.144 23.611 1.00 91.62 336 PHE A N 1
ATOM 2614 C CA . PHE A 1 336 ? -30.613 -21.333 24.468 1.00 91.62 336 PHE A CA 1
ATOM 2615 C C . PHE A 1 336 ? -29.672 -21.110 25.666 1.00 91.62 336 PHE A C 1
ATOM 2617 O O . PHE A 1 336 ? -29.039 -22.044 26.148 1.00 91.62 336 PHE A O 1
ATOM 2624 N N . GLY A 1 337 ? -29.543 -19.868 26.141 1.00 83.12 337 GLY A N 1
ATOM 2625 C CA . GLY A 1 337 ? -28.602 -19.509 27.209 1.00 83.12 337 GLY A CA 1
ATOM 2626 C C . GLY A 1 337 ? -27.268 -18.987 26.671 1.00 83.12 337 GLY A C 1
ATOM 2627 O O . GLY A 1 337 ? -27.220 -18.385 25.601 1.00 83.12 337 GLY A O 1
ATOM 2628 N N . GLU A 1 338 ? -26.183 -19.151 27.429 1.00 86.12 338 GLU A N 1
ATOM 2629 C CA . GLU A 1 338 ? -24.904 -18.487 27.122 1.00 86.12 338 GLU A CA 1
ATOM 2630 C C . GLU A 1 338 ? -24.058 -19.216 26.067 1.00 86.12 338 GLU A C 1
ATOM 2632 O O . GLU A 1 338 ? -23.194 -18.607 25.442 1.00 86.12 338 GLU A O 1
ATOM 2637 N N . ASN A 1 339 ? -24.369 -20.486 25.800 1.00 89.94 339 ASN A N 1
ATOM 2638 C CA . ASN A 1 339 ? -23.514 -21.387 25.023 1.00 89.94 339 ASN A CA 1
ATOM 2639 C C . ASN A 1 339 ? -23.770 -21.339 23.508 1.00 89.94 339 ASN A C 1
ATOM 2641 O O . ASN A 1 339 ? -23.040 -21.955 22.734 1.00 89.94 339 ASN A O 1
ATOM 2645 N N . THR A 1 340 ? -24.820 -20.653 23.050 1.00 91.44 340 THR A N 1
ATOM 2646 C CA . THR A 1 340 ? -25.167 -20.591 21.623 1.00 91.44 340 THR A CA 1
ATOM 2647 C C . THR A 1 340 ? -25.618 -19.190 21.239 1.00 91.44 340 THR A C 1
ATOM 2649 O O . THR A 1 340 ? -26.570 -18.654 21.806 1.00 91.44 340 THR A O 1
ATOM 2652 N N . VAL A 1 341 ? -24.945 -18.604 20.245 1.00 94.25 341 VAL A N 1
ATOM 2653 C CA . VAL A 1 341 ? -25.263 -17.282 19.693 1.00 94.25 341 VAL A CA 1
ATOM 2654 C C . VAL A 1 341 ? -25.539 -17.418 18.198 1.00 94.25 341 VAL A C 1
ATOM 2656 O O . VAL A 1 341 ? -24.641 -17.767 17.434 1.00 94.25 341 VAL A O 1
ATOM 2659 N N . PHE A 1 342 ? -26.748 -17.074 17.769 1.00 95.94 342 PHE A N 1
ATOM 2660 C CA . PHE A 1 342 ? -27.081 -16.875 16.362 1.00 95.94 342 PHE A CA 1
ATOM 2661 C C . PHE A 1 342 ? -26.744 -15.446 15.964 1.00 95.94 342 PHE A C 1
ATOM 2663 O O . PHE A 1 342 ? -27.139 -14.500 16.643 1.00 95.94 342 PHE A O 1
ATOM 2670 N N . ARG A 1 343 ? -26.012 -15.282 14.864 1.00 96.12 343 ARG A N 1
ATOM 2671 C CA . ARG A 1 343 ? -25.706 -13.972 14.285 1.00 96.12 343 ARG A CA 1
ATOM 2672 C C . ARG A 1 343 ? -26.115 -13.971 12.825 1.00 96.12 343 ARG A C 1
ATOM 2674 O O . ARG A 1 343 ? -25.876 -14.947 12.120 1.00 96.12 343 ARG A O 1
ATOM 2681 N N . GLY A 1 344 ? -26.702 -12.874 12.383 1.00 92.75 344 GLY A N 1
ATOM 2682 C CA . GLY A 1 344 ? -27.063 -12.663 10.989 1.00 92.75 344 GLY A CA 1
ATOM 2683 C C . GLY A 1 344 ? -27.050 -11.181 10.663 1.00 92.75 344 GLY A C 1
ATOM 2684 O O . GLY A 1 344 ? -27.099 -10.342 11.562 1.00 92.75 344 GLY A O 1
ATOM 2685 N N . GLY A 1 345 ? -26.961 -10.851 9.381 1.00 94.12 345 GLY A N 1
ATOM 2686 C CA . GLY A 1 345 ? -26.975 -9.465 8.944 1.00 94.12 345 GLY A CA 1
ATOM 2687 C C . GLY A 1 345 ? -26.940 -9.312 7.433 1.00 94.12 345 GLY A C 1
ATOM 2688 O O . GLY A 1 345 ? -26.673 -10.258 6.696 1.00 94.12 345 GLY A O 1
ATOM 2689 N N . TYR A 1 346 ? -27.224 -8.094 6.999 1.00 94.69 346 TYR A N 1
ATOM 2690 C CA . TYR A 1 346 ? -27.219 -7.630 5.625 1.00 94.69 346 TYR A CA 1
ATOM 2691 C C . TYR A 1 346 ? -26.545 -6.257 5.573 1.00 94.69 346 TYR A C 1
ATOM 2693 O O . TYR A 1 346 ? -26.733 -5.429 6.462 1.00 94.69 346 TYR A O 1
ATOM 2701 N N . GLY A 1 347 ? -25.776 -5.988 4.524 1.00 91.81 347 GLY A N 1
ATOM 2702 C CA . GLY A 1 347 ? -25.169 -4.680 4.323 1.00 91.81 347 GLY A CA 1
ATOM 2703 C C . GLY A 1 347 ? -24.910 -4.408 2.853 1.00 91.81 347 GLY A C 1
ATOM 2704 O O . GLY A 1 347 ? -24.374 -5.263 2.152 1.00 91.81 347 GLY A O 1
ATOM 2705 N N . LEU A 1 348 ? -25.264 -3.205 2.408 1.00 91.69 348 LEU A N 1
ATOM 2706 C CA . LEU A 1 348 ? -24.897 -2.679 1.098 1.00 91.69 348 LEU A CA 1
ATOM 2707 C C . LEU A 1 348 ? -23.717 -1.715 1.266 1.00 91.69 348 LEU A C 1
ATOM 2709 O O . LEU A 1 348 ? -23.728 -0.860 2.152 1.00 91.69 348 LEU A O 1
ATOM 2713 N N . ILE A 1 349 ? -22.672 -1.878 0.455 1.00 86.50 349 ILE A N 1
ATOM 2714 C CA . ILE A 1 349 ? -21.435 -1.095 0.552 1.00 86.50 349 ILE A CA 1
ATOM 2715 C C . ILE A 1 349 ? -21.091 -0.554 -0.831 1.00 86.50 349 ILE A C 1
ATOM 2717 O O . ILE A 1 349 ? -20.984 -1.321 -1.787 1.00 86.50 349 ILE A O 1
ATOM 2721 N N . TYR A 1 350 ? -20.868 0.754 -0.909 1.00 82.25 350 TYR A N 1
ATOM 2722 C CA . TYR A 1 350 ? -20.401 1.434 -2.109 1.00 82.25 350 TYR A CA 1
ATOM 2723 C C . TYR A 1 350 ? -18.896 1.651 -1.972 1.00 82.25 350 TYR A C 1
ATOM 2725 O O . TYR A 1 350 ? -18.429 2.304 -1.043 1.00 82.25 350 TYR A O 1
ATOM 2733 N N . GLY A 1 351 ? -18.119 1.042 -2.862 1.00 65.94 351 GLY A N 1
ATOM 2734 C CA . GLY A 1 351 ? -16.665 1.161 -2.883 1.00 65.94 351 GLY A CA 1
ATOM 2735 C C . GLY A 1 351 ? -16.169 1.407 -4.300 1.00 65.94 351 GLY A C 1
ATOM 2736 O O . GLY A 1 351 ? -16.773 0.935 -5.264 1.00 65.94 351 GLY A O 1
ATOM 2737 N N . GLY A 1 352 ? -15.054 2.132 -4.428 1.00 55.62 352 GLY A N 1
ATOM 2738 C CA . GLY A 1 352 ? -14.359 2.294 -5.703 1.00 55.62 352 GLY A CA 1
ATOM 2739 C C . GLY A 1 352 ? -14.017 0.935 -6.321 1.00 55.62 352 GLY A C 1
ATOM 2740 O O . GLY A 1 352 ? -13.717 -0.019 -5.604 1.00 55.62 352 GLY A O 1
ATOM 2741 N N . ILE A 1 353 ? -14.104 0.863 -7.652 1.00 44.22 353 ILE A N 1
ATOM 2742 C CA . ILE A 1 353 ? -14.066 -0.355 -8.470 1.00 44.22 353 ILE A CA 1
ATOM 2743 C C . ILE A 1 353 ? -13.113 -1.432 -7.909 1.00 44.22 353 ILE A C 1
ATOM 2745 O O . ILE A 1 353 ? -11.888 -1.380 -8.034 1.00 44.22 353 ILE A O 1
ATOM 2749 N N . PHE A 1 354 ? -13.741 -2.462 -7.346 1.00 41.88 354 PHE A N 1
ATOM 2750 C CA . PHE A 1 354 ? -13.205 -3.745 -6.901 1.00 41.88 354 PHE A CA 1
ATOM 2751 C C . PHE A 1 354 ? -12.812 -4.624 -8.121 1.00 41.88 354 PHE A C 1
ATOM 2753 O O . PHE A 1 354 ? -13.298 -5.742 -8.283 1.00 41.88 354 PHE A O 1
ATOM 2760 N N . ILE A 1 355 ? -11.945 -4.132 -9.024 1.00 44.19 355 ILE A N 1
ATOM 2761 C CA . ILE A 1 355 ? -11.549 -4.838 -10.272 1.00 44.19 355 ILE A CA 1
ATOM 2762 C C . ILE A 1 355 ? -10.996 -6.252 -10.000 1.00 44.19 355 ILE A C 1
ATOM 2764 O O . ILE A 1 355 ? -11.142 -7.145 -10.829 1.00 44.19 355 ILE A O 1
ATOM 2768 N N . VAL A 1 356 ? -10.418 -6.504 -8.823 1.00 44.44 356 VAL A N 1
ATOM 2769 C CA . VAL A 1 356 ? -9.821 -7.808 -8.489 1.00 44.44 356 VAL A CA 1
ATOM 2770 C C . VAL A 1 356 ? -10.872 -8.873 -8.135 1.00 44.44 356 VAL A C 1
ATOM 2772 O O . VAL A 1 356 ? -10.691 -10.044 -8.467 1.00 44.44 356 VAL A O 1
ATOM 2775 N N . VAL A 1 357 ? -11.994 -8.503 -7.507 1.00 48.38 357 VAL A N 1
ATOM 2776 C CA . VAL A 1 357 ? -12.952 -9.495 -6.974 1.00 48.38 357 VAL A CA 1
ATOM 2777 C C . VAL A 1 357 ? -13.885 -10.049 -8.050 1.00 48.38 357 VAL A C 1
ATOM 2779 O O . VAL A 1 357 ? -14.184 -11.239 -8.024 1.00 48.38 357 VAL A O 1
ATOM 2782 N N . VAL A 1 358 ? -14.266 -9.254 -9.055 1.00 46.28 358 VAL A N 1
ATOM 2783 C CA . VAL A 1 358 ? -15.091 -9.739 -10.180 1.00 46.28 358 VAL A CA 1
ATOM 2784 C C . VAL A 1 358 ? -14.295 -10.676 -11.093 1.00 46.28 358 VAL A C 1
ATOM 2786 O O . VAL A 1 358 ? -14.837 -11.680 -11.544 1.00 46.28 358 VAL A O 1
ATOM 2789 N N . VAL A 1 359 ? -12.996 -10.426 -11.300 1.00 52.00 359 VAL A N 1
ATOM 2790 C CA . VAL A 1 359 ? -12.125 -11.332 -12.076 1.00 52.00 359 VAL A CA 1
ATOM 2791 C C . VAL A 1 359 ? -11.925 -12.665 -11.346 1.00 52.00 359 VAL A C 1
ATOM 2793 O O . VAL A 1 359 ? -11.974 -13.718 -11.978 1.00 52.00 359 VAL A O 1
ATOM 2796 N N . LEU A 1 360 ? -11.782 -12.647 -10.015 1.00 44.47 360 LEU A N 1
ATOM 2797 C CA . LEU A 1 360 ? -11.735 -13.863 -9.193 1.00 44.47 360 LEU A CA 1
ATOM 2798 C C . LEU A 1 360 ? -13.061 -14.631 -9.214 1.00 44.47 360 LEU A C 1
ATOM 2800 O O . LEU A 1 360 ? -13.044 -15.851 -9.361 1.00 44.47 360 LEU A O 1
ATOM 2804 N N . LEU A 1 361 ? -14.205 -13.943 -9.142 1.00 55.09 361 LEU A N 1
ATOM 2805 C CA . LEU A 1 361 ? -15.508 -14.602 -9.259 1.00 55.09 361 LEU A CA 1
ATOM 2806 C C . LEU A 1 361 ? -15.702 -15.210 -10.657 1.00 55.09 361 LEU A C 1
ATOM 2808 O O . LEU A 1 361 ? -16.156 -16.344 -10.774 1.00 55.09 361 LEU A O 1
ATOM 2812 N N . PHE A 1 362 ? -15.289 -14.501 -11.712 1.00 47.88 362 PHE A N 1
ATOM 2813 C CA . PHE A 1 362 ? -15.334 -14.984 -13.094 1.00 47.88 362 PHE A CA 1
ATOM 2814 C C . PHE A 1 362 ? -14.421 -16.199 -13.303 1.00 47.88 362 PHE A C 1
ATOM 2816 O O . PHE A 1 362 ? -14.820 -17.158 -13.958 1.00 47.88 362 PHE A O 1
ATOM 2823 N N . PHE A 1 363 ? -13.234 -16.216 -12.685 1.00 63.50 363 PHE A N 1
ATOM 2824 C CA . PHE A 1 363 ? -12.333 -17.371 -12.696 1.00 63.50 363 PHE A CA 1
ATOM 2825 C C . PHE A 1 363 ? -12.946 -18.581 -11.978 1.00 63.50 363 PHE A C 1
ATOM 2827 O O . PHE A 1 363 ? -12.930 -19.692 -12.507 1.00 63.50 363 PHE A O 1
ATOM 2834 N N . VAL A 1 364 ? -13.551 -18.369 -10.807 1.00 71.44 364 VAL A N 1
ATOM 2835 C CA . VAL A 1 364 ? -14.214 -19.428 -10.030 1.00 71.44 364 VAL A CA 1
ATOM 2836 C C . VAL A 1 364 ? -15.428 -19.993 -10.777 1.00 71.44 364 VAL A C 1
ATOM 2838 O O . VAL A 1 364 ? -15.579 -21.213 -10.861 1.00 71.44 364 VAL A O 1
ATOM 2841 N N . VAL A 1 365 ? -16.246 -19.139 -11.396 1.00 69.50 365 VAL A N 1
ATOM 2842 C CA . VAL A 1 365 ? -17.407 -19.554 -12.198 1.00 69.50 365 VAL A CA 1
ATOM 2843 C C . VAL A 1 365 ? -16.974 -20.255 -13.490 1.00 69.50 365 VAL A C 1
ATOM 2845 O O . VAL A 1 365 ? -17.564 -21.273 -13.844 1.00 69.50 365 VAL A O 1
ATOM 2848 N N . MET A 1 366 ? -15.898 -19.813 -14.156 1.00 69.81 366 MET A N 1
ATOM 2849 C CA . MET A 1 366 ? -15.350 -20.514 -15.327 1.00 69.81 366 MET A CA 1
ATOM 2850 C C . MET A 1 366 ? -14.809 -21.901 -14.975 1.00 69.81 366 MET A C 1
ATOM 2852 O O . MET A 1 366 ? -15.035 -22.856 -15.719 1.00 69.81 366 MET A O 1
ATOM 2856 N N . VAL A 1 367 ? -14.093 -22.036 -13.854 1.00 63.50 367 VAL A N 1
ATOM 2857 C CA . VAL A 1 367 ? -13.583 -23.333 -13.386 1.00 63.50 367 VAL A CA 1
ATOM 2858 C C . VAL A 1 367 ? -14.743 -24.258 -13.014 1.00 63.50 367 VAL A C 1
ATOM 2860 O O . VAL A 1 367 ? -14.712 -25.440 -13.364 1.00 63.50 367 VAL A O 1
ATOM 2863 N N . ALA A 1 368 ? -15.796 -23.726 -12.389 1.00 69.44 368 ALA A N 1
ATOM 2864 C CA . ALA A 1 368 ? -17.007 -24.482 -12.089 1.00 69.44 368 ALA A CA 1
ATOM 2865 C C . ALA A 1 368 ? -17.748 -24.932 -13.368 1.00 69.44 368 ALA A C 1
ATOM 2867 O O . ALA A 1 368 ? -18.058 -26.119 -13.495 1.00 69.44 368 ALA A O 1
ATOM 2868 N N . LEU A 1 369 ? -17.943 -24.046 -14.358 1.00 55.41 369 LEU A N 1
ATOM 2869 C CA . LEU A 1 369 ? -18.568 -24.382 -15.647 1.00 55.41 369 LEU A CA 1
ATOM 2870 C C . LEU A 1 369 ? -17.752 -25.414 -16.432 1.00 55.41 369 LEU A C 1
ATOM 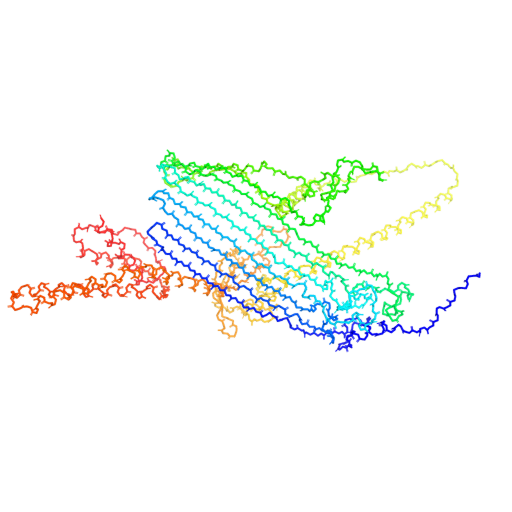2872 O O . LEU A 1 369 ? -18.312 -26.370 -16.961 1.00 55.41 369 LEU A O 1
ATOM 2876 N N . ARG A 1 370 ? -16.421 -25.280 -16.468 1.00 65.12 370 ARG A N 1
ATOM 2877 C CA . ARG A 1 370 ? -15.544 -26.218 -17.187 1.00 65.12 370 ARG A CA 1
ATOM 2878 C C . ARG A 1 370 ? -15.546 -27.612 -16.555 1.00 65.12 370 ARG A C 1
ATOM 2880 O O . ARG A 1 370 ? -15.408 -28.607 -17.264 1.00 65.12 370 ARG A O 1
ATOM 2887 N N . LYS A 1 371 ? -15.711 -27.691 -15.231 1.00 52.66 371 LYS A N 1
ATOM 2888 C CA . LYS A 1 371 ? -15.827 -28.957 -14.490 1.00 52.66 371 LYS A CA 1
ATOM 2889 C C . LYS A 1 371 ? -17.212 -29.597 -14.648 1.00 52.66 371 LYS A C 1
ATOM 2891 O O . LYS A 1 371 ? -17.299 -30.821 -14.635 1.00 52.66 371 LYS A O 1
ATOM 2896 N N . SER A 1 372 ? -18.258 -28.792 -14.843 1.00 60.94 372 SER A N 1
ATOM 2897 C CA . SER A 1 372 ? -19.613 -29.270 -15.148 1.00 60.94 372 SER A CA 1
ATOM 2898 C C . SER A 1 372 ? -19.728 -29.786 -16.590 1.00 60.94 372 SER A C 1
ATOM 2900 O O . SER A 1 372 ? -20.154 -30.915 -16.808 1.00 60.94 372 SER A O 1
ATOM 2902 N N . LEU A 1 373 ? -19.223 -29.028 -17.571 1.00 55.38 373 LEU A N 1
ATOM 2903 C CA . LEU A 1 373 ? -19.281 -29.389 -18.996 1.00 55.38 373 LEU A CA 1
ATOM 2904 C C . LEU A 1 373 ? -18.446 -30.640 -19.331 1.00 55.38 373 LEU A C 1
ATOM 2906 O O . LEU A 1 373 ? -18.862 -31.464 -20.135 1.00 55.38 373 LEU A O 1
ATOM 2910 N N . ARG A 1 374 ? -17.312 -30.868 -18.647 1.00 54.72 374 ARG A N 1
ATOM 2911 C CA . ARG A 1 374 ? -16.511 -32.102 -18.809 1.00 54.72 374 ARG A CA 1
ATOM 2912 C C . ARG A 1 374 ? -17.159 -33.367 -18.238 1.00 54.72 374 ARG A C 1
ATOM 2914 O O . ARG A 1 374 ? -16.677 -34.455 -18.531 1.00 54.72 374 ARG A O 1
ATOM 2921 N N . ARG A 1 375 ? -18.211 -33.247 -17.423 1.00 48.19 375 ARG A N 1
ATOM 2922 C CA . ARG A 1 375 ? -18.984 -34.401 -16.936 1.00 48.19 375 ARG A CA 1
ATOM 2923 C C . ARG A 1 375 ? -20.095 -34.832 -17.904 1.00 48.19 375 ARG A C 1
ATOM 2925 O O . ARG A 1 375 ? -20.686 -35.874 -17.655 1.00 48.19 375 ARG A O 1
ATOM 2932 N N . GLY A 1 376 ? -20.366 -34.076 -18.974 1.00 45.50 376 GLY A N 1
ATOM 2933 C CA . GLY A 1 376 ? -21.499 -34.327 -19.875 1.00 45.50 376 GLY A CA 1
ATOM 2934 C C . GLY A 1 376 ? -21.195 -35.041 -21.197 1.00 45.50 376 GLY A C 1
ATOM 2935 O O . GLY A 1 376 ? -22.107 -35.629 -21.761 1.00 45.50 376 GLY A O 1
ATOM 2936 N N . GLU A 1 377 ? -19.960 -35.028 -21.709 1.00 40.88 377 GLU A N 1
ATOM 2937 C CA . GLU A 1 377 ? -19.710 -35.394 -23.120 1.00 40.88 377 GLU A CA 1
ATOM 2938 C C . GLU A 1 377 ? -18.544 -36.377 -23.298 1.00 40.88 377 GLU A C 1
ATOM 2940 O O . GLU A 1 377 ? -17.543 -36.095 -23.953 1.00 40.88 377 GLU A O 1
ATOM 2945 N N . ALA A 1 378 ? -18.670 -37.568 -22.713 1.00 40.62 378 ALA A N 1
ATOM 2946 C CA . ALA A 1 378 ? -17.877 -38.724 -23.122 1.00 40.62 378 ALA A CA 1
ATOM 2947 C C . ALA A 1 378 ? -18.791 -39.941 -23.298 1.00 40.62 378 ALA A C 1
ATOM 2949 O O . ALA A 1 378 ? -18.931 -40.758 -22.393 1.00 40.62 378 ALA A O 1
ATOM 2950 N N . SER A 1 379 ? -19.434 -40.038 -24.465 1.00 32.81 379 SER A N 1
ATOM 2951 C CA . SER A 1 379 ? -20.014 -41.264 -25.037 1.00 32.81 379 SER A CA 1
ATOM 2952 C C . SER A 1 379 ? -20.183 -41.065 -26.555 1.00 32.81 379 SER A C 1
ATOM 2954 O O . SER A 1 379 ? -20.888 -40.159 -26.981 1.00 32.81 379 SER A O 1
ATOM 2956 N N . ALA A 1 380 ? -19.459 -41.865 -27.342 1.00 31.41 380 ALA A N 1
ATOM 2957 C CA . ALA A 1 380 ? -19.431 -41.947 -28.817 1.00 31.41 380 ALA A CA 1
ATOM 2958 C C . ALA A 1 380 ? -20.746 -42.569 -29.392 1.00 31.41 380 ALA A C 1
ATOM 2960 O O . ALA A 1 380 ? -21.585 -42.916 -28.557 1.00 31.41 380 ALA A O 1
ATOM 2961 N N . PRO A 1 381 ? -20.956 -42.828 -30.717 1.00 40.50 381 PRO A N 1
ATOM 2962 C CA . PRO A 1 381 ? -20.028 -42.820 -31.865 1.00 40.50 381 PRO A CA 1
ATOM 2963 C C . PRO A 1 381 ? -20.582 -42.295 -33.227 1.00 40.50 381 PRO A C 1
ATOM 2965 O O . PRO A 1 381 ? -21.692 -41.789 -33.338 1.00 40.50 381 PRO A O 1
ATOM 2968 N N . GLN A 1 382 ? -19.706 -42.410 -34.234 1.00 39.09 382 GLN A N 1
ATOM 2969 C CA . GLN A 1 382 ? -19.794 -42.162 -35.683 1.00 39.09 382 GLN A CA 1
ATOM 2970 C C . GLN A 1 382 ? -21.060 -42.698 -36.384 1.00 39.09 382 GLN A C 1
ATOM 2972 O O . GLN A 1 382 ? -21.494 -43.788 -36.039 1.00 39.09 382 GLN A O 1
ATOM 2977 N N . ASP A 1 383 ? -21.554 -41.997 -37.423 1.00 28.41 383 ASP A N 1
ATOM 2978 C CA . ASP A 1 383 ? -21.694 -42.576 -38.776 1.00 28.41 383 ASP A CA 1
ATOM 2979 C C . ASP A 1 383 ? -22.137 -41.589 -39.885 1.00 28.41 383 ASP A C 1
ATOM 2981 O O . ASP A 1 383 ? -22.823 -40.598 -39.649 1.00 28.41 383 ASP A O 1
ATOM 2985 N N . GLU A 1 384 ? -21.676 -41.929 -41.096 1.00 32.19 384 GLU A N 1
ATOM 2986 C CA . GLU A 1 384 ? -22.205 -41.666 -42.448 1.00 32.19 384 GLU A CA 1
ATOM 2987 C C . GLU A 1 384 ? -22.441 -40.236 -42.969 1.00 32.19 384 GLU A C 1
ATOM 2989 O O . GLU A 1 384 ? -23.455 -39.605 -42.703 1.00 32.19 384 GLU A O 1
ATOM 2994 N N . PHE A 1 385 ? -21.613 -39.825 -43.942 1.00 32.78 385 PHE A N 1
ATOM 2995 C CA . PHE A 1 385 ? -22.111 -39.090 -45.114 1.00 32.78 385 PHE A CA 1
ATOM 2996 C C . PHE A 1 385 ? -21.424 -39.585 -46.394 1.00 32.78 385 PHE A C 1
ATOM 2998 O O . PHE A 1 385 ? -20.277 -39.247 -46.693 1.00 32.78 385 PHE A O 1
ATOM 3005 N N . ALA A 1 386 ? -22.155 -40.398 -47.158 1.00 31.56 386 ALA A N 1
ATOM 3006 C CA . ALA A 1 386 ? -21.820 -40.784 -48.525 1.00 31.56 386 ALA A CA 1
ATOM 3007 C C . ALA A 1 386 ? -22.142 -39.634 -49.506 1.00 31.56 386 ALA A C 1
ATOM 3009 O O . ALA A 1 386 ? -23.230 -39.059 -49.417 1.00 31.56 386 ALA A O 1
ATOM 3010 N N . PRO A 1 387 ? -21.267 -39.291 -50.472 1.00 34.12 387 PRO A N 1
ATOM 3011 C CA . PRO A 1 387 ? -21.622 -38.355 -51.534 1.00 34.12 387 PRO A CA 1
ATOM 3012 C C . PRO A 1 387 ? -22.238 -39.092 -52.743 1.00 34.12 387 PRO A C 1
ATOM 3014 O O . PRO A 1 387 ? -21.787 -40.191 -53.084 1.00 34.12 387 PRO A O 1
ATOM 3017 N N . PRO A 1 388 ? -23.227 -38.500 -53.444 1.00 36.56 388 PRO A N 1
ATOM 3018 C CA . PRO A 1 388 ? -23.795 -39.093 -54.648 1.00 36.56 388 PRO A CA 1
ATOM 3019 C C . PRO A 1 388 ? -22.827 -38.966 -55.834 1.00 36.56 388 PRO A C 1
ATOM 3021 O O . PRO A 1 388 ? -22.095 -37.985 -55.978 1.00 36.56 388 PRO A O 1
ATOM 3024 N N . ARG A 1 389 ? -22.841 -39.984 -56.696 1.00 35.50 389 ARG A N 1
ATOM 3025 C CA . ARG A 1 389 ? -22.057 -40.106 -57.937 1.00 35.50 389 ARG A CA 1
ATOM 3026 C C . ARG A 1 389 ? -22.975 -39.968 -59.176 1.00 35.50 389 ARG A C 1
ATOM 3028 O O . ARG A 1 389 ? -24.192 -39.998 -59.018 1.00 35.50 389 ARG A O 1
ATOM 3035 N N . PRO A 1 390 ? -22.430 -39.735 -60.386 1.00 42.44 390 PRO A N 1
ATOM 3036 C CA . PRO A 1 390 ? -22.732 -38.549 -61.191 1.00 42.44 390 PRO A CA 1
ATOM 3037 C C . PRO A 1 390 ? -23.449 -38.862 -62.520 1.00 42.44 390 PRO A C 1
ATOM 3039 O O . PRO A 1 390 ? -23.662 -40.021 -62.870 1.00 42.44 390 PRO A O 1
ATOM 3042 N N . ARG A 1 391 ? -23.762 -37.820 -63.305 1.00 36.00 391 ARG A N 1
ATOM 3043 C CA . ARG A 1 391 ? -23.929 -37.924 -64.766 1.00 36.00 391 ARG A CA 1
ATOM 3044 C C . ARG A 1 391 ? -22.737 -37.253 -65.464 1.00 36.00 391 ARG A C 1
ATOM 3046 O O . ARG A 1 391 ? -22.252 -36.230 -64.987 1.00 36.00 391 ARG A O 1
ATOM 3053 N N . SER A 1 392 ? -22.262 -37.931 -66.507 1.00 40.84 392 SER A N 1
ATOM 3054 C CA . SER A 1 392 ? -21.034 -37.762 -67.303 1.00 40.84 392 SER A CA 1
ATOM 3055 C C . SER A 1 392 ? -20.887 -36.352 -67.916 1.00 40.84 392 SER A C 1
ATOM 3057 O O . SER A 1 392 ? -21.871 -35.632 -68.027 1.00 40.84 392 SER A O 1
ATOM 3059 N N . ASP A 1 393 ? -19.690 -35.835 -68.222 1.00 40.38 393 ASP A N 1
ATOM 3060 C CA . ASP A 1 393 ? -18.723 -36.374 -69.190 1.00 40.38 393 ASP A CA 1
ATOM 3061 C C . ASP A 1 393 ? -17.247 -36.148 -68.784 1.00 40.38 393 ASP A C 1
ATOM 3063 O O . ASP A 1 393 ? -16.897 -35.134 -68.184 1.00 40.38 393 ASP A O 1
ATOM 3067 N N . ASN A 1 394 ? -16.380 -37.099 -69.163 1.00 56.00 394 ASN A N 1
ATOM 3068 C CA . ASN A 1 394 ? -14.936 -37.246 -68.870 1.00 56.00 394 ASN A CA 1
ATOM 3069 C C . ASN A 1 394 ? -14.541 -37.854 -67.506 1.00 56.00 394 ASN A C 1
ATOM 3071 O O . ASN A 1 394 ? -13.951 -37.199 -66.644 1.00 56.00 394 ASN A O 1
ATOM 3075 N N . GLU A 1 395 ? -14.729 -39.173 -67.371 1.00 47.28 395 GLU A N 1
ATOM 3076 C CA . GLU A 1 395 ? -14.250 -39.988 -66.237 1.00 47.28 395 GLU A CA 1
ATOM 3077 C C . GLU A 1 395 ? -12.742 -39.841 -65.959 1.00 47.28 395 GLU A C 1
ATOM 3079 O O . GLU A 1 395 ? -12.336 -39.775 -64.799 1.00 47.28 395 GLU A O 1
ATOM 3084 N N . ALA A 1 396 ? -11.906 -39.701 -66.994 1.00 54.84 396 ALA A N 1
ATOM 3085 C CA . ALA A 1 396 ? -10.461 -39.508 -66.837 1.00 54.84 396 ALA A CA 1
ATOM 3086 C C . ALA A 1 396 ? -10.101 -38.130 -66.241 1.00 54.84 396 ALA A C 1
ATOM 3088 O O . ALA A 1 396 ? -9.196 -38.022 -65.411 1.00 54.84 396 ALA A O 1
ATOM 3089 N N . ALA A 1 397 ? -10.838 -37.076 -66.608 1.00 53.62 397 ALA A N 1
ATOM 3090 C CA . ALA A 1 397 ? -10.634 -35.733 -66.063 1.00 53.62 397 ALA A CA 1
ATOM 3091 C C . ALA A 1 397 ? -11.132 -35.639 -64.611 1.00 53.62 397 ALA A C 1
ATOM 3093 O O . ALA A 1 397 ? -10.476 -35.022 -63.772 1.00 53.62 397 ALA A O 1
ATOM 3094 N N . PHE A 1 398 ? -12.242 -36.315 -64.292 1.00 53.19 398 PHE A N 1
ATOM 3095 C CA . PHE A 1 398 ? -12.789 -36.382 -62.937 1.00 53.19 398 PHE A CA 1
ATOM 3096 C C . PHE A 1 398 ? -11.888 -37.170 -61.973 1.00 53.19 398 PHE A C 1
ATOM 3098 O O . PHE A 1 398 ? -11.644 -36.705 -60.862 1.00 53.19 398 PHE A O 1
ATOM 3105 N N . LEU A 1 399 ? -11.336 -38.316 -62.390 1.00 53.62 399 LEU A N 1
ATOM 3106 C CA . LEU A 1 399 ? -10.379 -39.091 -61.584 1.00 53.62 399 LEU A CA 1
ATOM 3107 C C . LEU A 1 399 ? -9.098 -38.305 -61.305 1.00 53.62 399 LEU A C 1
ATOM 3109 O O . LEU A 1 399 ? -8.629 -38.281 -60.167 1.00 53.62 399 LEU A O 1
ATOM 3113 N N . THR A 1 400 ? -8.580 -37.604 -62.315 1.00 57.16 400 THR A N 1
ATOM 3114 C CA . THR A 1 400 ? -7.381 -36.772 -62.168 1.00 57.16 400 THR A CA 1
ATOM 3115 C C . THR A 1 400 ? -7.654 -35.590 -61.238 1.00 57.16 400 THR A C 1
ATOM 3117 O O . THR A 1 400 ? -6.904 -35.379 -60.291 1.00 57.16 400 THR A O 1
ATOM 3120 N N . ALA A 1 401 ? -8.770 -34.874 -61.417 1.00 60.03 401 ALA A N 1
ATOM 3121 C CA . ALA A 1 401 ? -9.158 -33.764 -60.546 1.00 60.03 401 ALA A CA 1
ATOM 3122 C C . ALA A 1 401 ? -9.468 -34.216 -59.105 1.00 60.03 401 ALA A C 1
ATOM 3124 O O . ALA A 1 401 ? -9.121 -33.520 -58.150 1.00 60.03 401 ALA A O 1
ATOM 3125 N N . SER A 1 402 ? -10.072 -35.395 -58.928 1.00 53.34 402 SER A N 1
ATOM 3126 C CA . SER A 1 402 ? -10.368 -35.967 -57.612 1.00 53.34 402 SER A CA 1
ATOM 3127 C C . SER A 1 402 ? -9.093 -36.425 -56.895 1.00 53.34 402 SER A C 1
ATOM 3129 O O . SER A 1 402 ? -8.903 -36.078 -55.732 1.00 53.34 402 SER A O 1
ATOM 3131 N N . MET A 1 403 ? -8.157 -37.083 -57.590 1.00 60.31 403 MET A N 1
ATOM 3132 C CA . MET A 1 403 ? -6.833 -37.406 -57.041 1.00 60.31 403 MET A CA 1
ATOM 3133 C C . MET A 1 403 ? -6.035 -36.145 -56.703 1.00 60.31 403 MET A C 1
ATOM 3135 O O . MET A 1 403 ? -5.468 -36.063 -55.615 1.00 60.31 403 MET A O 1
ATOM 3139 N N . GLN A 1 404 ? -6.040 -35.130 -57.573 1.00 65.88 404 GLN A N 1
ATOM 3140 C CA . GLN A 1 404 ? -5.389 -33.847 -57.297 1.00 65.88 404 GLN A CA 1
ATOM 3141 C C . GLN A 1 404 ? -5.992 -33.178 -56.052 1.00 65.88 404 GLN A C 1
ATOM 3143 O O . GLN A 1 404 ? -5.257 -32.659 -55.211 1.00 65.88 404 GLN A O 1
ATOM 3148 N N . SER A 1 405 ? -7.321 -33.221 -55.905 1.00 64.25 405 SER A N 1
ATOM 3149 C CA . SER A 1 405 ? -8.041 -32.658 -54.758 1.00 64.25 405 SER A CA 1
ATOM 3150 C C . SER A 1 405 ? -7.734 -33.410 -53.461 1.00 64.25 405 SER A C 1
ATOM 3152 O O . SER A 1 405 ? -7.479 -32.776 -52.439 1.00 64.25 405 SER A O 1
ATOM 3154 N N . VAL A 1 406 ? -7.664 -34.745 -53.500 1.00 69.75 406 VAL A N 1
ATOM 3155 C CA . VAL A 1 406 ? -7.290 -35.577 -52.345 1.00 69.75 406 VAL A CA 1
ATOM 3156 C C . VAL A 1 406 ? -5.835 -35.344 -51.946 1.00 69.75 406 VAL A C 1
ATOM 3158 O O . VAL A 1 406 ? -5.562 -35.154 -50.767 1.00 69.75 406 VAL A O 1
ATOM 3161 N N . ILE A 1 407 ? -4.905 -35.270 -52.902 1.00 73.94 407 ILE A N 1
ATOM 3162 C CA . ILE A 1 407 ? -3.494 -34.949 -52.630 1.00 73.94 407 ILE A CA 1
ATOM 3163 C C . ILE A 1 407 ? -3.359 -33.542 -52.034 1.00 73.94 407 ILE A C 1
ATOM 3165 O O . ILE A 1 407 ? -2.564 -33.329 -51.120 1.00 73.94 407 ILE A O 1
ATOM 3169 N N . THR A 1 408 ? -4.145 -32.579 -52.521 1.00 70.44 408 THR A N 1
ATOM 3170 C CA . THR A 1 408 ? -4.146 -31.208 -51.990 1.00 70.44 408 THR A CA 1
ATOM 3171 C C . THR A 1 408 ? -4.691 -31.176 -50.562 1.00 70.44 408 THR A C 1
ATOM 3173 O O . THR A 1 408 ? -4.041 -30.607 -49.689 1.00 70.44 408 THR A O 1
ATOM 3176 N N . ARG A 1 409 ? -5.804 -31.8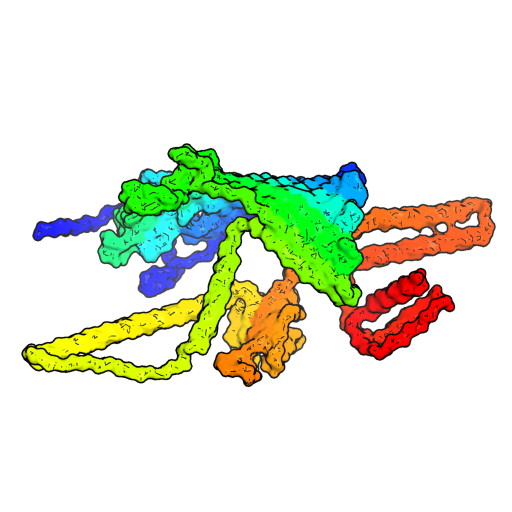74 -50.288 1.00 70.88 409 ARG A N 1
ATOM 3177 C CA . ARG A 1 409 ? -6.360 -32.009 -48.932 1.00 70.88 409 ARG A CA 1
ATOM 3178 C C . ARG A 1 409 ? -5.421 -32.741 -47.982 1.00 70.88 409 ARG A C 1
ATOM 3180 O O . ARG A 1 409 ? -5.298 -32.325 -46.840 1.00 70.88 409 ARG A O 1
ATOM 3187 N N . LEU A 1 410 ? -4.737 -33.790 -48.437 1.00 67.62 410 LEU A N 1
ATOM 3188 C CA . LEU A 1 410 ? -3.749 -34.506 -47.626 1.00 67.62 410 LEU A CA 1
ATOM 3189 C C . LEU A 1 410 ? -2.568 -33.600 -47.268 1.00 67.62 410 LEU A C 1
ATOM 3191 O O . LEU A 1 410 ? -2.168 -33.563 -46.111 1.00 67.62 410 LEU A O 1
ATOM 3195 N N . LYS A 1 411 ? -2.066 -32.804 -48.220 1.00 71.06 411 LYS A N 1
ATOM 3196 C CA . LYS A 1 411 ? -1.018 -31.804 -47.952 1.00 71.06 411 LYS A CA 1
ATOM 3197 C C . LYS A 1 411 ? -1.485 -30.688 -47.016 1.00 71.06 411 LYS A C 1
ATOM 3199 O O . LYS A 1 411 ? -0.684 -30.182 -46.232 1.00 71.06 411 LYS A O 1
ATOM 3204 N N . GLU A 1 412 ? -2.749 -30.277 -47.099 1.00 77.25 412 GLU A N 1
ATOM 3205 C C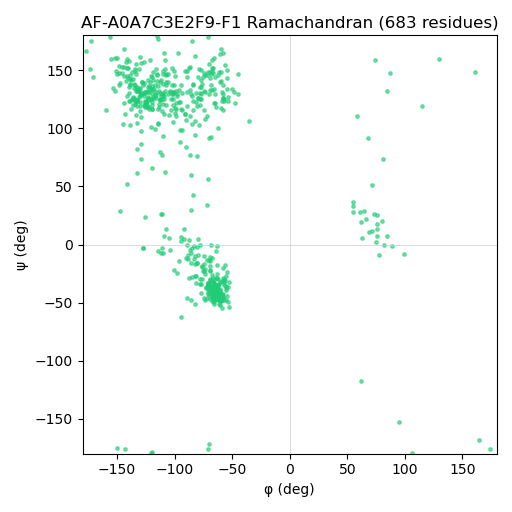A . GLU A 1 412 ? -3.340 -29.321 -46.154 1.00 77.25 412 GLU A CA 1
ATOM 3206 C C . GLU A 1 412 ? -3.482 -29.924 -44.754 1.00 77.25 412 GLU A C 1
ATOM 3208 O O . GLU A 1 412 ? -3.056 -29.295 -43.788 1.00 77.25 412 GLU A O 1
ATOM 3213 N N . GLN A 1 413 ? -3.982 -31.159 -44.640 1.00 75.88 413 GLN A N 1
ATOM 3214 C CA . GLN A 1 413 ? -4.100 -31.870 -43.365 1.00 75.88 413 GLN A CA 1
ATOM 3215 C C . GLN A 1 413 ? -2.740 -32.134 -42.717 1.00 75.88 413 GLN A C 1
ATOM 3217 O O . GLN A 1 413 ? -2.605 -31.961 -41.511 1.00 75.88 413 GLN A O 1
ATOM 3222 N N . GLU A 1 414 ? -1.724 -32.507 -43.494 1.00 75.69 414 GLU A N 1
ATOM 3223 C CA . GLU A 1 414 ? -0.359 -32.711 -43.000 1.00 75.69 414 GLU A CA 1
ATOM 3224 C C . GLU A 1 414 ? 0.223 -31.404 -42.440 1.00 75.69 414 GLU A C 1
ATOM 3226 O O . GLU A 1 414 ? 0.696 -31.373 -41.304 1.00 75.69 414 GLU A O 1
ATOM 3231 N N . LYS A 1 415 ? 0.082 -30.288 -43.171 1.00 79.94 415 LYS A N 1
ATOM 3232 C CA . LYS A 1 415 ? 0.486 -28.959 -42.683 1.00 79.94 415 LYS A CA 1
ATOM 3233 C C . LYS A 1 415 ? -0.272 -28.530 -41.430 1.00 79.94 415 LYS A C 1
ATOM 3235 O O . LYS A 1 415 ? 0.310 -27.905 -40.542 1.00 79.94 415 LYS A O 1
ATOM 3240 N N . GLU A 1 416 ? -1.567 -28.817 -41.356 1.00 79.44 416 GLU A N 1
ATOM 3241 C CA . GLU A 1 416 ? -2.381 -28.478 -40.192 1.00 79.44 416 GLU A CA 1
ATOM 3242 C C . GLU A 1 416 ? -1.997 -29.322 -38.971 1.00 79.44 416 GLU A C 1
ATOM 3244 O O . GLU A 1 416 ? -1.856 -28.783 -37.869 1.00 79.44 416 GLU A O 1
ATOM 3249 N N . LEU A 1 417 ? -1.712 -30.610 -39.175 1.00 76.94 417 LEU A N 1
ATOM 3250 C CA . LEU A 1 417 ? -1.228 -31.513 -38.137 1.00 76.94 417 LEU A CA 1
ATOM 3251 C C . LEU A 1 417 ? 0.151 -31.086 -37.618 1.00 76.94 417 LEU A C 1
ATOM 3253 O O . LEU A 1 417 ? 0.354 -31.030 -36.405 1.00 76.94 417 LEU A O 1
ATOM 3257 N N . GLU A 1 418 ? 1.077 -30.712 -38.504 1.00 80.12 418 GLU A N 1
ATOM 3258 C CA . GLU A 1 418 ? 2.383 -30.161 -38.124 1.00 80.12 418 GLU A CA 1
ATOM 3259 C C . GLU A 1 418 ? 2.247 -28.864 -37.319 1.00 80.12 418 GLU A C 1
ATOM 3261 O O . GLU A 1 418 ? 2.968 -28.654 -36.336 1.00 80.12 418 GLU A O 1
ATOM 3266 N N . ARG A 1 419 ? 1.304 -27.993 -37.705 1.00 84.19 419 ARG A N 1
ATOM 3267 C CA . ARG A 1 419 ? 1.015 -26.750 -36.980 1.00 84.19 419 ARG A CA 1
ATOM 3268 C C . ARG A 1 419 ? 0.498 -27.039 -35.572 1.00 84.19 419 ARG A C 1
ATOM 3270 O O . ARG A 1 419 ? 0.988 -26.433 -34.620 1.00 84.19 419 ARG A O 1
ATOM 3277 N N . LEU A 1 420 ? -0.438 -27.978 -35.432 1.00 79.00 420 LEU A N 1
ATOM 3278 C CA . LEU A 1 420 ? -0.980 -28.398 -34.137 1.00 79.00 420 LEU A CA 1
ATOM 3279 C C . LEU A 1 420 ? 0.095 -29.042 -33.253 1.00 79.00 420 LEU A C 1
ATOM 3281 O O . LEU A 1 420 ? 0.202 -28.696 -32.078 1.00 79.00 420 LEU A O 1
ATOM 3285 N N . HIS A 1 421 ? 0.943 -29.909 -33.813 1.00 77.75 421 HIS A N 1
ATOM 3286 C CA . HIS A 1 421 ? 2.051 -30.527 -33.078 1.00 77.75 421 HIS A CA 1
ATOM 3287 C C . HIS A 1 421 ? 3.056 -29.486 -32.574 1.00 77.75 421 HIS A C 1
ATOM 3289 O O . HIS A 1 421 ? 3.538 -29.567 -31.442 1.00 77.75 421 HIS A O 1
ATOM 3295 N N . ARG A 1 422 ? 3.358 -28.478 -33.403 1.00 79.62 422 ARG A N 1
ATOM 3296 C CA . ARG A 1 422 ? 4.220 -27.358 -33.015 1.00 79.62 422 ARG A CA 1
ATOM 3297 C C . ARG A 1 422 ? 3.590 -26.545 -31.885 1.00 79.62 422 ARG A C 1
ATOM 3299 O O . ARG A 1 422 ? 4.273 -26.253 -30.910 1.00 79.62 422 ARG A O 1
ATOM 3306 N N . GLN A 1 423 ? 2.291 -26.267 -31.973 1.00 81.31 423 GLN A N 1
ATOM 3307 C CA . GLN A 1 423 ? 1.553 -25.517 -30.959 1.00 81.31 423 GLN A CA 1
ATOM 3308 C C . GLN A 1 423 ? 1.462 -26.265 -29.616 1.00 81.31 423 GLN A C 1
ATOM 3310 O O . GLN A 1 423 ? 1.661 -25.657 -28.566 1.00 81.31 423 GLN A O 1
ATOM 3315 N N . GLU A 1 424 ? 1.222 -27.580 -29.623 1.00 75.44 424 GLU A N 1
ATOM 3316 C CA . GLU A 1 424 ? 1.247 -28.410 -28.408 1.00 75.44 424 GLU A CA 1
ATOM 3317 C C . GLU A 1 424 ? 2.648 -28.458 -27.788 1.00 75.44 424 GLU A C 1
ATOM 3319 O O . GLU A 1 424 ? 2.799 -28.297 -26.576 1.00 75.44 424 GLU A O 1
ATOM 3324 N N . LYS A 1 425 ? 3.698 -28.582 -28.610 1.00 78.62 425 LYS A N 1
ATOM 3325 C CA . LYS A 1 425 ? 5.086 -28.554 -28.130 1.00 78.62 425 LYS A CA 1
ATOM 3326 C C . LYS A 1 425 ? 5.451 -27.204 -27.508 1.00 78.62 425 LYS A C 1
ATOM 3328 O O . LYS A 1 425 ? 6.043 -27.177 -26.430 1.00 78.62 425 LYS A O 1
ATOM 3333 N N . GLU A 1 426 ? 5.070 -26.098 -28.142 1.00 79.00 426 GLU A N 1
ATOM 3334 C CA . GLU A 1 426 ? 5.256 -24.744 -27.606 1.00 79.00 426 GLU A CA 1
ATOM 3335 C C . GLU A 1 426 ? 4.490 -24.555 -26.292 1.00 79.00 426 GLU A C 1
ATOM 3337 O O . GLU A 1 426 ? 5.042 -24.042 -25.321 1.00 79.00 426 GLU A O 1
ATOM 3342 N N . ARG A 1 427 ? 3.247 -25.039 -26.213 1.00 77.06 427 ARG A N 1
ATOM 3343 C CA . ARG A 1 427 ? 2.423 -24.970 -25.001 1.00 77.06 427 ARG A CA 1
ATOM 3344 C C . ARG A 1 427 ? 2.996 -25.805 -23.855 1.00 77.06 427 ARG A C 1
ATOM 3346 O O . ARG A 1 427 ? 3.010 -25.344 -22.710 1.00 77.06 427 ARG A O 1
ATOM 3353 N N . ALA A 1 428 ? 3.489 -27.007 -24.144 1.00 70.12 428 ALA A N 1
ATOM 3354 C CA . ALA A 1 428 ? 4.162 -27.859 -23.169 1.00 70.12 428 ALA A CA 1
ATOM 3355 C C . ALA A 1 428 ? 5.450 -27.196 -22.655 1.00 70.12 428 ALA A C 1
ATOM 3357 O O . ALA A 1 428 ? 5.682 -27.155 -21.446 1.00 70.12 428 ALA A O 1
ATOM 3358 N N . GLN A 1 429 ? 6.241 -26.592 -23.550 1.00 77.00 429 GLN A N 1
ATOM 3359 C CA . GLN A 1 429 ? 7.440 -25.833 -23.185 1.00 77.00 429 GLN A CA 1
ATOM 3360 C C . GLN A 1 429 ? 7.110 -24.600 -22.337 1.00 77.00 429 GLN A C 1
ATOM 3362 O O . GLN A 1 429 ? 7.747 -24.395 -21.306 1.00 77.00 429 GLN A O 1
ATOM 3367 N N . GLN A 1 430 ? 6.095 -23.817 -22.711 1.00 75.38 430 GLN A N 1
ATOM 3368 C CA . GLN A 1 430 ? 5.633 -22.664 -21.931 1.00 75.38 430 GLN A CA 1
ATOM 3369 C C . GLN A 1 430 ? 5.152 -23.078 -20.539 1.00 75.38 430 GLN A C 1
ATOM 3371 O O . GLN A 1 430 ? 5.487 -22.427 -19.553 1.00 75.38 430 GLN A O 1
ATOM 3376 N N . THR A 1 431 ? 4.412 -24.184 -20.437 1.00 68.38 431 THR A N 1
ATOM 3377 C CA . THR A 1 431 ? 3.918 -24.699 -19.151 1.00 68.38 431 THR A CA 1
ATOM 3378 C C . THR A 1 431 ? 5.072 -25.165 -18.261 1.00 68.38 431 THR A C 1
ATOM 3380 O O . THR A 1 431 ? 5.106 -24.830 -17.078 1.00 68.38 431 THR A O 1
ATOM 3383 N N . ALA A 1 432 ? 6.055 -25.876 -18.823 1.00 70.50 432 ALA A N 1
ATOM 3384 C CA . ALA A 1 432 ? 7.249 -26.300 -18.094 1.00 70.50 432 ALA A CA 1
ATOM 3385 C C . ALA A 1 432 ? 8.094 -25.100 -17.630 1.00 70.50 432 ALA A C 1
ATOM 3387 O O . ALA A 1 432 ? 8.491 -25.039 -16.467 1.00 70.50 432 ALA A O 1
ATOM 3388 N N . GLN A 1 433 ? 8.313 -24.111 -18.503 1.00 75.19 433 GLN A N 1
ATOM 3389 C CA . GLN A 1 433 ? 9.032 -22.879 -18.162 1.00 75.19 433 GLN A CA 1
ATOM 3390 C C . GLN A 1 433 ? 8.315 -22.085 -17.070 1.00 75.19 433 GLN A C 1
ATOM 3392 O O . GLN A 1 433 ? 8.962 -21.627 -16.130 1.00 75.19 433 GLN A O 1
ATOM 3397 N N . LEU A 1 434 ? 6.987 -21.964 -17.155 1.00 73.50 434 LEU A N 1
ATOM 3398 C CA . LEU A 1 434 ? 6.181 -21.293 -16.141 1.00 73.50 434 LEU A CA 1
ATOM 3399 C C . LEU A 1 434 ? 6.259 -22.026 -14.796 1.00 73.50 434 LEU A C 1
ATOM 3401 O O . LEU A 1 434 ? 6.474 -21.383 -13.775 1.00 73.50 434 LEU A O 1
ATOM 3405 N N . SER A 1 435 ? 6.156 -23.358 -14.787 1.00 71.12 435 SER A N 1
ATOM 3406 C CA . SER A 1 435 ? 6.280 -24.157 -13.561 1.00 71.12 435 SER A CA 1
ATOM 3407 C C . SER A 1 435 ? 7.651 -23.988 -12.903 1.00 71.12 435 SER A C 1
ATOM 3409 O O . SER A 1 435 ? 7.729 -23.791 -11.693 1.00 71.12 435 SER A O 1
ATOM 3411 N N . VAL A 1 436 ? 8.736 -24.016 -13.686 1.00 78.00 436 VAL A N 1
ATOM 3412 C CA . VAL A 1 436 ? 10.097 -23.785 -13.173 1.00 78.00 436 VAL A CA 1
ATOM 3413 C C . VAL A 1 436 ? 10.246 -22.354 -12.652 1.00 78.00 436 VAL A C 1
ATOM 3415 O O . VAL A 1 436 ? 10.817 -22.150 -11.582 1.00 78.00 436 VAL A O 1
ATOM 3418 N N . ALA A 1 437 ? 9.706 -21.363 -13.367 1.00 73.50 437 ALA A N 1
ATOM 3419 C CA . ALA A 1 437 ? 9.762 -19.962 -12.961 1.00 73.50 437 ALA A CA 1
ATOM 3420 C C . ALA A 1 437 ? 8.995 -19.699 -11.656 1.00 73.50 437 ALA A C 1
ATOM 3422 O O . ALA A 1 437 ? 9.494 -18.964 -10.805 1.00 73.50 437 ALA A O 1
ATOM 3423 N N . VAL A 1 438 ? 7.818 -20.307 -11.473 1.00 79.69 438 VAL A N 1
ATOM 3424 C CA . VAL A 1 438 ? 7.021 -20.179 -10.243 1.00 79.69 438 VAL A CA 1
ATOM 3425 C C . VAL A 1 438 ? 7.750 -20.821 -9.067 1.00 79.69 438 VAL A C 1
ATOM 3427 O O . VAL A 1 438 ? 7.971 -20.154 -8.060 1.00 79.69 438 VAL A O 1
ATOM 3430 N N . THR A 1 439 ? 8.195 -22.073 -9.202 1.00 83.00 439 THR A N 1
ATOM 3431 C CA . THR A 1 439 ? 8.886 -22.782 -8.117 1.00 83.00 439 THR A CA 1
ATOM 3432 C C . THR A 1 439 ? 10.178 -22.076 -7.703 1.00 83.00 439 THR A C 1
ATOM 3434 O O . THR A 1 439 ? 10.452 -21.940 -6.511 1.00 83.00 439 THR A O 1
ATOM 3437 N N . ARG A 1 440 ? 10.959 -21.579 -8.674 1.00 83.06 440 ARG A N 1
ATOM 3438 C CA . ARG A 1 440 ? 12.250 -20.922 -8.419 1.00 83.06 440 ARG A CA 1
ATOM 3439 C C . ARG A 1 440 ? 12.117 -19.552 -7.749 1.00 83.06 440 ARG A C 1
ATOM 3441 O O . ARG A 1 440 ? 12.980 -19.209 -6.950 1.00 83.06 440 ARG A O 1
ATOM 3448 N N . ASN A 1 441 ? 11.069 -18.793 -8.073 1.00 78.94 441 ASN A N 1
ATOM 3449 C CA . ASN A 1 441 ? 10.835 -17.449 -7.527 1.00 78.94 441 ASN A CA 1
ATOM 3450 C C . ASN A 1 441 ? 9.905 -17.437 -6.302 1.00 78.94 441 ASN A C 1
ATOM 3452 O O . ASN A 1 441 ? 9.565 -16.366 -5.801 1.00 78.94 441 ASN A O 1
ATOM 3456 N N . MET A 1 442 ? 9.466 -18.603 -5.824 1.00 84.50 442 MET A N 1
ATOM 3457 C CA . MET A 1 442 ? 8.641 -18.691 -4.625 1.00 84.50 442 MET A CA 1
ATOM 3458 C C . MET A 1 442 ? 9.478 -18.344 -3.378 1.00 84.50 442 MET A C 1
ATOM 3460 O O . MET A 1 442 ? 10.550 -18.925 -3.205 1.00 84.50 442 MET A O 1
ATOM 3464 N N . PRO A 1 443 ? 9.009 -17.434 -2.499 1.00 80.00 443 PRO A N 1
ATOM 3465 C CA . PRO A 1 443 ? 9.757 -17.006 -1.312 1.00 80.00 443 PRO A CA 1
ATOM 3466 C C . PRO A 1 443 ? 9.780 -18.062 -0.197 1.00 80.00 443 PRO A C 1
ATOM 3468 O O . PRO A 1 443 ? 10.652 -18.035 0.663 1.00 80.00 443 PRO A O 1
ATOM 3471 N N . THR A 1 444 ? 8.829 -18.996 -0.208 1.00 88.88 444 THR A N 1
ATOM 3472 C CA . THR A 1 444 ? 8.767 -20.132 0.716 1.00 88.88 444 THR A CA 1
ATOM 3473 C C . THR A 1 444 ? 9.654 -21.263 0.204 1.00 88.88 444 THR A C 1
ATOM 3475 O O . THR A 1 444 ? 9.651 -21.566 -0.993 1.00 88.88 444 THR A O 1
ATOM 3478 N N . GLY A 1 445 ? 10.398 -21.915 1.096 1.00 91.69 445 GLY A N 1
ATOM 3479 C CA . GLY A 1 445 ? 11.169 -23.101 0.752 1.00 91.69 445 GLY A CA 1
ATOM 3480 C C . GLY A 1 445 ? 10.250 -24.253 0.362 1.00 91.69 445 GLY A C 1
ATOM 3481 O O . GLY A 1 445 ? 9.313 -24.555 1.087 1.00 91.69 445 GLY A O 1
ATOM 3482 N N . LEU A 1 446 ? 10.497 -24.888 -0.780 1.00 93.12 446 LEU A N 1
ATOM 3483 C CA . LEU A 1 446 ? 9.787 -26.071 -1.258 1.00 93.12 446 LEU A CA 1
ATOM 3484 C C . LEU A 1 446 ? 10.744 -27.251 -1.338 1.00 93.12 446 LEU A C 1
ATOM 3486 O O . LEU A 1 446 ? 11.768 -27.158 -2.013 1.00 93.12 446 LEU A O 1
ATOM 3490 N N . LEU A 1 447 ? 10.351 -28.366 -0.732 1.00 92.19 447 LEU A N 1
ATOM 3491 C CA . LEU A 1 447 ? 10.972 -29.673 -0.897 1.00 92.19 447 LEU A CA 1
ATOM 3492 C C . LEU A 1 447 ? 9.931 -30.676 -1.392 1.00 92.19 447 LEU A C 1
ATOM 3494 O O . LEU A 1 447 ? 8.850 -30.793 -0.816 1.00 92.19 447 LEU A O 1
ATOM 3498 N N . LEU A 1 448 ? 10.273 -31.425 -2.436 1.00 91.50 448 LEU A N 1
ATOM 3499 C CA . LEU A 1 448 ? 9.511 -32.584 -2.888 1.00 91.50 448 LEU A CA 1
ATOM 3500 C C . LEU A 1 448 ? 10.314 -33.842 -2.585 1.00 91.50 448 LEU A C 1
ATOM 3502 O O . LEU A 1 448 ? 11.425 -34.004 -3.086 1.00 91.50 448 LEU A O 1
ATOM 3506 N N . ILE A 1 449 ? 9.747 -34.740 -1.796 1.00 92.62 449 ILE A N 1
ATOM 3507 C CA . ILE A 1 449 ? 10.390 -35.972 -1.345 1.00 92.62 449 ILE A CA 1
ATOM 3508 C C . ILE A 1 449 ? 9.631 -37.151 -1.950 1.00 92.62 449 ILE A C 1
ATOM 3510 O O . ILE A 1 449 ? 8.404 -37.128 -1.971 1.00 92.62 449 ILE A O 1
ATOM 3514 N N . ASN A 1 450 ? 10.329 -38.162 -2.464 1.00 90.56 450 ASN A N 1
ATOM 3515 C CA . ASN A 1 450 ? 9.690 -39.377 -2.983 1.00 90.56 450 ASN A CA 1
ATOM 3516 C C . ASN A 1 450 ? 9.401 -40.410 -1.876 1.00 90.56 450 ASN A C 1
ATOM 3518 O O . ASN A 1 450 ? 9.813 -40.246 -0.730 1.00 90.56 450 ASN A O 1
ATOM 3522 N N . GLU A 1 451 ? 8.731 -41.506 -2.235 1.00 87.81 451 GLU A N 1
ATOM 3523 C CA . GLU A 1 451 ? 8.428 -42.638 -1.339 1.00 87.81 451 GLU A CA 1
ATOM 3524 C C . GLU A 1 451 ? 9.673 -43.202 -0.613 1.00 87.81 451 GLU A C 1
ATOM 3526 O O . GLU A 1 451 ? 9.589 -43.603 0.544 1.00 87.81 451 GLU A O 1
ATOM 3531 N N . ALA A 1 452 ? 10.855 -43.167 -1.241 1.00 86.69 452 ALA A N 1
ATOM 3532 C CA . ALA A 1 452 ? 12.110 -43.656 -0.655 1.00 86.69 452 ALA A CA 1
ATOM 3533 C C . ALA A 1 452 ? 12.785 -42.669 0.327 1.00 86.69 452 ALA A C 1
ATOM 3535 O O . ALA A 1 452 ? 13.837 -42.984 0.898 1.00 86.69 452 ALA A O 1
ATOM 3536 N N . GLY A 1 453 ? 12.214 -41.474 0.517 1.00 88.06 453 GLY A N 1
ATOM 3537 C CA . GLY A 1 453 ? 12.771 -40.428 1.376 1.00 88.06 453 GLY A CA 1
ATOM 3538 C C . GLY A 1 453 ? 13.901 -39.613 0.731 1.00 88.06 453 GLY A C 1
ATOM 3539 O O . GLY A 1 453 ? 14.697 -38.996 1.442 1.00 88.06 453 GLY A O 1
ATOM 3540 N N . LEU A 1 454 ? 14.001 -39.603 -0.599 1.00 91.56 454 LEU A N 1
ATOM 3541 C CA . LEU A 1 454 ? 14.955 -38.773 -1.338 1.00 91.56 454 LEU A CA 1
ATOM 3542 C C . LEU A 1 454 ? 14.302 -37.465 -1.779 1.00 91.56 454 LEU A C 1
ATOM 3544 O O . LEU A 1 454 ? 13.181 -37.462 -2.291 1.00 91.56 454 LEU A O 1
ATOM 3548 N N . ILE A 1 455 ? 15.027 -36.359 -1.630 1.00 92.56 455 ILE A N 1
ATOM 3549 C CA . ILE A 1 455 ? 14.608 -35.048 -2.124 1.00 92.56 455 ILE A CA 1
ATOM 3550 C C . ILE A 1 455 ? 14.734 -35.059 -3.650 1.00 92.56 455 ILE A C 1
ATOM 3552 O O . ILE A 1 455 ? 15.823 -35.100 -4.206 1.00 92.56 455 ILE A O 1
ATOM 3556 N N . THR A 1 456 ? 13.609 -35.034 -4.348 1.00 89.69 456 THR A N 1
ATOM 3557 C CA . THR A 1 456 ? 13.543 -35.009 -5.819 1.00 89.69 456 THR A CA 1
ATOM 3558 C C . THR A 1 456 ? 13.593 -33.596 -6.386 1.00 89.69 456 THR A C 1
ATOM 3560 O O . THR A 1 456 ? 14.088 -33.395 -7.491 1.00 89.69 456 THR A O 1
ATOM 3563 N N . MET A 1 457 ? 13.110 -32.607 -5.631 1.00 87.25 457 MET A N 1
ATOM 3564 C CA . MET A 1 457 ? 13.133 -31.203 -6.025 1.00 87.25 457 MET A CA 1
ATOM 3565 C C . MET A 1 457 ? 13.287 -30.315 -4.793 1.00 87.25 457 MET A C 1
ATOM 3567 O O . MET A 1 457 ? 12.637 -30.542 -3.774 1.00 87.25 457 MET A O 1
ATOM 3571 N N . SER A 1 458 ? 14.100 -29.275 -4.926 1.00 91.75 458 SER A N 1
ATOM 3572 C CA . SER A 1 458 ? 14.209 -28.161 -3.990 1.00 91.75 458 SER A CA 1
ATOM 3573 C C . SER A 1 458 ? 14.189 -26.848 -4.766 1.00 91.75 458 SER A C 1
ATOM 3575 O O . SER A 1 458 ? 14.678 -26.786 -5.897 1.00 91.75 458 SER A O 1
ATOM 3577 N N . ASN A 1 459 ? 13.619 -25.793 -4.189 1.00 92.12 459 ASN A N 1
ATOM 3578 C CA . ASN A 1 459 ? 13.772 -24.443 -4.733 1.00 92.12 459 ASN A CA 1
ATOM 3579 C C . ASN A 1 459 ? 14.896 -23.665 -4.011 1.00 92.12 459 ASN A C 1
ATOM 3581 O O . ASN A 1 459 ? 15.312 -24.066 -2.922 1.00 92.12 459 ASN A O 1
ATOM 3585 N N . PRO A 1 460 ? 15.376 -22.534 -4.569 1.00 92.06 460 PRO A N 1
ATOM 3586 C CA . PRO A 1 460 ? 16.443 -21.742 -3.946 1.00 92.06 460 PRO A CA 1
ATOM 3587 C C . PRO A 1 460 ? 16.111 -21.238 -2.534 1.00 92.06 460 PRO A C 1
ATOM 3589 O O . PRO A 1 460 ? 17.001 -21.105 -1.693 1.00 92.06 460 PRO A O 1
ATOM 3592 N N . ALA A 1 461 ? 14.831 -20.971 -2.254 1.00 91.44 461 ALA A N 1
ATOM 3593 C CA . ALA A 1 461 ? 14.386 -20.577 -0.923 1.00 91.44 461 ALA A CA 1
ATOM 3594 C C . ALA A 1 461 ? 14.597 -21.705 0.104 1.00 91.44 461 ALA A C 1
ATOM 3596 O O . ALA A 1 461 ? 15.073 -21.432 1.199 1.00 91.44 461 ALA A O 1
ATOM 3597 N N . ALA A 1 462 ? 14.344 -22.972 -0.249 1.00 92.00 462 ALA A N 1
ATOM 3598 C CA . ALA A 1 462 ? 14.594 -24.109 0.642 1.00 92.00 462 ALA A CA 1
ATOM 3599 C C . ALA A 1 462 ? 16.085 -24.274 0.954 1.00 92.00 462 ALA A C 1
ATOM 3601 O O . ALA A 1 462 ? 16.451 -24.511 2.100 1.00 92.00 462 ALA A O 1
ATOM 3602 N N . GLU A 1 463 ? 16.948 -24.102 -0.048 1.00 91.56 463 GLU A N 1
ATOM 3603 C CA . GLU A 1 463 ? 18.403 -24.176 0.136 1.00 91.56 463 GLU A CA 1
ATOM 3604 C C . GLU A 1 463 ? 18.925 -23.045 1.026 1.00 91.56 463 GLU A C 1
ATOM 3606 O O . GLU A 1 463 ? 19.815 -23.253 1.848 1.00 91.56 463 GLU A O 1
ATOM 3611 N N . THR A 1 464 ? 18.336 -21.854 0.892 1.00 90.06 464 THR A N 1
ATOM 3612 C CA . THR A 1 464 ? 18.662 -20.691 1.723 1.00 90.06 464 THR A CA 1
ATOM 3613 C C . THR A 1 464 ? 18.219 -20.922 3.165 1.00 90.06 464 THR A C 1
ATOM 3615 O O . THR A 1 464 ? 19.027 -20.747 4.073 1.00 90.06 464 THR A O 1
ATOM 3618 N N . VAL A 1 465 ? 16.975 -21.369 3.378 1.00 90.50 465 VAL A N 1
ATOM 3619 C CA . VAL A 1 465 ? 16.392 -21.640 4.704 1.00 90.50 465 VAL A CA 1
ATOM 3620 C C . VAL A 1 465 ? 17.127 -22.769 5.431 1.00 90.50 465 VAL A C 1
ATOM 3622 O O . VAL A 1 465 ? 17.372 -22.657 6.629 1.00 90.50 465 VAL A O 1
ATOM 3625 N N . LEU A 1 466 ? 17.539 -23.819 4.718 1.00 89.56 466 LEU A N 1
ATOM 3626 C CA . LEU A 1 466 ? 18.291 -24.940 5.294 1.00 89.56 466 LEU A CA 1
ATOM 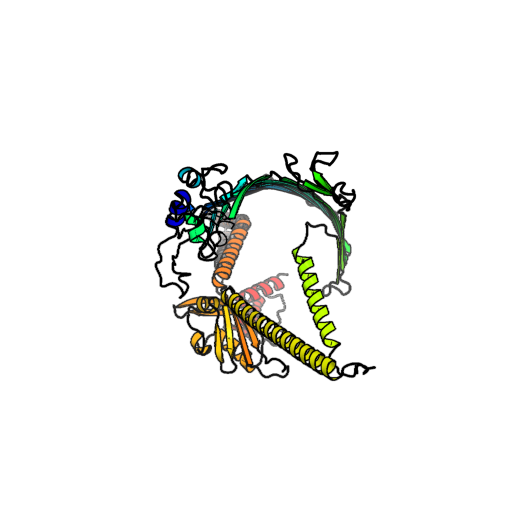3627 C C . LEU A 1 466 ? 19.812 -24.710 5.335 1.00 89.56 466 LEU A C 1
ATOM 3629 O O . LEU A 1 466 ? 20.553 -25.553 5.837 1.00 89.56 466 LEU A O 1
ATOM 3633 N N . GLY A 1 467 ? 20.303 -23.599 4.779 1.00 87.50 467 GLY A N 1
ATOM 3634 C CA . GLY A 1 467 ? 21.734 -23.281 4.732 1.00 87.50 467 GLY A CA 1
ATOM 3635 C C . GLY A 1 467 ? 22.575 -24.288 3.936 1.00 87.50 467 GLY A C 1
ATOM 3636 O O . GLY A 1 467 ? 23.785 -24.359 4.127 1.00 87.50 467 GLY A O 1
ATOM 3637 N N . THR A 1 468 ? 21.951 -25.082 3.061 1.00 86.75 468 THR A N 1
ATOM 3638 C CA . THR A 1 468 ? 22.596 -26.171 2.317 1.00 86.75 468 THR A CA 1
ATOM 3639 C C . THR A 1 468 ? 22.213 -26.093 0.846 1.00 86.75 468 THR A C 1
ATOM 3641 O O . THR A 1 468 ? 21.035 -26.129 0.500 1.00 86.75 468 THR A O 1
ATOM 3644 N N . GLN A 1 469 ? 23.213 -26.014 -0.028 1.00 87.00 469 GLN A N 1
ATOM 3645 C CA . GLN A 1 469 ? 23.033 -26.033 -1.481 1.00 87.00 469 GLN A CA 1
ATOM 3646 C C . GLN A 1 469 ? 23.005 -27.476 -2.008 1.00 87.00 469 GLN A C 1
ATOM 3648 O O . GLN A 1 469 ? 23.635 -28.359 -1.423 1.00 87.00 469 GLN A O 1
ATOM 3653 N N . GLY A 1 470 ? 22.328 -27.719 -3.133 1.00 84.50 470 GLY A N 1
ATOM 3654 C CA . GLY A 1 470 ? 22.378 -29.014 -3.817 1.00 84.50 470 GLY A CA 1
ATOM 3655 C C . GLY A 1 470 ? 21.625 -30.110 -3.065 1.00 84.50 470 GLY A C 1
ATOM 3656 O O . GLY A 1 470 ? 22.165 -31.182 -2.796 1.00 84.50 470 GLY A O 1
ATOM 3657 N N . LEU A 1 471 ? 20.373 -29.833 -2.698 1.00 86.56 471 LEU A N 1
ATOM 3658 C CA . LEU A 1 471 ? 19.550 -30.760 -1.910 1.00 86.56 471 LEU A CA 1
ATOM 3659 C C . LEU A 1 471 ? 19.000 -31.943 -2.718 1.00 86.56 471 LEU A C 1
ATOM 3661 O O . LEU A 1 471 ? 18.612 -32.953 -2.132 1.00 86.56 471 LEU A O 1
ATOM 3665 N N . ALA A 1 472 ? 18.962 -31.836 -4.047 1.00 84.50 472 ALA A N 1
ATOM 3666 C CA . ALA A 1 472 ? 18.443 -32.885 -4.917 1.00 84.50 472 ALA A CA 1
ATOM 3667 C C . ALA A 1 472 ? 19.215 -34.209 -4.753 1.00 84.50 472 ALA A C 1
ATOM 3669 O O . ALA A 1 472 ? 20.435 -34.231 -4.621 1.00 84.50 472 ALA A O 1
ATOM 3670 N N . PHE A 1 473 ? 18.481 -35.320 -4.786 1.00 85.00 473 PHE A N 1
ATOM 3671 C CA . PHE A 1 473 ? 18.944 -36.702 -4.623 1.00 85.00 473 PHE A CA 1
ATOM 3672 C C . PHE A 1 473 ? 19.563 -37.054 -3.263 1.00 85.00 473 PHE A C 1
ATOM 3674 O O . PHE A 1 473 ? 20.002 -38.188 -3.078 1.00 85.00 473 PHE A O 1
ATOM 3681 N N . ARG A 1 474 ? 19.549 -36.142 -2.283 1.00 89.12 474 ARG A N 1
ATOM 3682 C CA . ARG A 1 474 ? 19.951 -36.437 -0.900 1.00 89.12 474 ARG A CA 1
ATOM 3683 C C . ARG A 1 474 ? 18.771 -36.957 -0.082 1.00 89.12 474 ARG A C 1
ATOM 3685 O O . ARG A 1 474 ? 17.614 -36.622 -0.352 1.00 89.12 474 ARG A O 1
ATOM 3692 N N . ARG A 1 475 ? 19.050 -37.770 0.939 1.00 90.44 475 ARG A N 1
ATOM 3693 C CA . ARG A 1 475 ? 18.025 -38.244 1.877 1.00 90.44 475 ARG A CA 1
ATOM 3694 C C . ARG A 1 475 ? 17.641 -37.111 2.829 1.00 90.44 475 ARG A C 1
ATOM 3696 O O . ARG A 1 475 ? 18.519 -36.471 3.405 1.00 90.44 475 ARG A O 1
ATOM 3703 N N . TYR A 1 476 ? 16.343 -36.869 3.027 1.00 89.38 476 TYR A N 1
ATOM 3704 C CA . TYR A 1 476 ? 15.897 -35.730 3.848 1.00 89.38 476 TYR A CA 1
ATOM 3705 C C . TYR A 1 476 ? 16.404 -35.810 5.300 1.00 89.38 476 TYR A C 1
ATOM 3707 O O . TYR A 1 476 ? 16.710 -34.782 5.895 1.00 89.38 476 TYR A O 1
ATOM 3715 N N . SER A 1 477 ? 16.561 -37.020 5.849 1.00 88.38 477 SER A N 1
ATOM 3716 C CA . SER A 1 477 ? 17.068 -37.248 7.209 1.00 88.38 477 SER A CA 1
ATOM 3717 C C . SER A 1 477 ? 18.532 -36.845 7.400 1.00 88.38 477 SER A C 1
ATOM 3719 O O . SER A 1 477 ? 18.918 -36.461 8.497 1.00 88.38 477 SER A O 1
ATOM 3721 N N . GLU A 1 478 ? 19.347 -36.903 6.345 1.00 86.31 478 GLU A N 1
ATOM 3722 C CA . GLU A 1 478 ? 20.753 -36.479 6.391 1.00 86.31 478 GLU A CA 1
ATOM 3723 C C . GLU A 1 478 ? 20.891 -34.957 6.323 1.00 86.31 478 GLU A C 1
ATOM 3725 O O . GLU A 1 478 ? 21.805 -34.386 6.907 1.00 86.31 478 GLU A O 1
ATOM 3730 N N . VAL A 1 479 ? 19.992 -34.298 5.588 1.00 85.44 479 VAL A N 1
ATOM 3731 C CA . VAL A 1 479 ? 19.994 -32.837 5.419 1.00 85.44 479 VAL A CA 1
ATOM 3732 C C . VAL A 1 479 ? 19.440 -32.140 6.661 1.00 85.44 479 VAL A C 1
ATOM 3734 O O . VAL A 1 479 ? 19.956 -31.109 7.084 1.00 85.44 479 VAL A O 1
ATOM 3737 N N . LEU A 1 480 ? 18.366 -32.689 7.228 1.00 84.50 480 LEU A N 1
ATOM 3738 C CA . LEU A 1 480 ? 17.632 -32.065 8.327 1.00 84.50 480 LEU A CA 1
ATOM 3739 C C . LEU A 1 480 ? 18.159 -32.475 9.711 1.00 84.50 480 LEU A C 1
ATOM 3741 O O . LEU A 1 480 ? 17.794 -31.856 10.704 1.00 84.50 480 LEU A O 1
ATOM 3745 N N . GLY A 1 481 ? 19.027 -33.488 9.774 1.00 81.50 481 GLY A N 1
ATOM 3746 C CA . GLY A 1 481 ? 19.512 -34.085 11.016 1.00 81.50 481 GLY A CA 1
ATOM 3747 C C . GLY A 1 481 ? 18.538 -35.152 11.543 1.00 81.50 481 GLY A C 1
ATOM 3748 O O . GLY A 1 481 ? 17.333 -34.886 11.611 1.00 81.50 481 GLY A O 1
ATOM 3749 N N . PRO A 1 482 ? 19.025 -36.353 11.916 1.00 74.50 482 PRO A N 1
ATOM 3750 C CA . PRO A 1 482 ? 18.178 -37.507 12.236 1.00 74.50 482 PRO A CA 1
ATOM 3751 C C . PRO A 1 482 ? 17.257 -37.285 13.444 1.00 74.50 482 PRO A C 1
ATOM 3753 O O . PRO A 1 482 ? 16.146 -37.810 13.445 1.00 74.50 482 PRO A O 1
ATOM 3756 N N . ASP A 1 483 ? 17.675 -36.459 14.406 1.00 76.25 483 ASP A N 1
ATOM 3757 C CA . ASP A 1 483 ? 16.932 -36.178 15.643 1.00 76.25 483 ASP A CA 1
ATOM 3758 C C . ASP A 1 483 ? 16.044 -34.923 15.556 1.00 76.25 483 ASP A C 1
ATOM 3760 O O . ASP A 1 483 ? 15.465 -34.488 16.550 1.00 76.25 483 ASP A O 1
ATOM 3764 N N . SER A 1 484 ? 15.926 -34.304 14.376 1.00 82.25 484 SER A N 1
ATOM 3765 C CA . SER A 1 484 ? 15.112 -33.096 14.218 1.00 82.25 484 SER A CA 1
ATOM 3766 C C . SER A 1 484 ? 13.610 -33.402 14.208 1.00 82.25 484 SER A C 1
ATOM 3768 O O . SER A 1 484 ? 13.140 -34.366 13.595 1.00 82.25 484 SER A O 1
ATOM 3770 N N . THR A 1 485 ? 12.816 -32.503 14.794 1.00 83.56 485 THR A N 1
ATOM 3771 C CA . THR A 1 485 ? 11.343 -32.542 14.724 1.00 83.56 485 THR A CA 1
ATOM 3772 C C . THR A 1 485 ? 10.833 -32.536 13.276 1.00 83.56 485 THR A C 1
ATOM 3774 O O . THR A 1 485 ? 9.805 -33.127 12.960 1.00 83.56 485 THR A O 1
ATOM 3777 N N . LEU A 1 486 ? 11.575 -31.928 12.347 1.00 85.56 486 LEU A N 1
ATOM 3778 C CA . LEU A 1 486 ? 11.254 -31.967 10.919 1.00 85.56 486 LEU A CA 1
ATOM 3779 C C . LEU A 1 486 ? 11.268 -33.393 10.348 1.00 85.56 486 LEU A C 1
ATOM 3781 O O . LEU A 1 486 ? 10.393 -33.750 9.555 1.00 85.56 486 LEU A O 1
ATOM 3785 N N . VAL A 1 487 ? 12.247 -34.214 10.742 1.00 89.19 487 VAL A N 1
ATOM 3786 C CA . VAL A 1 487 ? 12.383 -35.595 10.259 1.00 89.19 487 VAL A CA 1
ATOM 3787 C C . VAL A 1 487 ? 11.236 -36.466 10.751 1.00 89.19 487 VAL A C 1
ATOM 3789 O O . VAL A 1 487 ? 10.715 -37.266 9.969 1.00 89.19 487 VAL A O 1
ATOM 3792 N N . SER A 1 488 ? 10.804 -36.294 12.003 1.00 88.12 488 SER A N 1
ATOM 3793 C CA . SER A 1 488 ? 9.688 -37.061 12.565 1.00 88.12 488 SER A CA 1
ATOM 3794 C C . SER A 1 488 ? 8.359 -36.728 11.876 1.00 88.12 488 SER A C 1
ATOM 3796 O O . SER A 1 488 ? 7.622 -37.647 11.506 1.00 88.12 488 SER A O 1
ATOM 3798 N N . LEU A 1 489 ? 8.092 -35.447 11.598 1.00 88.62 489 LEU A N 1
ATOM 3799 C CA . LEU A 1 489 ? 6.890 -35.002 10.880 1.00 88.62 489 LEU A CA 1
ATOM 3800 C C . LEU A 1 489 ? 6.872 -35.480 9.418 1.00 88.62 489 LEU A C 1
ATOM 3802 O O . LEU A 1 489 ? 5.854 -35.981 8.933 1.00 88.62 489 LEU A O 1
ATOM 3806 N N . LEU A 1 490 ? 8.007 -35.395 8.718 1.00 88.88 490 LEU A N 1
ATOM 3807 C CA . LEU A 1 490 ? 8.146 -35.916 7.354 1.00 88.88 490 LEU A CA 1
ATOM 3808 C C . LEU A 1 490 ? 7.963 -37.437 7.299 1.00 88.88 490 LEU A C 1
ATOM 3810 O O . LEU A 1 490 ? 7.255 -37.940 6.426 1.00 88.88 490 LEU A O 1
ATOM 3814 N N . ALA A 1 491 ? 8.547 -38.167 8.253 1.00 88.56 491 ALA A N 1
ATOM 3815 C CA . ALA A 1 491 ? 8.392 -39.614 8.350 1.00 88.56 491 ALA A CA 1
ATOM 3816 C C . ALA A 1 491 ? 6.935 -40.021 8.628 1.00 88.56 491 ALA A C 1
ATOM 3818 O O . ALA A 1 491 ? 6.451 -40.995 8.055 1.00 88.56 491 ALA A O 1
ATOM 3819 N N . ALA A 1 492 ? 6.223 -39.279 9.482 1.00 86.75 492 ALA A N 1
ATOM 3820 C CA . ALA A 1 492 ? 4.803 -39.506 9.747 1.00 86.75 492 ALA A CA 1
ATOM 3821 C C . ALA A 1 492 ? 3.932 -39.222 8.511 1.00 86.75 492 ALA A C 1
ATOM 3823 O O . ALA A 1 492 ? 2.997 -39.967 8.232 1.00 86.75 492 ALA A O 1
ATOM 3824 N N . SER A 1 493 ? 4.256 -38.193 7.720 1.00 88.25 493 SER A N 1
ATOM 3825 C CA . SER A 1 493 ? 3.516 -37.899 6.486 1.00 88.25 493 SER A CA 1
ATOM 3826 C C . SER A 1 493 ? 3.723 -38.970 5.408 1.00 88.25 493 SER A C 1
ATOM 3828 O O . SER A 1 493 ? 2.759 -39.397 4.778 1.00 88.25 493 SER A O 1
ATOM 3830 N N . LEU A 1 494 ? 4.959 -39.459 5.239 1.00 87.69 494 LEU A N 1
ATOM 3831 C CA . LEU A 1 494 ? 5.293 -40.503 4.262 1.00 87.69 494 LEU A CA 1
ATOM 3832 C C . LEU A 1 494 ? 4.746 -41.889 4.637 1.00 87.69 494 LEU A C 1
ATOM 3834 O O . LEU A 1 494 ? 4.403 -42.653 3.740 1.00 87.69 494 LEU A O 1
ATOM 3838 N N . ARG A 1 495 ? 4.664 -42.221 5.935 1.00 85.56 495 ARG A N 1
ATOM 3839 C CA . ARG A 1 495 ? 4.144 -43.518 6.411 1.00 85.56 495 ARG A CA 1
ATOM 3840 C C . ARG A 1 495 ? 2.626 -43.536 6.561 1.00 85.56 495 ARG A C 1
ATOM 3842 O O . ARG A 1 495 ? 1.981 -44.461 6.080 1.00 85.56 495 ARG A O 1
ATOM 3849 N N . ASP A 1 496 ? 2.071 -42.513 7.206 1.00 82.12 496 ASP A N 1
ATOM 3850 C CA . ASP A 1 496 ? 0.675 -42.514 7.657 1.00 82.12 496 ASP A CA 1
ATOM 3851 C C . ASP A 1 496 ? -0.234 -41.647 6.773 1.00 82.12 496 ASP A C 1
ATOM 3853 O O . ASP A 1 496 ? -1.439 -41.569 7.010 1.00 82.12 496 ASP A O 1
ATOM 3857 N N . GLY A 1 497 ? 0.326 -40.935 5.786 1.00 81.50 497 GLY A N 1
ATOM 3858 C CA . GLY A 1 497 ? -0.429 -40.027 4.917 1.00 81.50 497 GLY A CA 1
ATOM 3859 C C . GLY A 1 497 ? -0.993 -38.810 5.650 1.00 81.50 497 GLY A C 1
ATOM 3860 O O . GLY A 1 497 ? -1.967 -38.208 5.197 1.00 81.50 497 GLY A O 1
ATOM 3861 N N . ARG A 1 498 ? -0.417 -38.449 6.802 1.00 82.75 498 ARG A N 1
ATOM 3862 C CA . ARG A 1 498 ? -0.868 -37.305 7.601 1.00 82.75 498 ARG A CA 1
ATOM 3863 C C . ARG A 1 498 ? -0.420 -35.989 6.973 1.00 82.75 498 ARG A C 1
ATOM 3865 O O . ARG A 1 498 ? 0.724 -35.848 6.537 1.00 82.75 498 ARG A O 1
ATOM 3872 N N . THR A 1 499 ? -1.327 -35.020 6.978 1.00 86.56 499 THR A N 1
ATOM 3873 C CA . THR A 1 499 ? -1.046 -33.638 6.589 1.00 86.56 499 THR A CA 1
ATOM 3874 C C . THR A 1 499 ? -0.800 -32.813 7.842 1.00 86.56 499 THR A C 1
ATOM 3876 O O . THR A 1 499 ? -1.622 -32.818 8.755 1.00 86.56 499 THR A O 1
ATOM 3879 N N . PHE A 1 500 ? 0.301 -32.072 7.857 1.00 88.19 500 PHE A N 1
ATOM 3880 C CA . PHE A 1 500 ? 0.671 -31.160 8.934 1.00 88.19 500 PHE A CA 1
ATOM 3881 C C . PHE A 1 500 ? 0.577 -29.726 8.417 1.00 88.19 500 PHE A C 1
ATOM 3883 O O . PHE A 1 500 ? 1.131 -29.410 7.362 1.00 88.19 500 PHE A O 1
ATOM 3890 N N . GLN A 1 501 ? -0.140 -28.860 9.130 1.00 86.00 501 GLN A N 1
ATOM 3891 C CA . GLN A 1 501 ? -0.297 -27.450 8.773 1.00 86.00 501 GLN A CA 1
ATOM 3892 C C . GLN A 1 501 ? 0.008 -26.582 9.986 1.00 86.00 501 GLN A C 1
ATOM 3894 O O . GLN A 1 501 ? -0.528 -26.839 11.058 1.00 86.00 501 GLN A O 1
ATOM 3899 N N . ARG A 1 502 ? 0.785 -25.510 9.779 1.00 78.88 502 ARG A N 1
ATOM 3900 C CA . ARG A 1 502 ? 1.162 -24.535 10.822 1.00 78.88 502 ARG A CA 1
ATOM 3901 C C . ARG A 1 502 ? 1.963 -25.132 11.984 1.00 78.88 502 ARG A C 1
ATOM 3903 O O . ARG A 1 502 ? 1.904 -24.606 13.088 1.00 78.88 502 ARG A O 1
ATOM 3910 N N . GLU A 1 503 ? 2.714 -26.195 11.730 1.00 87.06 503 GLU A N 1
ATOM 3911 C CA . GLU A 1 503 ? 3.677 -26.691 12.712 1.00 87.06 503 GLU A CA 1
ATOM 3912 C C . GLU A 1 503 ? 4.887 -25.757 12.753 1.00 87.06 503 GLU A C 1
ATOM 3914 O O . GLU A 1 503 ? 5.270 -25.189 11.728 1.00 87.06 503 GLU A O 1
ATOM 3919 N N . GLU A 1 504 ? 5.506 -25.612 13.917 1.00 88.56 504 GLU A N 1
ATOM 3920 C CA . GLU A 1 504 ? 6.744 -24.858 14.073 1.00 88.56 504 GLU A CA 1
ATOM 3921 C C . GLU A 1 504 ? 7.826 -25.747 14.670 1.00 88.56 504 GLU A C 1
ATOM 3923 O O . GLU A 1 504 ? 7.582 -26.476 15.630 1.00 88.56 504 GLU A O 1
ATOM 3928 N N . ALA A 1 505 ? 9.036 -25.661 14.129 1.00 86.50 505 ALA A N 1
ATOM 3929 C CA . ALA A 1 505 ? 10.183 -26.376 14.663 1.00 86.50 505 ALA A CA 1
ATOM 3930 C C . ALA A 1 505 ? 11.426 -25.494 14.653 1.00 86.50 505 ALA A C 1
ATOM 3932 O O . ALA A 1 505 ? 11.630 -24.695 13.736 1.00 86.50 505 ALA A O 1
ATOM 3933 N N . ASP A 1 506 ? 12.276 -25.683 15.656 1.00 87.75 506 ASP A N 1
ATOM 3934 C CA . ASP A 1 506 ? 13.627 -25.141 15.632 1.00 87.75 506 ASP A CA 1
ATOM 3935 C C . ASP A 1 506 ? 14.507 -26.019 14.744 1.00 87.75 506 ASP A C 1
ATOM 3937 O O . ASP A 1 506 ? 14.456 -27.251 14.792 1.00 87.75 506 ASP A O 1
ATOM 3941 N N . TYR A 1 507 ? 15.308 -25.370 13.910 1.00 88.88 507 TYR A N 1
ATOM 3942 C CA . TYR A 1 507 ? 16.258 -26.009 13.019 1.00 88.88 507 TYR A CA 1
ATOM 3943 C C . TYR A 1 507 ? 17.624 -25.358 13.180 1.00 88.88 507 TYR A C 1
ATOM 3945 O O . TYR A 1 507 ? 17.754 -24.139 13.099 1.00 88.88 507 TYR A O 1
ATOM 3953 N N . ILE A 1 508 ? 18.647 -26.181 13.379 1.00 87.62 508 ILE A N 1
ATOM 3954 C CA . ILE A 1 508 ? 20.033 -25.728 13.430 1.00 87.62 508 ILE A CA 1
ATOM 3955 C C . ILE A 1 508 ? 20.643 -25.992 12.059 1.00 87.62 508 ILE A C 1
ATOM 3957 O O . ILE A 1 508 ? 20.738 -27.136 11.613 1.00 87.62 508 ILE A O 1
ATOM 3961 N N . THR A 1 509 ? 21.037 -24.923 11.374 1.00 87.69 509 THR A N 1
ATOM 3962 C CA . THR A 1 509 ? 21.722 -25.022 10.081 1.00 87.69 509 THR A CA 1
ATOM 3963 C C . THR A 1 509 ? 23.105 -25.670 10.247 1.00 87.69 509 THR A C 1
ATOM 3965 O O . THR A 1 509 ? 23.684 -25.616 11.335 1.00 87.69 509 THR A O 1
ATOM 3968 N N . PRO A 1 510 ? 23.723 -26.202 9.175 1.00 83.94 510 PRO A N 1
ATOM 3969 C CA . PRO A 1 510 ? 25.094 -26.722 9.244 1.00 83.94 510 PRO A CA 1
ATOM 3970 C C . PRO A 1 510 ? 26.145 -25.695 9.700 1.00 83.94 510 PRO A C 1
ATOM 3972 O O . PRO A 1 510 ? 27.219 -26.079 10.152 1.00 83.94 510 PRO A O 1
ATOM 3975 N N . ALA A 1 511 ? 25.844 -24.397 9.585 1.00 84.56 511 ALA A N 1
ATOM 3976 C CA . ALA A 1 511 ? 26.692 -23.306 10.063 1.00 84.56 511 ALA A CA 1
ATOM 3977 C C . ALA A 1 511 ? 26.518 -23.003 11.569 1.00 84.56 511 ALA A C 1
ATOM 3979 O O . ALA A 1 511 ? 27.187 -22.112 12.085 1.00 84.56 511 ALA A O 1
ATOM 3980 N N . GLY A 1 512 ? 25.628 -23.715 12.270 1.00 83.25 512 GLY A N 1
ATOM 3981 C CA . GLY A 1 512 ? 25.336 -23.519 13.694 1.00 83.25 512 GLY A CA 1
ATOM 3982 C C . GLY A 1 512 ? 24.307 -22.424 13.997 1.00 83.25 512 GLY A C 1
ATOM 3983 O O . GLY A 1 512 ? 24.094 -22.096 15.159 1.00 83.25 512 GLY A O 1
ATOM 3984 N N . GLU A 1 513 ? 23.662 -21.847 12.980 1.00 86.69 513 GLU A N 1
ATOM 3985 C CA . GLU A 1 513 ? 22.601 -20.848 13.161 1.00 86.69 513 GLU A CA 1
ATOM 3986 C C . GLU A 1 513 ? 21.270 -21.532 13.510 1.00 86.69 513 GLU A C 1
ATOM 3988 O O . GLU A 1 513 ? 20.820 -22.401 12.757 1.00 86.69 513 GLU A O 1
ATOM 3993 N N . THR A 1 514 ? 20.633 -21.122 14.610 1.00 87.38 514 THR A N 1
ATOM 3994 C CA . THR A 1 514 ? 19.289 -21.574 15.001 1.00 87.38 514 THR A CA 1
ATOM 3995 C C . THR A 1 514 ? 18.223 -20.748 14.291 1.00 87.38 514 THR A C 1
ATOM 3997 O O . THR A 1 514 ? 18.180 -19.527 14.436 1.00 87.38 514 THR A O 1
ATOM 4000 N N . ARG A 1 515 ? 17.327 -21.417 13.566 1.00 89.50 515 ARG A N 1
ATOM 4001 C CA . ARG A 1 515 ? 16.198 -20.809 12.857 1.00 89.50 515 ARG A CA 1
ATOM 4002 C C . ARG A 1 515 ? 14.884 -21.414 13.310 1.00 89.50 515 ARG A C 1
ATOM 4004 O O . ARG A 1 515 ? 14.789 -22.625 13.498 1.00 89.50 515 ARG A O 1
ATOM 4011 N N . ARG A 1 516 ? 13.851 -20.580 13.420 1.00 89.19 516 ARG A N 1
ATOM 4012 C CA . ARG A 1 516 ? 12.482 -21.031 13.681 1.00 89.19 516 ARG A CA 1
ATOM 4013 C C . ARG A 1 516 ? 11.753 -21.214 12.361 1.00 89.19 516 ARG A C 1
ATOM 4015 O O . ARG A 1 516 ? 11.535 -20.242 11.643 1.00 89.19 516 ARG A O 1
ATOM 4022 N N . LEU A 1 517 ? 11.355 -22.439 12.041 1.00 91.25 517 LEU A N 1
ATOM 4023 C CA . LEU A 1 517 ? 10.730 -22.766 10.763 1.00 91.25 517 LEU A CA 1
ATOM 4024 C C . LEU A 1 517 ? 9.247 -23.083 10.935 1.00 91.25 517 LEU A C 1
ATOM 4026 O O . LEU A 1 517 ? 8.883 -23.956 11.717 1.00 91.25 517 LEU A O 1
ATOM 4030 N N . GLY A 1 518 ? 8.403 -22.411 10.155 1.00 90.94 518 GLY A N 1
ATOM 4031 C CA . GLY A 1 518 ? 7.004 -22.771 9.946 1.00 90.94 518 GLY A CA 1
ATOM 4032 C C . GLY A 1 518 ? 6.876 -23.822 8.844 1.00 90.94 518 GLY A C 1
ATOM 4033 O O . GLY A 1 518 ? 7.389 -23.636 7.736 1.00 90.94 518 GLY A O 1
ATOM 4034 N N . LEU A 1 519 ? 6.179 -24.916 9.141 1.00 91.31 519 LEU A N 1
ATOM 4035 C CA . LEU A 1 519 ? 6.131 -26.127 8.332 1.00 91.31 519 LEU A CA 1
ATOM 4036 C C . LEU A 1 519 ? 4.718 -26.399 7.822 1.00 91.31 519 LEU A C 1
ATOM 4038 O O . LEU A 1 519 ? 3.719 -26.311 8.542 1.00 91.31 519 LEU A O 1
ATOM 4042 N N . THR A 1 520 ? 4.627 -26.779 6.552 1.00 92.94 520 THR A N 1
ATOM 4043 C CA . THR A 1 520 ? 3.428 -27.410 5.993 1.00 92.94 520 THR A CA 1
ATOM 4044 C C . THR A 1 520 ? 3.847 -28.626 5.189 1.00 92.94 520 THR A C 1
ATOM 4046 O O . THR A 1 520 ? 4.605 -28.499 4.231 1.00 92.94 520 THR A O 1
ATOM 4049 N N . ILE A 1 521 ? 3.376 -29.804 5.587 1.00 92.94 521 ILE A N 1
ATOM 4050 C CA . ILE A 1 521 ? 3.748 -31.082 4.979 1.00 92.94 521 ILE A CA 1
ATOM 4051 C C . ILE A 1 521 ? 2.476 -31.773 4.503 1.00 92.94 521 ILE A C 1
ATOM 4053 O O . ILE A 1 521 ? 1.542 -31.957 5.281 1.00 92.94 521 ILE A O 1
ATOM 4057 N N . SER A 1 522 ? 2.440 -32.158 3.231 1.00 90.81 522 SER A N 1
ATOM 4058 C CA . SER A 1 522 ? 1.315 -32.875 2.630 1.00 90.81 522 SER A CA 1
ATOM 4059 C C . SER A 1 522 ? 1.816 -34.070 1.821 1.00 90.81 522 SER A C 1
ATOM 4061 O O . SER A 1 522 ? 2.745 -33.899 1.026 1.00 90.81 522 SER A O 1
ATOM 4063 N N . PRO A 1 523 ? 1.189 -35.253 1.933 1.00 90.31 523 PRO A N 1
ATOM 4064 C CA . PRO A 1 523 ? 1.499 -36.379 1.060 1.00 90.31 523 PRO A CA 1
ATOM 4065 C C . PRO A 1 523 ? 1.092 -36.080 -0.391 1.00 90.31 523 PRO A C 1
ATOM 4067 O O . PRO A 1 523 ? 0.163 -35.311 -0.657 1.00 90.31 523 PRO A O 1
ATOM 4070 N N . VAL A 1 524 ? 1.794 -36.705 -1.334 1.00 87.88 524 VAL A N 1
ATOM 4071 C CA . VAL A 1 524 ? 1.534 -36.655 -2.777 1.00 87.88 524 VAL A CA 1
ATOM 4072 C C . VAL A 1 524 ? 1.023 -38.014 -3.228 1.00 87.88 524 VAL A C 1
ATOM 4074 O O . VAL A 1 524 ? 1.661 -39.035 -2.974 1.00 87.88 524 VAL A O 1
ATOM 4077 N N . PHE A 1 525 ? -0.101 -38.022 -3.940 1.00 82.94 525 PHE A N 1
ATOM 4078 C CA . PHE A 1 525 ? -0.724 -39.232 -4.476 1.00 82.94 525 PHE A CA 1
ATOM 4079 C C . PHE A 1 525 ? -0.609 -39.276 -6.012 1.00 82.94 525 PHE A C 1
ATOM 4081 O O . PHE A 1 525 ? -0.640 -38.216 -6.648 1.00 82.94 525 PHE A O 1
ATOM 4088 N N . PRO A 1 526 ? -0.482 -40.465 -6.631 1.00 75.50 526 PRO A N 1
ATOM 4089 C CA . PRO A 1 526 ? -0.468 -40.616 -8.084 1.00 75.50 526 PRO A CA 1
ATOM 4090 C C . PRO A 1 526 ? -1.759 -40.106 -8.758 1.00 75.50 526 PRO A C 1
ATOM 4092 O O . PRO A 1 526 ? -2.846 -40.225 -8.184 1.00 75.50 526 PRO A O 1
ATOM 4095 N N . PRO A 1 527 ? -1.695 -39.587 -10.001 1.00 57.91 527 PRO A N 1
ATOM 4096 C CA . PRO A 1 527 ? -2.888 -39.191 -10.746 1.00 57.91 527 PRO A CA 1
ATOM 4097 C C . PRO A 1 527 ? -3.772 -40.410 -11.053 1.00 57.91 527 PRO A C 1
ATOM 4099 O O . PRO A 1 527 ? -3.331 -41.337 -11.724 1.00 57.91 527 PRO A O 1
ATOM 4102 N N . GLY A 1 528 ? -5.031 -40.387 -10.606 1.00 63.91 528 GLY A N 1
ATOM 4103 C CA . GLY A 1 528 ? -6.025 -41.428 -10.905 1.00 63.91 528 GLY A CA 1
ATOM 4104 C C . GLY A 1 528 ? -6.244 -42.465 -9.803 1.00 63.91 528 GLY A C 1
ATOM 4105 O O . GLY A 1 528 ? -7.213 -43.213 -9.891 1.00 63.91 528 GLY A O 1
ATOM 4106 N N . ASP A 1 529 ? -5.431 -42.458 -8.743 1.00 58.12 529 ASP A N 1
ATOM 4107 C CA . ASP A 1 529 ? -5.571 -43.385 -7.619 1.00 58.12 529 ASP A CA 1
ATOM 4108 C C . ASP A 1 529 ? -5.948 -42.629 -6.336 1.00 58.12 529 ASP A C 1
ATOM 4110 O O . ASP A 1 529 ? -5.137 -41.943 -5.719 1.00 58.12 529 ASP A O 1
ATOM 4114 N N . ALA A 1 530 ? -7.217 -42.729 -5.932 1.00 52.84 530 ALA A N 1
ATOM 4115 C CA . ALA A 1 530 ? -7.718 -42.171 -4.670 1.00 52.84 530 ALA A CA 1
ATOM 4116 C C . ALA A 1 530 ? -7.552 -43.147 -3.484 1.00 52.84 530 ALA A C 1
ATOM 4118 O O . ALA A 1 530 ? -8.014 -42.862 -2.380 1.00 52.84 530 ALA A O 1
ATOM 4119 N N . LYS A 1 531 ? -6.922 -44.314 -3.701 1.00 53.09 531 LYS A N 1
ATOM 4120 C CA . LYS A 1 531 ? -6.762 -45.383 -2.706 1.00 53.09 531 LYS A CA 1
ATOM 4121 C C . LYS A 1 531 ? -5.301 -45.544 -2.264 1.00 53.09 531 LYS A C 1
ATOM 4123 O O . LYS A 1 531 ? -4.613 -46.484 -2.637 1.00 53.09 531 LYS A O 1
ATOM 4128 N N . GLY A 1 532 ? -4.855 -44.630 -1.405 1.00 61.97 532 GLY A N 1
ATOM 4129 C CA . GLY A 1 532 ? -3.918 -44.932 -0.312 1.00 61.97 532 GLY A CA 1
ATOM 4130 C C . GLY A 1 532 ? -2.426 -45.121 -0.613 1.00 61.97 532 GLY A C 1
ATOM 4131 O O . GLY A 1 532 ? -1.663 -45.170 0.348 1.00 61.97 532 GLY A O 1
ATOM 4132 N N . LYS A 1 533 ? -1.962 -45.196 -1.869 1.00 73.81 533 LYS A N 1
ATOM 4133 C CA . LYS A 1 533 ? -0.516 -45.305 -2.141 1.00 73.81 533 LYS A CA 1
ATOM 4134 C C . LYS A 1 533 ? 0.147 -43.926 -2.221 1.00 73.81 533 LYS A C 1
ATOM 4136 O O . LYS A 1 533 ? -0.093 -43.165 -3.156 1.00 73.81 533 LYS A O 1
ATOM 4141 N N . ILE A 1 534 ? 0.976 -43.608 -1.228 1.00 82.38 534 ILE A N 1
ATOM 4142 C CA . ILE A 1 534 ? 1.718 -42.345 -1.127 1.00 82.38 534 ILE A CA 1
ATOM 4143 C C . ILE A 1 534 ? 2.922 -42.407 -2.074 1.00 82.38 534 ILE A C 1
ATOM 4145 O O . ILE A 1 534 ? 3.786 -43.263 -1.936 1.00 82.38 534 ILE A O 1
ATOM 4149 N N . SER A 1 535 ? 2.988 -41.492 -3.041 1.00 84.19 535 SER A N 1
ATOM 4150 C CA . SER A 1 535 ? 4.109 -41.378 -3.986 1.00 84.19 535 SER A CA 1
ATOM 4151 C C . SER A 1 535 ? 5.264 -40.532 -3.436 1.00 84.19 535 SER A C 1
ATOM 4153 O O . SER A 1 535 ? 6.361 -40.534 -4.003 1.00 84.19 535 SER A O 1
ATOM 4155 N N . GLY A 1 536 ? 5.015 -39.764 -2.375 1.00 89.88 536 GLY A N 1
ATOM 4156 C CA . GLY A 1 536 ? 5.965 -38.823 -1.799 1.00 89.88 536 GLY A CA 1
ATOM 4157 C C . GLY A 1 536 ? 5.304 -37.817 -0.861 1.00 89.88 536 GLY A C 1
ATOM 4158 O O . GLY A 1 536 ? 4.135 -37.962 -0.513 1.00 89.88 536 GLY A O 1
ATOM 4159 N N . ALA A 1 537 ? 6.034 -36.771 -0.484 1.00 91.19 537 ALA A N 1
ATOM 4160 C CA . ALA A 1 537 ? 5.536 -35.664 0.325 1.00 91.19 537 ALA A CA 1
ATOM 4161 C C . ALA A 1 537 ? 6.070 -34.320 -0.188 1.00 91.19 537 ALA A C 1
ATOM 4163 O O . ALA A 1 537 ? 7.224 -34.206 -0.604 1.00 91.19 537 ALA A O 1
ATOM 4164 N N . VAL A 1 538 ? 5.224 -33.294 -0.141 1.00 92.69 538 VAL A N 1
ATOM 4165 C CA . VAL A 1 538 ? 5.598 -31.891 -0.334 1.00 92.69 538 VAL A CA 1
ATOM 4166 C C . VAL A 1 538 ? 5.766 -31.258 1.036 1.00 92.69 538 VAL A C 1
ATOM 4168 O O . VAL A 1 538 ? 4.855 -31.322 1.858 1.00 92.69 538 VAL A O 1
ATOM 4171 N N . CYS A 1 539 ? 6.907 -30.616 1.262 1.00 92.56 539 CYS A N 1
ATOM 4172 C CA . CYS A 1 539 ? 7.194 -29.849 2.464 1.00 92.56 539 CYS A CA 1
ATOM 4173 C C . CYS A 1 539 ? 7.475 -28.393 2.094 1.00 92.56 539 CYS A C 1
ATOM 4175 O O . CYS A 1 539 ? 8.331 -28.102 1.256 1.00 92.56 539 CYS A O 1
ATOM 4177 N N . LEU A 1 540 ? 6.726 -27.488 2.716 1.00 93.69 540 LEU A N 1
ATOM 4178 C CA . LEU A 1 540 ? 6.916 -26.050 2.641 1.00 93.69 540 LEU A CA 1
ATOM 4179 C C . LEU A 1 540 ? 7.561 -25.552 3.935 1.00 93.69 540 LEU A C 1
ATOM 4181 O O . LEU A 1 540 ? 7.089 -25.882 5.024 1.00 93.69 540 LEU A O 1
ATOM 4185 N N . LEU A 1 541 ? 8.607 -24.744 3.792 1.00 92.75 541 LEU A N 1
ATOM 4186 C CA . LEU A 1 541 ? 9.432 -24.192 4.862 1.00 92.75 541 LEU A CA 1
ATOM 4187 C C . LEU A 1 541 ? 9.362 -22.665 4.814 1.00 92.75 541 LEU A C 1
ATOM 4189 O O . LEU A 1 541 ? 9.745 -22.054 3.815 1.00 92.75 541 LEU A O 1
ATOM 4193 N N . THR A 1 542 ? 8.893 -22.039 5.886 1.00 92.25 542 THR A N 1
ATOM 4194 C CA . THR A 1 542 ? 8.888 -20.576 6.034 1.00 92.25 542 THR A CA 1
ATOM 4195 C C . THR A 1 542 ? 9.787 -20.194 7.196 1.00 92.25 542 THR A C 1
ATOM 4197 O O . THR A 1 542 ? 9.598 -20.705 8.293 1.00 92.25 542 THR A O 1
ATOM 4200 N N . ASP A 1 543 ? 10.749 -19.303 6.976 1.00 90.06 543 ASP A N 1
ATOM 4201 C CA . ASP A 1 543 ? 11.572 -18.775 8.063 1.00 90.06 543 ASP A CA 1
ATOM 4202 C C . ASP A 1 543 ? 10.756 -17.768 8.889 1.00 90.06 543 ASP A C 1
ATOM 4204 O O . ASP A 1 543 ? 10.307 -16.741 8.377 1.00 90.06 543 ASP A O 1
ATOM 4208 N N . LEU A 1 544 ? 10.515 -18.100 10.156 1.00 87.88 544 LEU A N 1
ATOM 4209 C CA . LEU A 1 544 ? 9.783 -17.287 11.124 1.00 87.88 544 LEU A CA 1
ATOM 4210 C C . LEU A 1 544 ? 10.720 -16.620 12.138 1.00 87.88 544 LEU A C 1
ATOM 4212 O O . LEU A 1 544 ? 10.237 -15.987 13.073 1.00 87.88 544 LEU A O 1
ATOM 4216 N N . THR A 1 545 ? 12.041 -16.737 11.976 1.00 85.00 545 THR A N 1
ATOM 4217 C CA . THR A 1 545 ? 13.027 -16.274 12.965 1.00 85.00 545 THR A CA 1
ATOM 4218 C C . THR A 1 545 ? 12.911 -14.769 13.215 1.00 85.00 545 THR A C 1
ATOM 4220 O O . THR A 1 545 ? 12.719 -14.340 14.353 1.00 85.00 545 THR A O 1
ATOM 4223 N N . GLU A 1 546 ? 12.930 -13.956 12.153 1.00 83.69 546 GLU A N 1
ATOM 4224 C CA . GLU A 1 546 ? 12.782 -12.497 12.260 1.00 83.69 546 GLU A CA 1
ATOM 4225 C C . GLU A 1 546 ? 11.383 -12.101 12.757 1.00 83.69 546 GLU A C 1
ATOM 4227 O O . GLU A 1 546 ? 11.236 -11.207 13.592 1.00 83.69 546 GLU A O 1
ATOM 4232 N N . LEU A 1 547 ? 10.344 -12.801 12.291 1.00 81.00 547 LEU A N 1
ATOM 4233 C CA . LEU A 1 547 ? 8.960 -12.525 12.673 1.00 81.00 547 LEU A CA 1
ATOM 4234 C C . LEU A 1 547 ? 8.723 -12.787 14.167 1.00 81.00 547 LEU A C 1
ATOM 4236 O O . LEU A 1 547 ? 8.111 -11.955 14.838 1.00 81.00 547 LEU A O 1
ATOM 4240 N N . ASN A 1 548 ? 9.249 -13.889 14.705 1.00 76.69 548 ASN A N 1
ATOM 4241 C CA . ASN A 1 548 ? 9.172 -14.192 16.131 1.00 76.69 548 ASN A CA 1
ATOM 4242 C C . ASN A 1 548 ? 10.023 -13.238 16.974 1.00 76.69 548 ASN A C 1
ATOM 4244 O O . ASN A 1 548 ? 9.553 -12.795 18.022 1.00 76.69 548 ASN A O 1
ATOM 4248 N N . ALA A 1 549 ? 11.212 -12.841 16.509 1.00 78.19 549 ALA A N 1
ATOM 4249 C CA . ALA A 1 549 ? 12.022 -11.831 17.195 1.00 78.19 549 ALA A CA 1
ATOM 4250 C C . ALA A 1 549 ? 11.282 -10.483 17.296 1.00 78.19 549 ALA A C 1
ATOM 4252 O O . ALA A 1 549 ? 11.219 -9.873 18.366 1.00 78.19 549 ALA A O 1
ATOM 4253 N N . LEU A 1 550 ? 10.639 -10.047 16.208 1.00 75.50 550 LEU A N 1
ATOM 4254 C CA . LEU A 1 550 ? 9.820 -8.833 16.191 1.00 75.50 550 LEU A CA 1
ATOM 4255 C C . LEU A 1 550 ? 8.592 -8.948 17.103 1.00 75.50 550 LEU A C 1
ATOM 4257 O O . LEU A 1 550 ? 8.265 -7.993 17.809 1.00 75.50 550 LEU A O 1
ATOM 4261 N N . GLN A 1 551 ? 7.918 -10.101 17.130 1.00 74.62 551 GLN A N 1
ATOM 4262 C CA . GLN A 1 551 ? 6.793 -10.337 18.039 1.00 74.62 551 GLN A CA 1
ATOM 4263 C C . GLN A 1 551 ? 7.219 -10.310 19.510 1.00 74.62 551 GLN A C 1
ATOM 4265 O O . GLN A 1 551 ? 6.536 -9.694 20.328 1.00 74.62 551 GLN A O 1
ATOM 4270 N N . GLN A 1 552 ? 8.353 -10.924 19.855 1.00 74.75 552 GLN A N 1
ATOM 4271 C CA . GLN A 1 552 ? 8.917 -10.852 21.205 1.00 74.75 552 GLN A CA 1
ATOM 4272 C C . GLN A 1 552 ? 9.265 -9.409 21.585 1.00 74.75 552 GLN A C 1
ATOM 4274 O O . GLN A 1 552 ? 8.936 -8.965 22.686 1.00 74.75 552 GLN A O 1
ATOM 4279 N N . GLN A 1 553 ? 9.843 -8.638 20.660 1.00 75.31 553 GLN A N 1
ATOM 4280 C CA . GLN A 1 553 ? 10.147 -7.225 20.879 1.00 75.31 553 GLN A CA 1
ATOM 4281 C C . GLN A 1 553 ? 8.877 -6.377 21.064 1.00 75.31 553 GLN A C 1
ATOM 4283 O O . GLN A 1 553 ? 8.860 -5.464 21.892 1.00 75.31 553 GLN A O 1
ATOM 4288 N N . MET A 1 554 ? 7.802 -6.679 20.329 1.00 64.94 554 MET A N 1
ATOM 4289 C CA . MET A 1 554 ? 6.501 -6.024 20.498 1.00 64.94 554 MET A CA 1
ATOM 4290 C C . MET A 1 554 ? 5.866 -6.364 21.845 1.00 64.94 554 MET A C 1
ATOM 4292 O O . MET A 1 554 ? 5.469 -5.440 22.544 1.00 64.94 554 MET A O 1
ATOM 4296 N N . ARG A 1 555 ? 5.854 -7.638 22.261 1.00 68.00 555 ARG A N 1
ATOM 4297 C CA . ARG A 1 555 ? 5.363 -8.042 23.593 1.00 68.00 555 ARG A CA 1
ATOM 4298 C C . ARG A 1 555 ? 6.144 -7.364 24.715 1.00 68.00 555 ARG A C 1
ATOM 4300 O O . ARG A 1 555 ? 5.548 -6.848 25.650 1.00 68.00 555 ARG A O 1
ATOM 4307 N N . LEU A 1 556 ? 7.471 -7.295 24.599 1.00 65.19 556 LEU A N 1
ATOM 4308 C CA . LEU A 1 556 ? 8.301 -6.561 25.555 1.00 65.19 556 LEU A CA 1
ATOM 4309 C C . LEU A 1 556 ? 7.923 -5.074 25.593 1.00 65.19 556 LEU A C 1
ATOM 4311 O O . LEU A 1 556 ? 7.824 -4.484 26.663 1.00 65.19 556 LEU A O 1
ATOM 4315 N N . ARG A 1 557 ? 7.681 -4.462 24.431 1.00 66.56 557 ARG A N 1
ATOM 4316 C CA . ARG A 1 557 ? 7.274 -3.057 24.332 1.00 66.56 557 ARG A CA 1
ATOM 4317 C C . ARG A 1 557 ? 5.877 -2.807 24.905 1.00 66.56 557 ARG A C 1
ATOM 4319 O O . ARG A 1 557 ? 5.684 -1.780 25.547 1.00 66.56 557 ARG A O 1
ATOM 4326 N N . GLU A 1 558 ? 4.930 -3.712 24.681 1.00 65.56 558 GLU A N 1
ATOM 4327 C CA . GLU A 1 558 ? 3.587 -3.676 25.272 1.00 65.56 558 GLU A CA 1
ATOM 4328 C C . GLU A 1 558 ? 3.659 -3.815 26.791 1.00 65.56 558 GLU A C 1
ATOM 4330 O O . GLU A 1 558 ? 3.067 -2.998 27.493 1.00 65.56 558 GLU A O 1
ATOM 4335 N N . ASN A 1 559 ? 4.466 -4.752 27.299 1.00 64.50 559 ASN A N 1
ATOM 4336 C CA . ASN A 1 559 ? 4.721 -4.883 28.731 1.00 64.50 559 ASN A CA 1
ATOM 4337 C C . ASN A 1 559 ? 5.320 -3.587 29.297 1.00 64.50 559 ASN A C 1
ATOM 4339 O O . ASN A 1 559 ? 4.820 -3.057 30.279 1.00 64.50 559 ASN A O 1
ATOM 4343 N N . LEU A 1 560 ? 6.338 -3.008 28.655 1.00 63.16 560 LEU A N 1
ATOM 4344 C CA . LEU A 1 560 ? 6.934 -1.743 29.104 1.00 63.16 560 LEU A CA 1
ATOM 4345 C C . LEU A 1 560 ? 5.945 -0.563 29.055 1.00 63.16 560 LEU A C 1
ATOM 4347 O O . LEU A 1 560 ? 5.995 0.309 29.919 1.00 63.16 560 LEU A O 1
ATOM 4351 N N . ALA A 1 561 ? 5.040 -0.529 28.074 1.00 61.06 561 ALA A N 1
ATOM 4352 C CA . ALA A 1 561 ? 4.014 0.506 27.961 1.00 61.06 561 ALA A CA 1
ATOM 4353 C C . ALA A 1 561 ? 2.922 0.362 29.037 1.00 61.06 561 ALA A C 1
ATOM 4355 O O . ALA A 1 561 ? 2.610 1.344 29.708 1.00 61.06 561 ALA A O 1
ATOM 4356 N N . ALA A 1 562 ? 2.409 -0.854 29.257 1.00 61.31 562 ALA A N 1
ATOM 4357 C CA . ALA A 1 562 ? 1.470 -1.163 30.338 1.00 61.31 562 ALA A CA 1
ATOM 4358 C C . ALA A 1 562 ? 2.087 -0.875 31.719 1.00 61.31 562 ALA A C 1
ATOM 4360 O O . ALA A 1 562 ? 1.438 -0.319 32.604 1.00 61.31 562 ALA A O 1
ATOM 4361 N N . LEU A 1 563 ? 3.381 -1.169 31.879 1.00 63.94 563 LEU A N 1
ATOM 4362 C CA . LEU A 1 563 ? 4.150 -0.852 33.079 1.00 63.94 563 LEU A CA 1
ATOM 4363 C C . LEU A 1 563 ? 4.281 0.665 33.278 1.00 63.94 563 LEU A C 1
ATOM 4365 O O . LEU A 1 563 ? 4.185 1.140 34.406 1.00 63.94 563 LEU A O 1
ATOM 4369 N N . GLY A 1 564 ? 4.416 1.444 32.201 1.00 60.34 564 GLY A N 1
ATOM 4370 C CA . GLY A 1 564 ? 4.360 2.908 32.233 1.00 60.34 564 GLY A CA 1
ATOM 4371 C C . GLY A 1 564 ? 3.012 3.460 32.713 1.00 60.34 564 GLY A C 1
ATOM 4372 O O . GLY A 1 564 ? 2.990 4.416 33.485 1.00 60.34 564 GLY A O 1
ATOM 4373 N N . GLU A 1 565 ? 1.896 2.831 32.332 1.00 60.97 565 GLU A N 1
ATOM 4374 C CA . GLU A 1 565 ? 0.552 3.201 32.805 1.00 60.97 565 GLU A CA 1
ATOM 4375 C C . GLU A 1 565 ? 0.324 2.824 34.283 1.00 60.97 565 GLU A C 1
ATOM 4377 O O . GLU A 1 565 ? -0.248 3.609 35.040 1.00 60.97 565 GLU A O 1
ATOM 4382 N N . MET A 1 566 ? 0.834 1.671 34.731 1.00 60.38 566 MET A N 1
ATOM 4383 C CA . MET A 1 566 ? 0.731 1.207 36.126 1.00 60.38 566 MET A CA 1
ATOM 4384 C C . MET A 1 566 ? 1.757 1.846 37.079 1.00 60.38 566 MET A C 1
ATOM 4386 O O . MET A 1 566 ? 1.573 1.811 38.298 1.00 60.38 566 MET A O 1
ATOM 4390 N N . SER A 1 567 ? 2.812 2.477 36.551 1.00 63.62 567 SER A N 1
ATOM 4391 C CA . SER A 1 567 ? 3.900 3.087 37.335 1.00 63.62 567 SER A CA 1
ATOM 4392 C C . SER A 1 567 ? 3.405 4.142 38.327 1.00 63.62 567 SER A C 1
ATOM 4394 O O . SER A 1 567 ? 3.957 4.262 39.419 1.00 63.62 567 SER A O 1
ATOM 4396 N N . ALA A 1 568 ? 2.344 4.883 37.987 1.00 64.75 568 ALA A N 1
ATOM 4397 C CA . ALA A 1 568 ? 1.746 5.865 38.890 1.00 64.75 568 ALA A CA 1
ATOM 4398 C C . ALA A 1 568 ? 1.058 5.210 40.104 1.00 64.75 568 ALA A C 1
ATOM 4400 O O . ALA A 1 568 ? 1.165 5.731 41.212 1.00 64.75 568 ALA A O 1
ATOM 4401 N N . GLY A 1 569 ? 0.401 4.059 39.911 1.00 66.62 569 GLY A N 1
ATOM 4402 C CA . GLY A 1 569 ? -0.225 3.287 40.990 1.00 66.62 569 GLY A CA 1
ATOM 4403 C C . GLY A 1 569 ? 0.813 2.649 41.911 1.00 66.62 569 GLY A C 1
ATOM 4404 O O . GLY A 1 569 ? 0.763 2.838 43.123 1.00 66.62 569 GLY A O 1
ATOM 4405 N N . ILE A 1 570 ? 1.831 2.011 41.328 1.00 74.75 570 ILE A N 1
ATOM 4406 C CA . ILE A 1 570 ? 2.927 1.375 42.074 1.00 74.75 570 ILE A CA 1
ATOM 4407 C C . ILE A 1 570 ? 3.742 2.416 42.860 1.00 74.75 570 ILE A C 1
ATOM 4409 O O . ILE A 1 570 ? 4.054 2.210 44.032 1.00 74.75 570 ILE A O 1
ATOM 4413 N N . ALA A 1 571 ? 4.051 3.575 42.267 1.00 72.38 571 ALA A N 1
ATOM 4414 C CA . ALA A 1 571 ? 4.733 4.663 42.973 1.00 72.38 571 ALA A CA 1
ATOM 4415 C C . ALA A 1 571 ? 3.902 5.208 44.148 1.00 72.38 571 ALA A C 1
ATOM 4417 O O . ALA A 1 571 ? 4.458 5.573 45.188 1.00 72.38 571 ALA A O 1
ATOM 4418 N N . HIS A 1 572 ? 2.574 5.246 44.001 1.00 73.50 572 HIS A N 1
ATOM 4419 C CA . HIS A 1 572 ? 1.669 5.646 45.073 1.00 73.50 572 HIS A CA 1
ATOM 4420 C C . HIS A 1 572 ? 1.647 4.616 46.213 1.00 73.50 572 HIS A C 1
ATOM 4422 O O . HIS A 1 572 ? 1.642 5.002 47.383 1.00 73.50 572 HIS A O 1
ATOM 4428 N N . GLU A 1 573 ? 1.692 3.322 45.900 1.00 76.94 573 GLU A N 1
ATOM 4429 C CA . GLU A 1 573 ? 1.792 2.251 46.898 1.00 76.94 573 GLU A CA 1
ATOM 4430 C C . GLU A 1 573 ? 3.137 2.271 47.634 1.00 76.94 573 GLU A C 1
ATOM 4432 O O . GLU A 1 573 ? 3.149 2.255 48.865 1.00 76.94 573 GLU A O 1
ATOM 4437 N N . PHE A 1 574 ? 4.259 2.447 46.920 1.00 83.12 574 PHE A N 1
ATOM 4438 C CA . PHE A 1 574 ? 5.578 2.638 47.538 1.00 83.12 574 PHE A CA 1
ATOM 4439 C C . PHE A 1 574 ? 5.580 3.805 48.526 1.00 83.12 574 PHE A C 1
ATOM 4441 O O . PHE A 1 574 ? 6.060 3.676 49.655 1.00 83.12 574 PHE A O 1
ATOM 4448 N N . LYS A 1 575 ? 5.030 4.953 48.112 1.00 77.94 575 LYS A N 1
ATOM 4449 C CA . LYS A 1 575 ? 4.967 6.157 48.946 1.00 77.94 575 LYS A CA 1
ATOM 4450 C C . LYS A 1 575 ? 4.107 5.938 50.192 1.00 77.94 575 LYS A C 1
ATOM 4452 O O . LYS A 1 575 ? 4.500 6.376 51.271 1.00 77.94 575 LYS A O 1
ATOM 4457 N N . ASN A 1 576 ? 2.977 5.246 50.054 1.00 80.81 576 ASN A N 1
ATOM 4458 C CA . ASN A 1 576 ? 2.091 4.927 51.171 1.00 80.81 576 ASN A CA 1
ATOM 4459 C C . ASN A 1 576 ? 2.768 3.983 52.175 1.00 80.81 576 ASN A C 1
ATOM 4461 O O . ASN A 1 576 ? 2.815 4.302 53.361 1.00 80.81 576 ASN A O 1
ATOM 4465 N N . SER A 1 577 ? 3.366 2.879 51.715 1.00 86.62 577 SER A N 1
ATOM 4466 C CA . SER A 1 577 ? 4.071 1.938 52.595 1.00 86.62 577 SER A CA 1
ATOM 4467 C C . SER A 1 577 ? 5.269 2.588 53.295 1.00 86.62 577 SER A C 1
ATOM 4469 O O . SER A 1 577 ? 5.453 2.394 54.497 1.00 86.62 577 SER A O 1
ATOM 4471 N N . LEU A 1 578 ? 6.045 3.426 52.595 1.00 85.31 578 LEU A N 1
ATOM 4472 C CA . LEU A 1 578 ? 7.150 4.185 53.197 1.00 85.31 578 LEU A CA 1
ATOM 4473 C C . LEU A 1 578 ? 6.670 5.199 54.244 1.00 85.31 578 LEU A C 1
ATOM 4475 O O . LEU A 1 578 ? 7.313 5.344 55.286 1.00 85.31 578 LEU A O 1
ATOM 4479 N N . ALA A 1 579 ? 5.545 5.877 53.998 1.00 82.75 579 ALA A N 1
ATOM 4480 C CA . ALA A 1 579 ? 4.943 6.795 54.961 1.00 82.75 579 ALA A CA 1
ATOM 4481 C C . ALA A 1 579 ? 4.477 6.061 56.227 1.00 82.75 579 ALA A C 1
ATOM 4483 O O . ALA A 1 579 ? 4.740 6.535 57.330 1.00 82.75 579 ALA A O 1
ATOM 4484 N N . THR A 1 580 ? 3.862 4.881 56.091 1.00 85.56 580 THR A N 1
ATOM 4485 C CA . THR A 1 580 ? 3.465 4.039 57.231 1.00 85.56 580 THR A CA 1
ATOM 4486 C C . THR A 1 580 ? 4.676 3.546 58.024 1.00 85.56 580 THR A C 1
ATOM 4488 O O . THR A 1 580 ? 4.683 3.652 59.250 1.00 85.56 580 THR A O 1
ATOM 4491 N N . ILE A 1 581 ? 5.730 3.075 57.346 1.00 89.75 581 ILE A N 1
ATOM 4492 C CA . ILE A 1 581 ? 6.978 2.646 57.998 1.00 89.75 581 ILE A CA 1
ATOM 4493 C C . ILE A 1 581 ? 7.609 3.811 58.767 1.00 89.75 581 ILE A C 1
ATOM 4495 O O . ILE A 1 581 ? 7.946 3.666 59.941 1.00 89.75 581 ILE A O 1
ATOM 4499 N N . SER A 1 582 ? 7.724 4.980 58.132 1.00 84.31 582 SER A N 1
ATOM 4500 C CA . SER A 1 582 ? 8.279 6.178 58.770 1.00 84.31 582 SER A CA 1
ATOM 4501 C C . SER A 1 582 ? 7.417 6.678 59.931 1.00 84.31 582 SER A C 1
ATOM 4503 O O . SER A 1 582 ? 7.970 7.047 60.962 1.00 84.31 582 SER A O 1
ATOM 4505 N N . GLY A 1 583 ? 6.087 6.649 59.811 1.00 85.56 583 GLY A N 1
ATOM 4506 C CA . GLY A 1 583 ? 5.169 7.047 60.882 1.00 85.56 583 GLY A CA 1
ATOM 4507 C C . GLY A 1 583 ? 5.310 6.168 62.125 1.00 85.56 583 GLY A C 1
ATOM 4508 O O . GLY A 1 583 ? 5.494 6.681 63.226 1.00 85.56 583 GLY A O 1
ATOM 4509 N N . HIS A 1 584 ? 5.324 4.843 61.957 1.00 88.12 584 HIS A N 1
ATOM 4510 C CA . HIS A 1 584 ? 5.530 3.921 63.079 1.00 88.12 584 HIS A CA 1
ATOM 4511 C C . HIS A 1 584 ? 6.951 3.987 63.651 1.00 88.12 584 HIS A C 1
ATOM 4513 O O . HIS A 1 584 ? 7.119 3.911 64.866 1.00 88.12 584 HIS A O 1
ATOM 4519 N N . ALA A 1 585 ? 7.971 4.195 62.815 1.00 85.00 585 ALA A N 1
ATOM 4520 C CA . ALA A 1 585 ? 9.341 4.375 63.290 1.00 85.00 585 ALA A CA 1
ATOM 4521 C C . ALA A 1 585 ? 9.507 5.673 64.106 1.00 85.00 585 ALA A C 1
ATOM 4523 O O . ALA A 1 585 ? 10.249 5.694 65.085 1.00 85.00 585 ALA A O 1
ATOM 4524 N N . GLN A 1 586 ? 8.798 6.748 63.738 1.00 83.88 586 GLN A N 1
ATOM 4525 C CA . GLN A 1 586 ? 8.768 7.998 64.505 1.00 83.88 586 GLN A CA 1
ATOM 4526 C C . GLN A 1 586 ? 8.046 7.843 65.842 1.00 83.88 586 GLN A C 1
ATOM 4528 O O . GLN A 1 586 ? 8.522 8.391 66.832 1.00 83.88 586 GLN A O 1
ATOM 4533 N N . LEU A 1 587 ? 6.948 7.079 65.882 1.00 82.81 587 LEU A N 1
ATOM 4534 C CA . LEU A 1 587 ? 6.241 6.764 67.124 1.00 82.81 587 LEU A CA 1
ATOM 4535 C C . LEU A 1 587 ? 7.167 6.037 68.102 1.00 82.81 587 LEU A C 1
ATOM 4537 O O . LEU A 1 587 ? 7.320 6.497 69.226 1.00 82.81 587 LEU A O 1
ATOM 4541 N N . ILE A 1 588 ? 7.873 4.994 67.648 1.00 82.94 588 ILE A N 1
ATOM 4542 C CA . ILE A 1 588 ? 8.853 4.251 68.465 1.00 82.94 588 ILE A CA 1
ATOM 4543 C C . ILE A 1 588 ? 9.970 5.165 69.006 1.00 82.94 588 ILE A C 1
ATOM 4545 O O . ILE A 1 588 ? 10.523 4.896 70.068 1.00 82.94 588 ILE A O 1
ATOM 4549 N N . ARG A 1 589 ? 10.303 6.250 68.295 1.00 74.44 589 ARG A N 1
ATOM 4550 C CA . ARG A 1 589 ? 11.333 7.221 68.697 1.00 74.44 589 ARG A CA 1
ATOM 4551 C C . ARG A 1 589 ? 10.837 8.275 69.702 1.00 74.44 589 ARG A C 1
ATOM 4553 O O . ARG A 1 589 ? 11.656 9.052 70.180 1.00 74.44 589 ARG A O 1
ATOM 4560 N N . GLY A 1 590 ? 9.533 8.371 69.971 1.00 67.69 590 GLY A N 1
ATOM 4561 C CA . GLY A 1 590 ? 8.966 9.297 70.957 1.00 67.69 590 GLY A CA 1
ATOM 4562 C C . GLY A 1 590 ? 8.960 8.693 72.366 1.00 67.69 590 GLY A C 1
ATOM 4563 O O . GLY A 1 590 ? 8.525 7.560 72.544 1.00 67.69 590 GLY A O 1
ATOM 4564 N N . ASP A 1 591 ? 9.404 9.451 73.371 1.00 59.31 591 ASP A N 1
ATOM 4565 C CA . ASP A 1 591 ? 9.684 8.983 74.747 1.00 59.31 591 ASP A CA 1
ATOM 4566 C C . ASP A 1 591 ? 8.443 8.641 75.617 1.00 59.31 591 ASP A C 1
ATOM 4568 O O . ASP A 1 591 ? 8.449 8.857 76.828 1.00 59.31 591 ASP A O 1
ATOM 4572 N N . ALA A 1 592 ? 7.352 8.115 75.047 1.00 60.00 592 ALA A N 1
ATOM 4573 C CA . ALA A 1 592 ? 6.103 7.890 75.792 1.00 60.00 592 ALA A CA 1
ATOM 4574 C C . ALA A 1 592 ? 5.260 6.671 75.353 1.00 60.00 592 ALA A C 1
ATOM 4576 O O . ALA A 1 592 ? 4.042 6.706 75.505 1.00 60.00 592 ALA A O 1
ATOM 4577 N N . LEU A 1 593 ? 5.865 5.600 74.822 1.00 68.88 593 LEU A N 1
ATOM 4578 C CA . LEU A 1 593 ? 5.135 4.371 74.458 1.00 68.88 593 LEU A CA 1
ATOM 4579 C C . LEU A 1 593 ? 5.382 3.228 75.447 1.00 68.88 593 LEU A C 1
ATOM 4581 O O . LEU A 1 593 ? 6.512 2.985 75.876 1.00 68.88 593 LEU A O 1
ATOM 4585 N N . ALA A 1 594 ? 4.328 2.475 75.762 1.00 75.25 594 ALA A N 1
ATOM 4586 C CA . ALA A 1 594 ? 4.447 1.233 76.520 1.00 75.25 594 ALA A CA 1
ATOM 4587 C C . ALA A 1 594 ? 5.120 0.132 75.674 1.00 75.25 594 ALA A C 1
ATOM 4589 O O . ALA A 1 594 ? 5.032 0.119 74.445 1.00 75.25 594 ALA A O 1
ATOM 4590 N N . SER A 1 595 ? 5.754 -0.858 76.315 1.00 75.12 595 SER A N 1
ATOM 4591 C CA . SER A 1 595 ? 6.464 -1.952 75.622 1.00 75.12 595 SER A CA 1
ATOM 4592 C C . SER A 1 595 ? 5.577 -2.733 74.636 1.00 75.12 595 SER A C 1
ATOM 4594 O O . SER A 1 595 ? 6.063 -3.208 73.611 1.00 75.12 595 SER A O 1
ATOM 4596 N N . SER A 1 596 ? 4.271 -2.830 74.912 1.00 74.38 596 SER A N 1
ATOM 4597 C CA . SER A 1 596 ? 3.279 -3.443 74.020 1.00 74.38 596 SER A CA 1
ATOM 4598 C C . SER A 1 596 ? 3.031 -2.630 72.744 1.00 74.38 596 SER A C 1
ATOM 4600 O O . SER A 1 596 ? 2.867 -3.208 71.674 1.00 74.38 596 SER A O 1
ATOM 4602 N N . GLU A 1 597 ? 3.052 -1.299 72.826 1.00 77.75 597 GLU A N 1
ATOM 4603 C CA . GLU A 1 597 ? 2.794 -0.396 71.693 1.00 77.75 597 GLU A CA 1
ATOM 4604 C C . GLU A 1 597 ? 4.016 -0.286 70.764 1.00 77.75 597 GLU A C 1
ATOM 4606 O O . GLU A 1 597 ? 3.882 -0.137 69.544 1.00 77.75 597 GLU A O 1
ATOM 4611 N N . ILE A 1 598 ? 5.220 -0.436 71.330 1.00 81.88 598 ILE A N 1
ATOM 4612 C CA . ILE A 1 598 ? 6.470 -0.584 70.572 1.00 81.88 598 ILE A CA 1
ATOM 4613 C C . ILE A 1 598 ? 6.448 -1.893 69.774 1.00 81.88 598 ILE A C 1
ATOM 4615 O O . ILE A 1 598 ? 6.759 -1.887 68.582 1.00 81.88 598 ILE A O 1
ATOM 4619 N N . ALA A 1 599 ? 6.041 -3.002 70.401 1.00 81.06 599 ALA A N 1
ATOM 4620 C CA . ALA A 1 599 ? 5.922 -4.296 69.730 1.00 81.06 599 ALA A CA 1
ATOM 4621 C C . ALA A 1 599 ? 4.884 -4.261 68.592 1.00 81.06 599 ALA A C 1
ATOM 4623 O O . ALA A 1 599 ? 5.144 -4.776 67.503 1.00 81.06 599 ALA A O 1
ATOM 4624 N N . GLU A 1 600 ? 3.744 -3.596 68.799 1.00 83.12 600 GLU A N 1
ATOM 4625 C CA . GLU A 1 600 ? 2.720 -3.425 67.763 1.00 83.12 600 GLU A CA 1
ATOM 4626 C C . GLU A 1 600 ? 3.218 -2.565 66.588 1.00 83.12 600 GLU A C 1
ATOM 4628 O O . GLU A 1 600 ? 3.031 -2.917 65.419 1.00 83.12 600 GLU A O 1
ATOM 4633 N N . SER A 1 601 ? 3.905 -1.457 66.877 1.00 84.44 601 SER A N 1
ATOM 4634 C CA . SER A 1 601 ? 4.478 -0.585 65.845 1.00 84.44 601 SER A CA 1
ATOM 4635 C C . SER A 1 601 ? 5.590 -1.286 65.054 1.00 84.44 601 SER A C 1
ATOM 4637 O O . SER A 1 601 ? 5.645 -1.157 63.831 1.00 84.44 601 SER A O 1
ATOM 4639 N N . ALA A 1 602 ? 6.428 -2.090 65.715 1.00 83.88 602 ALA A N 1
ATOM 4640 C CA . ALA A 1 602 ? 7.443 -2.912 65.059 1.00 83.88 602 ALA A CA 1
ATOM 4641 C C . ALA A 1 602 ? 6.815 -3.981 64.145 1.00 83.88 602 ALA A C 1
ATOM 4643 O O . ALA A 1 602 ? 7.257 -4.152 63.007 1.00 83.88 602 ALA A O 1
ATOM 4644 N N . ALA A 1 603 ? 5.736 -4.637 64.586 1.00 83.81 603 ALA A N 1
ATOM 4645 C CA . ALA A 1 603 ? 4.998 -5.598 63.766 1.00 83.81 603 ALA A CA 1
ATOM 4646 C C . ALA A 1 603 ? 4.392 -4.944 62.508 1.00 83.81 603 ALA A C 1
ATOM 4648 O O . ALA A 1 603 ? 4.482 -5.505 61.414 1.00 83.81 603 ALA A O 1
ATOM 4649 N N . LYS A 1 604 ? 3.844 -3.725 62.628 1.00 85.38 604 LYS A N 1
ATOM 4650 C CA . LYS A 1 604 ? 3.316 -2.949 61.489 1.00 85.38 604 LYS A CA 1
ATOM 4651 C C . LYS A 1 604 ? 4.408 -2.550 60.488 1.00 85.38 604 LYS A C 1
ATOM 4653 O O . LYS A 1 604 ? 4.179 -2.625 59.280 1.00 85.38 604 LYS A O 1
ATOM 4658 N N . ILE A 1 605 ? 5.606 -2.194 60.963 1.00 89.00 605 ILE A N 1
ATOM 4659 C CA . ILE A 1 605 ? 6.774 -1.927 60.102 1.00 89.00 605 ILE A CA 1
ATOM 4660 C C . ILE A 1 605 ? 7.199 -3.194 59.353 1.00 89.00 605 ILE A C 1
ATOM 4662 O O . ILE A 1 605 ? 7.402 -3.145 58.136 1.00 89.00 605 ILE A O 1
ATOM 4666 N N . MET A 1 606 ? 7.296 -4.333 60.047 1.00 85.25 606 MET A N 1
ATOM 4667 C CA . MET A 1 606 ? 7.664 -5.609 59.424 1.00 85.25 606 MET A CA 1
ATOM 4668 C C . MET A 1 606 ? 6.653 -6.021 58.350 1.00 85.25 606 MET A C 1
ATOM 4670 O O . MET A 1 606 ? 7.053 -6.354 57.235 1.00 85.25 606 MET A O 1
ATOM 4674 N N . ALA A 1 607 ? 5.353 -5.918 58.641 1.00 82.31 607 ALA A N 1
ATOM 4675 C CA . ALA A 1 607 ? 4.296 -6.228 57.681 1.00 82.31 607 ALA A CA 1
ATOM 4676 C C . ALA A 1 607 ? 4.382 -5.355 56.415 1.00 82.31 607 ALA A C 1
ATOM 4678 O O . ALA A 1 607 ? 4.283 -5.872 55.302 1.00 82.31 607 ALA A O 1
ATOM 4679 N N . GLN A 1 608 ? 4.633 -4.048 56.559 1.00 89.81 608 GLN A N 1
ATOM 4680 C CA . GLN A 1 608 ? 4.783 -3.155 55.403 1.00 89.81 608 GLN A CA 1
ATOM 4681 C C . GLN A 1 608 ? 6.074 -3.380 54.616 1.00 89.81 608 GLN A C 1
ATOM 4683 O O . GLN A 1 608 ? 6.079 -3.266 53.392 1.00 89.81 608 GLN A O 1
ATOM 4688 N N . THR A 1 609 ? 7.159 -3.758 55.289 1.00 85.88 609 THR A N 1
ATOM 4689 C CA . THR A 1 609 ? 8.411 -4.126 54.611 1.00 85.88 609 THR A CA 1
ATOM 4690 C C . THR A 1 609 ? 8.229 -5.392 53.770 1.00 85.88 609 THR A C 1
ATOM 4692 O O . THR A 1 609 ? 8.698 -5.457 52.634 1.00 85.88 609 THR A O 1
ATOM 4695 N N . GLN A 1 610 ? 7.484 -6.372 54.290 1.00 82.94 610 GLN A N 1
ATOM 4696 C CA . GLN A 1 610 ? 7.155 -7.597 53.563 1.00 82.94 610 GLN A CA 1
ATOM 4697 C C . GLN A 1 610 ? 6.250 -7.319 52.350 1.00 82.94 610 GLN A C 1
ATOM 4699 O O . GLN A 1 610 ? 6.471 -7.881 51.276 1.00 82.94 610 GLN A O 1
ATOM 4704 N N . ALA A 1 611 ? 5.271 -6.418 52.491 1.00 79.69 611 ALA A N 1
ATOM 4705 C CA . ALA A 1 611 ? 4.414 -5.986 51.385 1.00 79.69 611 ALA A CA 1
ATOM 4706 C C . ALA A 1 611 ? 5.225 -5.313 50.262 1.00 79.69 611 ALA A C 1
ATOM 4708 O O . ALA A 1 611 ? 5.083 -5.678 49.095 1.00 79.69 611 ALA A O 1
ATOM 4709 N N . LEU A 1 612 ? 6.149 -4.409 50.613 1.00 83.56 612 LEU A N 1
ATOM 4710 C CA . LEU A 1 612 ? 7.064 -3.774 49.658 1.00 83.56 612 LEU A CA 1
ATOM 4711 C C . LEU A 1 612 ? 7.934 -4.789 48.905 1.00 83.56 612 LEU A C 1
ATOM 4713 O O . LEU A 1 612 ? 8.093 -4.681 47.689 1.00 83.56 612 LEU A O 1
ATOM 4717 N N . ALA A 1 613 ? 8.471 -5.794 49.599 1.00 76.69 613 ALA A N 1
ATOM 4718 C CA . ALA A 1 613 ? 9.266 -6.847 48.970 1.00 76.69 613 ALA A CA 1
ATOM 4719 C C . ALA A 1 613 ? 8.447 -7.675 47.959 1.00 76.69 613 ALA A C 1
ATOM 4721 O O . ALA A 1 613 ? 8.956 -8.027 46.889 1.00 76.69 613 ALA A O 1
ATOM 4722 N N . SER A 1 614 ? 7.169 -7.941 48.258 1.00 77.50 614 SER A N 1
ATOM 4723 C CA . SER A 1 614 ? 6.252 -8.625 47.337 1.00 77.50 614 SER A CA 1
ATOM 4724 C C . SER A 1 614 ? 6.001 -7.802 46.070 1.00 77.50 614 SER A C 1
ATOM 4726 O O . SER A 1 614 ? 6.155 -8.330 44.970 1.00 77.50 614 SER A O 1
ATOM 4728 N N . ILE A 1 615 ? 5.713 -6.502 46.213 1.00 79.50 615 ILE A N 1
ATOM 4729 C CA . ILE A 1 615 ? 5.477 -5.581 45.084 1.00 79.50 615 ILE A CA 1
ATOM 4730 C C . ILE A 1 615 ? 6.712 -5.502 44.174 1.00 79.50 615 ILE A C 1
ATOM 4732 O O . ILE A 1 615 ? 6.593 -5.588 42.955 1.00 79.50 615 ILE A O 1
ATOM 4736 N N . VAL A 1 616 ? 7.919 -5.402 44.745 1.00 77.81 616 VAL A N 1
ATOM 4737 C CA . VAL A 1 616 ? 9.176 -5.393 43.970 1.00 77.81 616 VAL A CA 1
ATOM 4738 C C . VAL A 1 616 ? 9.381 -6.709 43.214 1.00 77.81 616 VAL A C 1
ATOM 4740 O O . VAL A 1 616 ? 9.815 -6.708 42.061 1.00 77.81 616 VAL A O 1
ATOM 4743 N N . THR A 1 617 ? 9.063 -7.838 43.844 1.00 72.19 617 THR A N 1
ATOM 4744 C CA . THR A 1 617 ? 9.201 -9.162 43.221 1.00 72.19 617 THR A CA 1
ATOM 4745 C C . THR A 1 617 ? 8.227 -9.331 42.052 1.00 72.19 617 THR A C 1
ATOM 4747 O O . THR A 1 617 ? 8.604 -9.844 40.997 1.00 72.19 617 THR A O 1
ATOM 4750 N N . GLU A 1 618 ? 6.990 -8.861 42.207 1.00 69.06 618 GLU A N 1
ATOM 4751 C CA . GLU A 1 618 ? 5.972 -8.863 41.154 1.00 69.06 618 GLU A CA 1
ATOM 4752 C C . GLU A 1 618 ? 6.341 -7.909 40.004 1.00 69.06 618 GLU A C 1
ATOM 4754 O O . GLU A 1 618 ? 6.271 -8.288 38.833 1.00 69.06 618 GLU A O 1
ATOM 4759 N N . PHE A 1 619 ? 6.880 -6.729 40.330 1.00 69.88 619 PHE A N 1
ATOM 4760 C CA . PHE A 1 619 ? 7.411 -5.758 39.370 1.00 69.88 619 PHE A CA 1
ATOM 4761 C C . PHE A 1 619 ? 8.554 -6.332 38.513 1.00 69.88 619 PHE A C 1
ATOM 4763 O O . PHE A 1 619 ? 8.559 -6.183 37.290 1.00 69.88 619 PHE A O 1
ATOM 4770 N N . LEU A 1 620 ? 9.512 -7.039 39.126 1.00 68.19 620 LEU A N 1
ATOM 4771 C CA . LEU A 1 620 ? 10.641 -7.653 38.412 1.00 68.19 620 LEU A CA 1
ATOM 4772 C C . LEU A 1 620 ? 10.225 -8.835 37.526 1.00 68.19 620 LEU A C 1
ATOM 4774 O O . LEU A 1 620 ? 10.858 -9.073 36.495 1.00 68.19 620 LEU A O 1
ATOM 4778 N N . ARG A 1 621 ? 9.159 -9.554 37.893 1.00 65.56 621 ARG A N 1
ATOM 4779 C CA . ARG A 1 621 ? 8.596 -10.645 37.081 1.00 65.56 621 ARG A CA 1
ATOM 4780 C C . ARG A 1 621 ? 7.935 -10.150 35.798 1.00 65.56 621 ARG A C 1
ATOM 4782 O O . ARG A 1 621 ? 7.996 -10.847 34.795 1.00 65.56 621 ARG A O 1
ATOM 4789 N N . PHE A 1 622 ? 7.370 -8.945 35.801 1.00 63.75 622 PHE A N 1
ATOM 4790 C CA . PHE A 1 622 ? 6.754 -8.353 34.609 1.00 63.75 622 PHE A CA 1
ATOM 4791 C C . PHE A 1 622 ? 7.785 -7.877 33.567 1.00 63.75 622 PHE A C 1
ATOM 4793 O O . PHE A 1 622 ? 7.499 -7.814 32.371 1.00 63.75 622 PHE A O 1
ATOM 4800 N N . ALA A 1 623 ? 9.003 -7.554 34.016 1.00 58.94 623 ALA A N 1
ATOM 4801 C CA . ALA A 1 623 ? 10.075 -7.006 33.184 1.00 58.94 623 ALA A CA 1
ATOM 4802 C C . ALA A 1 623 ? 10.970 -8.065 32.511 1.00 58.94 623 ALA A C 1
ATOM 4804 O O . ALA A 1 623 ? 11.762 -7.717 31.633 1.00 58.94 623 ALA A O 1
ATOM 4805 N N . ARG A 1 624 ? 10.880 -9.343 32.907 1.00 58.69 624 ARG A N 1
ATOM 4806 C CA . ARG A 1 624 ? 11.694 -10.431 32.341 1.00 58.69 624 ARG A CA 1
ATOM 4807 C C . ARG A 1 624 ? 10.837 -11.412 31.536 1.00 58.69 624 ARG A C 1
ATOM 4809 O O . ARG A 1 624 ? 9.734 -11.734 31.971 1.00 58.69 624 ARG A O 1
ATOM 4816 N N . PRO A 1 625 ? 11.333 -11.932 30.398 1.00 54.34 625 PRO A N 1
ATOM 4817 C CA . PRO A 1 625 ? 10.721 -13.086 29.752 1.00 54.34 625 PRO A CA 1
ATOM 4818 C C . PRO A 1 625 ? 10.698 -14.262 30.738 1.00 54.34 625 PRO A C 1
ATOM 4820 O O . PRO A 1 625 ? 11.733 -14.607 31.307 1.00 54.34 625 PRO A O 1
ATOM 4823 N N . LEU A 1 626 ? 9.526 -14.856 30.962 1.00 59.56 626 LEU A N 1
ATOM 4824 C CA . LEU A 1 626 ? 9.411 -16.127 31.673 1.00 59.56 626 LEU A CA 1
ATOM 4825 C C . LEU A 1 626 ? 9.899 -17.241 30.743 1.00 59.56 626 LEU A C 1
ATOM 4827 O O . LEU A 1 626 ? 9.227 -17.574 29.768 1.00 59.56 626 LEU A O 1
ATOM 4831 N N . GLU A 1 627 ? 11.068 -17.800 31.033 1.00 58.19 627 GLU A N 1
ATOM 4832 C CA . GLU A 1 627 ? 11.514 -19.064 30.449 1.00 58.19 627 GLU A CA 1
ATOM 4833 C C . GLU A 1 627 ? 10.871 -20.197 31.252 1.00 58.19 627 GLU A C 1
ATOM 4835 O O . GLU A 1 627 ? 11.359 -20.563 32.316 1.00 58.19 627 GLU A O 1
ATOM 4840 N N . ALA A 1 628 ? 9.723 -20.690 30.785 1.00 61.44 628 ALA A N 1
ATOM 4841 C CA . ALA A 1 628 ? 9.059 -21.832 31.402 1.00 61.44 628 ALA A CA 1
ATOM 4842 C C . ALA A 1 628 ? 9.767 -23.123 30.977 1.00 61.44 628 ALA A C 1
ATOM 4844 O O . ALA A 1 628 ? 9.908 -23.387 29.777 1.00 61.44 628 ALA A O 1
ATOM 4845 N N . SER A 1 629 ? 10.194 -23.933 31.945 1.00 65.50 629 SER A N 1
ATOM 4846 C CA . SER A 1 629 ? 10.653 -25.289 31.654 1.00 65.50 629 SER A CA 1
ATOM 4847 C C . SER A 1 629 ? 9.466 -26.158 31.223 1.00 65.50 629 SER A C 1
ATOM 4849 O O . SER A 1 629 ? 8.319 -25.950 31.618 1.00 65.50 629 SER A O 1
ATOM 4851 N N . SER A 1 630 ? 9.720 -27.124 30.344 1.00 69.56 630 SER A N 1
A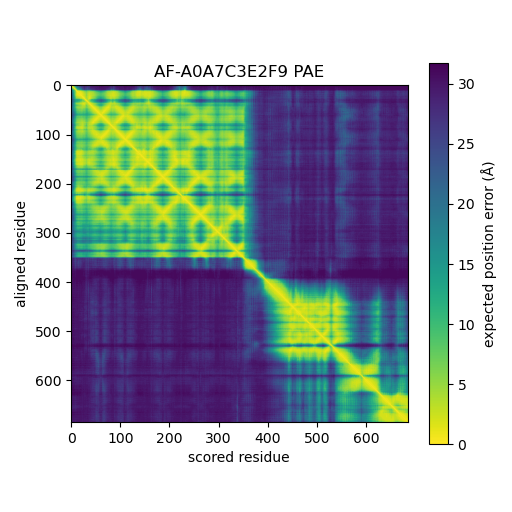TOM 4852 C CA . SER A 1 630 ? 8.703 -28.071 29.892 1.00 69.56 630 SER A CA 1
ATOM 4853 C C . SER A 1 630 ? 9.041 -29.439 30.468 1.00 69.56 630 SER A C 1
ATOM 4855 O O . SER A 1 630 ? 9.854 -30.172 29.909 1.00 69.56 630 SER A O 1
ATOM 4857 N N . GLU A 1 631 ? 8.459 -29.753 31.622 1.00 79.69 631 GLU A N 1
ATOM 4858 C CA . GLU A 1 631 ? 8.640 -31.021 32.329 1.00 79.69 631 GLU A CA 1
ATOM 4859 C C . GLU A 1 631 ? 7.296 -31.732 32.533 1.00 79.69 631 GLU A C 1
ATOM 4861 O O . GLU A 1 631 ? 6.226 -31.132 32.430 1.00 79.69 631 GLU A O 1
ATOM 4866 N N . SER A 1 632 ? 7.335 -33.048 32.748 1.00 84.88 632 SER A N 1
ATOM 4867 C CA . SER A 1 632 ? 6.132 -33.838 33.029 1.00 84.88 632 SER A CA 1
ATOM 4868 C C . SER A 1 632 ? 5.783 -33.717 34.509 1.00 84.88 632 SER A C 1
ATOM 4870 O O . SER A 1 632 ? 6.423 -34.346 35.348 1.00 84.88 632 SER A O 1
ATOM 4872 N N . VAL A 1 633 ? 4.732 -32.965 34.818 1.00 87.19 633 VAL A N 1
ATOM 4873 C CA . VAL A 1 633 ? 4.261 -32.692 36.177 1.00 87.19 633 VAL A CA 1
ATOM 4874 C C . VAL A 1 633 ? 3.059 -33.574 36.500 1.00 87.19 633 VAL A C 1
ATOM 4876 O O . VAL A 1 633 ? 2.097 -33.653 35.731 1.00 87.19 633 VAL A O 1
ATOM 4879 N N . ALA A 1 634 ? 3.089 -34.234 37.658 1.00 90.50 634 ALA A N 1
ATOM 4880 C CA . ALA A 1 634 ? 1.953 -34.991 38.175 1.00 90.50 634 ALA A CA 1
ATOM 4881 C C . ALA A 1 634 ? 0.989 -34.039 38.919 1.00 90.50 634 ALA A C 1
ATOM 4883 O O . ALA A 1 634 ? 1.367 -33.495 39.958 1.00 90.50 634 ALA A O 1
ATOM 4884 N N . PRO A 1 635 ? -0.260 -33.833 38.455 1.00 88.62 635 PRO A N 1
ATOM 4885 C CA . PRO A 1 635 ? -1.147 -32.836 39.064 1.00 88.62 635 PRO A CA 1
ATOM 4886 C C . PRO A 1 635 ? -1.601 -33.190 40.484 1.00 88.62 635 PRO A C 1
ATOM 4888 O O . PRO A 1 635 ? -1.803 -32.297 41.300 1.00 88.62 635 PRO A O 1
ATOM 4891 N N . GLN A 1 636 ? -1.741 -34.481 40.795 1.00 89.38 636 GLN A N 1
ATOM 4892 C CA . GLN A 1 636 ? -2.233 -34.952 42.093 1.00 89.38 636 GLN A CA 1
ATOM 4893 C C . GLN A 1 636 ? -1.367 -34.479 43.283 1.00 89.38 636 GLN A C 1
ATOM 4895 O O . GLN A 1 636 ? -1.912 -33.845 44.188 1.00 89.38 636 GLN A O 1
ATOM 4900 N N . PRO A 1 637 ? -0.037 -34.722 43.312 1.00 89.44 637 PRO A N 1
ATOM 4901 C CA . PRO A 1 637 ? 0.818 -34.218 44.391 1.00 89.44 637 PRO A CA 1
ATOM 4902 C C . PRO A 1 637 ? 0.905 -32.685 44.415 1.00 89.44 637 PRO A C 1
ATOM 4904 O O . PRO A 1 637 ? 0.923 -32.092 45.494 1.00 89.44 637 PRO A O 1
ATOM 4907 N N . LEU A 1 638 ? 0.888 -32.036 43.246 1.00 90.19 638 LEU A N 1
ATOM 4908 C CA . LEU A 1 638 ? 0.911 -30.578 43.141 1.00 90.19 638 LEU A CA 1
ATOM 4909 C C . LEU A 1 638 ? -0.317 -29.944 43.813 1.00 90.19 638 LEU A C 1
ATOM 4911 O O . LEU A 1 638 ? -0.170 -29.078 44.676 1.00 90.19 638 LEU A O 1
ATOM 4915 N N . LEU A 1 639 ? -1.519 -30.412 43.462 1.00 91.56 639 LEU A N 1
ATOM 4916 C CA . LEU A 1 639 ? -2.784 -29.944 44.033 1.00 91.56 639 LEU A CA 1
ATOM 4917 C C . LEU A 1 639 ? -2.861 -30.219 45.536 1.00 91.56 639 LEU A C 1
ATOM 4919 O O . LEU A 1 639 ? -3.251 -29.328 46.286 1.00 91.56 639 LEU A O 1
ATOM 4923 N N . ALA A 1 640 ? -2.437 -31.406 45.984 1.00 89.62 640 ALA A N 1
ATOM 4924 C CA . ALA A 1 640 ? -2.400 -31.743 47.406 1.00 89.62 640 ALA A CA 1
ATOM 4925 C C . ALA A 1 640 ? -1.528 -30.757 48.203 1.00 89.62 640 ALA A C 1
ATOM 4927 O O . ALA A 1 640 ? -1.970 -30.249 49.232 1.00 89.62 640 ALA A O 1
ATOM 4928 N N . SER A 1 641 ? -0.339 -30.416 47.686 1.00 90.19 641 SER A N 1
ATOM 4929 C CA . SER A 1 641 ? 0.562 -29.456 48.340 1.00 90.19 641 SER A CA 1
ATOM 4930 C C . SER A 1 641 ? -0.037 -28.047 48.444 1.00 90.19 641 SER A C 1
ATOM 4932 O O . SER A 1 641 ? 0.111 -27.381 49.468 1.00 90.19 641 SER A O 1
ATOM 4934 N N . VAL A 1 642 ? -0.743 -27.596 47.399 1.00 92.00 642 VAL A N 1
ATOM 4935 C CA . VAL A 1 642 ? -1.394 -26.279 47.364 1.00 92.00 642 VAL A CA 1
ATOM 4936 C C . VAL A 1 642 ? -2.589 -26.241 48.316 1.00 92.00 642 VAL A C 1
ATOM 4938 O O . VAL A 1 642 ? -2.761 -25.270 49.049 1.00 92.00 642 VAL A O 1
ATOM 4941 N N . MET A 1 643 ? -3.401 -27.302 48.345 1.00 88.56 643 MET A N 1
ATOM 4942 C CA . MET A 1 643 ? -4.549 -27.392 49.248 1.00 88.56 643 MET A CA 1
ATOM 4943 C C . MET A 1 643 ? -4.135 -27.418 50.716 1.00 88.56 643 MET A C 1
ATOM 4945 O O . MET A 1 643 ? -4.781 -26.768 51.530 1.00 88.56 643 MET A O 1
ATOM 4949 N N . GLU A 1 644 ? -3.063 -28.136 51.058 1.00 88.12 644 GLU A N 1
ATOM 4950 C CA . GLU A 1 644 ? -2.554 -28.191 52.430 1.00 88.12 644 GLU A CA 1
ATOM 4951 C C . GLU A 1 644 ? -2.039 -26.823 52.908 1.00 88.12 644 GLU A C 1
ATOM 4953 O O . GLU A 1 644 ? -2.252 -26.435 54.056 1.00 88.12 644 GLU A O 1
ATOM 4958 N N . GLU A 1 645 ? -1.384 -26.062 52.028 1.00 86.88 645 GLU A N 1
ATOM 4959 C CA . GLU A 1 645 ? -0.948 -24.698 52.334 1.00 86.88 645 GLU A CA 1
ATOM 4960 C C . GLU A 1 645 ? -2.151 -23.766 52.549 1.00 86.88 645 GLU A C 1
ATOM 4962 O O . GLU A 1 645 ? -2.217 -23.052 53.554 1.00 86.88 645 GLU A O 1
ATOM 4967 N N . CYS A 1 646 ? -3.137 -23.808 51.648 1.00 86.44 646 CYS A N 1
ATOM 4968 C CA . CYS A 1 646 ? -4.326 -22.967 51.746 1.00 86.44 646 CYS A CA 1
ATOM 4969 C C . CYS A 1 646 ? -5.240 -23.350 52.922 1.00 86.44 646 CYS A C 1
ATOM 4971 O O . CYS A 1 646 ? -5.800 -22.454 53.552 1.00 86.44 646 CYS A O 1
ATOM 4973 N N . SER A 1 647 ? -5.360 -24.632 53.284 1.00 87.38 647 SER A N 1
ATOM 4974 C CA . SER A 1 647 ? -6.208 -25.062 54.406 1.00 87.38 647 SER A CA 1
ATOM 4975 C C . SER A 1 647 ? -5.701 -24.560 55.756 1.00 87.38 647 SER A C 1
ATOM 4977 O O . SER A 1 647 ? -6.496 -24.168 56.609 1.00 87.38 647 SER A O 1
ATOM 4979 N N . ARG A 1 648 ? -4.374 -24.477 55.936 1.00 85.69 648 ARG A N 1
ATOM 4980 C CA . ARG A 1 648 ? -3.773 -23.857 57.129 1.00 85.69 648 ARG A CA 1
ATOM 4981 C C . ARG A 1 648 ? -4.059 -22.360 57.203 1.00 85.69 648 ARG A C 1
ATOM 4983 O O . ARG A 1 648 ? -4.183 -21.818 58.298 1.00 85.69 648 ARG A O 1
ATOM 4990 N N . GLN A 1 649 ? -4.129 -21.695 56.052 1.00 84.94 649 GLN A N 1
ATOM 4991 C CA . GLN A 1 649 ? -4.347 -20.253 55.968 1.00 84.94 649 GLN A CA 1
ATOM 4992 C C . GLN A 1 649 ? -5.831 -19.868 56.112 1.00 84.94 649 GLN A C 1
ATOM 4994 O O . GLN A 1 649 ? -6.125 -18.782 56.608 1.00 84.94 649 GLN A O 1
ATOM 4999 N N . PHE A 1 650 ? -6.754 -20.762 55.739 1.00 86.25 650 PHE A N 1
ATOM 5000 C CA . PHE A 1 650 ? -8.205 -20.552 55.796 1.00 86.25 650 PHE A CA 1
ATOM 5001 C C . PHE A 1 650 ? -8.918 -21.711 56.525 1.00 86.25 650 PHE A C 1
ATOM 5003 O O . PHE A 1 650 ? -9.609 -22.507 55.890 1.00 86.25 650 PHE A O 1
ATOM 5010 N N . PRO A 1 651 ? -8.813 -21.805 57.866 1.00 81.25 651 PRO A N 1
ATOM 5011 C CA . PRO A 1 651 ? -9.318 -22.944 58.647 1.00 81.25 651 PRO A CA 1
ATOM 5012 C C . PRO A 1 651 ? -10.854 -23.089 58.694 1.00 81.25 651 PRO A C 1
ATOM 5014 O O . PRO A 1 651 ? -11.355 -24.007 59.336 1.00 81.25 651 PRO A O 1
ATOM 5017 N N . GLY A 1 652 ? -11.607 -22.187 58.053 1.00 82.38 652 GLY A N 1
ATOM 5018 C CA . GLY A 1 652 ? -13.074 -22.214 57.974 1.00 82.38 652 GLY A CA 1
ATOM 5019 C C . GLY A 1 652 ? -13.636 -22.565 56.592 1.00 82.38 652 GLY A C 1
ATOM 5020 O O . GLY A 1 652 ? -14.838 -22.425 56.390 1.00 82.38 652 GLY A O 1
ATOM 5021 N N . VAL A 1 653 ? -12.785 -22.960 55.640 1.00 88.19 653 VAL A N 1
ATOM 5022 C CA . VAL A 1 653 ? -13.176 -23.307 54.266 1.00 88.19 653 VAL A CA 1
ATOM 5023 C C . VAL A 1 653 ? -12.944 -24.799 54.040 1.00 88.19 653 VAL A C 1
ATOM 5025 O O . VAL A 1 653 ? -11.862 -25.310 54.326 1.00 88.19 653 VAL A O 1
ATOM 5028 N N . ASP A 1 654 ? -13.950 -25.493 53.507 1.00 88.19 654 ASP A N 1
ATOM 5029 C CA . ASP A 1 654 ? -13.834 -26.908 53.154 1.00 88.19 654 ASP A CA 1
ATOM 5030 C C . ASP A 1 654 ? -13.126 -27.069 51.803 1.00 88.19 654 ASP A C 1
ATOM 5032 O O . ASP A 1 654 ? -13.597 -26.616 50.758 1.00 88.19 654 ASP A O 1
ATOM 5036 N N . PHE A 1 655 ? -11.987 -27.758 51.820 1.00 89.88 655 PHE A N 1
ATOM 5037 C CA . PHE A 1 655 ? -11.165 -28.023 50.643 1.00 89.88 655 PHE A CA 1
ATOM 5038 C C . PHE A 1 655 ? -11.343 -29.479 50.187 1.00 89.88 655 PHE A C 1
ATOM 5040 O O . PHE A 1 655 ? -11.240 -30.404 50.991 1.00 89.88 655 PHE A O 1
ATOM 5047 N N . SER A 1 656 ? -11.588 -29.706 48.891 1.00 89.94 656 SER A N 1
ATOM 5048 C CA . SER A 1 656 ? -11.666 -31.057 48.317 1.00 89.94 656 SER A CA 1
ATOM 5049 C C . SER A 1 656 ? -11.031 -31.139 46.925 1.00 89.94 656 SER A C 1
ATOM 5051 O O . SER A 1 656 ? -11.116 -30.198 46.137 1.00 89.94 656 SER A O 1
ATOM 5053 N N . ILE A 1 657 ? -10.401 -32.281 46.625 1.00 89.56 657 ILE A N 1
ATOM 5054 C CA . ILE A 1 657 ? -9.855 -32.630 45.303 1.00 89.56 657 ILE A CA 1
ATOM 5055 C C . ILE A 1 657 ? -10.703 -33.770 44.742 1.00 89.56 657 ILE A C 1
ATOM 5057 O O . ILE A 1 657 ? -10.842 -34.806 45.391 1.00 89.56 657 ILE A O 1
ATOM 5061 N N . GLN A 1 658 ? -11.258 -33.601 43.541 1.00 88.50 658 GLN A N 1
ATOM 5062 C CA . GLN A 1 658 ? -12.021 -34.640 42.846 1.00 88.50 658 GLN A CA 1
ATOM 5063 C C . GLN A 1 658 ? -11.548 -34.768 41.394 1.00 88.50 658 GLN A C 1
ATOM 5065 O O . GLN A 1 658 ? -11.436 -33.763 40.694 1.00 88.50 658 GLN A O 1
ATOM 5070 N N . GLY A 1 659 ? -11.315 -36.003 40.941 1.00 83.88 659 GLY A N 1
ATOM 5071 C CA . GLY A 1 659 ? -10.981 -36.331 39.552 1.00 83.88 659 GLY A CA 1
ATOM 5072 C C . GLY A 1 659 ? -9.746 -37.223 39.403 1.00 83.88 659 GLY A C 1
ATOM 5073 O O . GLY A 1 659 ? -8.905 -37.289 40.297 1.00 83.88 659 GLY A O 1
ATOM 5074 N N . ASP A 1 660 ? -9.651 -37.886 38.249 1.00 84.81 660 ASP A N 1
ATOM 5075 C CA . ASP A 1 660 ? -8.446 -38.588 37.803 1.00 84.81 660 ASP A CA 1
ATOM 5076 C C . ASP A 1 660 ? -7.629 -37.650 36.909 1.00 84.81 660 ASP A C 1
ATOM 5078 O O . ASP A 1 660 ? -8.090 -37.229 35.844 1.00 84.81 660 ASP A O 1
ATOM 5082 N N . PHE A 1 661 ? -6.412 -37.307 37.337 1.00 86.12 661 PHE A N 1
ATOM 5083 C CA . PHE A 1 661 ? -5.567 -36.355 36.616 1.00 86.12 661 PHE A CA 1
ATOM 5084 C C . PHE A 1 661 ? -4.465 -37.061 35.832 1.00 86.12 661 PHE A C 1
ATOM 5086 O O . PHE A 1 661 ? -3.651 -37.801 36.385 1.00 86.12 661 PHE A O 1
ATOM 5093 N N . LEU A 1 662 ? -4.410 -36.780 34.532 1.00 87.25 662 LEU A N 1
ATOM 5094 C CA . LEU A 1 662 ? -3.312 -37.198 33.666 1.00 87.25 662 LEU A CA 1
ATOM 5095 C C . LEU A 1 662 ? -2.081 -36.301 33.888 1.00 87.25 662 LEU A C 1
ATOM 5097 O O . LEU A 1 662 ? -2.254 -35.120 34.198 1.00 87.25 662 LEU A O 1
ATOM 5101 N N . PRO A 1 663 ? -0.849 -36.816 33.702 1.00 86.81 663 PRO A N 1
ATOM 5102 C CA . PRO A 1 663 ? 0.357 -35.994 33.713 1.00 86.81 663 PRO A CA 1
ATOM 5103 C C . PRO A 1 663 ? 0.245 -34.842 32.715 1.00 86.81 663 PRO A C 1
ATOM 5105 O O . PRO A 1 663 ? -0.172 -35.040 31.571 1.00 86.81 663 PRO A O 1
ATOM 5108 N N . ILE A 1 664 ? 0.620 -33.644 33.155 1.00 87.50 664 ILE A N 1
ATOM 5109 C CA . ILE A 1 664 ? 0.611 -32.438 32.327 1.00 87.50 664 ILE A CA 1
ATOM 5110 C C . ILE A 1 664 ? 2.038 -32.000 32.035 1.00 87.50 664 ILE A C 1
ATOM 5112 O O . ILE A 1 664 ? 2.939 -32.213 32.839 1.00 87.50 664 ILE A O 1
ATOM 5116 N N . VAL A 1 665 ? 2.240 -31.376 30.880 1.00 82.25 665 VAL A N 1
ATOM 5117 C CA . VAL A 1 665 ? 3.535 -30.811 30.505 1.00 82.25 665 VAL A CA 1
ATOM 5118 C C . VAL A 1 665 ? 3.552 -29.331 30.880 1.00 82.25 665 VAL A C 1
ATOM 5120 O O . VAL A 1 665 ? 2.698 -28.575 30.415 1.00 82.25 665 VAL A O 1
ATOM 5123 N N . GLY A 1 666 ? 4.508 -28.909 31.704 1.00 84.94 666 GLY A N 1
ATOM 5124 C CA . GLY A 1 666 ? 4.658 -27.517 32.129 1.00 84.94 666 GLY A CA 1
ATOM 5125 C C . GLY A 1 666 ? 5.737 -27.338 33.193 1.00 84.94 666 GLY A C 1
ATOM 5126 O O . GLY A 1 666 ? 6.411 -28.294 33.539 1.00 84.94 666 GLY A O 1
ATOM 5127 N N . ASP A 1 667 ? 5.884 -26.116 33.692 1.00 85.00 667 ASP A N 1
ATOM 5128 C CA . ASP A 1 667 ? 6.835 -25.736 34.744 1.00 85.00 667 ASP A CA 1
ATOM 5129 C C . ASP A 1 667 ? 6.141 -25.887 36.108 1.00 85.00 667 ASP A C 1
ATOM 5131 O O . ASP A 1 667 ? 5.162 -25.180 36.389 1.00 85.00 667 ASP A O 1
ATOM 5135 N N . GLU A 1 668 ? 6.580 -26.849 36.930 1.00 86.25 668 GLU A N 1
ATOM 5136 C CA . GLU A 1 668 ? 5.914 -27.169 38.199 1.00 86.25 668 GLU A CA 1
ATOM 5137 C C . GLU A 1 668 ? 5.817 -25.949 39.144 1.00 86.25 668 GLU A C 1
ATOM 5139 O O . GLU A 1 668 ? 4.710 -25.664 39.621 1.00 86.25 668 GLU A O 1
ATOM 5144 N N . PRO A 1 669 ? 6.890 -25.166 39.388 1.00 81.81 669 PRO A N 1
ATOM 5145 C CA . PRO A 1 669 ? 6.821 -23.933 40.175 1.00 81.81 669 PRO A CA 1
ATOM 5146 C C . PRO A 1 669 ? 5.785 -22.910 39.688 1.00 81.81 669 PRO A C 1
ATOM 5148 O O . PRO A 1 669 ? 5.058 -22.330 40.505 1.00 81.81 669 PRO A O 1
ATOM 5151 N N . LEU A 1 670 ? 5.696 -22.667 38.376 1.00 82.56 670 LEU A N 1
ATOM 5152 C CA . LEU A 1 670 ? 4.739 -21.703 37.818 1.00 82.56 670 LEU A CA 1
ATOM 5153 C C . LEU A 1 670 ? 3.297 -22.207 37.917 1.00 82.56 670 LEU A C 1
ATOM 5155 O O . LEU A 1 670 ? 2.397 -21.439 38.276 1.00 82.56 670 LEU A O 1
ATOM 5159 N N . LEU A 1 671 ? 3.078 -23.498 37.658 1.00 88.38 671 LEU A N 1
ATOM 5160 C CA . LEU A 1 671 ? 1.778 -24.148 37.825 1.00 88.38 671 LEU A CA 1
ATOM 5161 C C . LEU A 1 671 ? 1.326 -24.108 39.287 1.00 88.38 671 LEU A C 1
ATOM 5163 O O . LEU A 1 671 ? 0.186 -23.730 39.566 1.00 88.38 671 LEU A O 1
ATOM 5167 N N . ARG A 1 672 ? 2.233 -24.407 40.227 1.00 89.00 672 ARG A N 1
ATOM 5168 C CA . ARG A 1 672 ? 1.990 -24.297 41.671 1.00 89.00 672 ARG A CA 1
ATOM 5169 C C . ARG A 1 672 ? 1.496 -22.908 42.042 1.00 89.00 672 ARG A C 1
ATOM 5171 O O . ARG A 1 672 ? 0.494 -22.768 42.736 1.00 89.00 672 ARG A O 1
ATOM 5178 N N . GLN A 1 673 ? 2.187 -21.876 41.566 1.00 83.00 673 GLN A N 1
ATOM 5179 C CA . GLN A 1 673 ? 1.855 -20.492 41.880 1.00 83.00 673 GLN A CA 1
ATOM 5180 C C . GLN A 1 673 ? 0.498 -20.070 41.300 1.00 83.00 673 GLN A C 1
ATOM 5182 O O . GLN A 1 673 ? -0.282 -19.405 41.985 1.00 83.00 673 GLN A O 1
ATOM 5187 N N . ALA A 1 674 ? 0.202 -20.448 40.054 1.00 86.88 674 ALA A N 1
ATOM 5188 C CA . ALA A 1 674 ? -1.081 -20.150 39.426 1.00 86.88 674 ALA A CA 1
ATOM 5189 C C . ALA A 1 674 ? -2.242 -20.813 40.186 1.00 86.88 674 ALA A C 1
ATOM 5191 O O . ALA A 1 674 ? -3.230 -20.150 40.505 1.00 86.88 674 ALA A O 1
ATOM 5192 N N . LEU A 1 675 ? -2.089 -22.093 40.535 1.00 90.81 675 LEU A N 1
ATOM 5193 C CA . LEU A 1 675 ? -3.080 -22.848 41.300 1.00 90.81 675 LEU A CA 1
ATOM 5194 C C . LEU A 1 675 ? -3.268 -22.271 42.707 1.00 90.81 675 LEU A C 1
ATOM 5196 O O . LEU A 1 675 ? -4.403 -22.039 43.113 1.00 90.81 675 LEU A O 1
ATOM 5200 N N . ALA A 1 676 ? -2.183 -21.954 43.419 1.00 87.19 676 ALA A N 1
ATOM 5201 C CA . ALA A 1 676 ? -2.254 -21.335 44.743 1.00 87.19 676 ALA A CA 1
ATOM 5202 C C . ALA A 1 676 ? -2.971 -19.978 44.713 1.00 87.19 676 ALA A C 1
ATOM 5204 O O . ALA A 1 676 ? -3.797 -19.694 45.579 1.00 87.19 676 ALA A O 1
ATOM 5205 N N . ASN A 1 677 ? -2.721 -19.156 43.689 1.00 83.75 677 ASN A N 1
ATOM 5206 C CA . ASN A 1 677 ? -3.422 -17.885 43.516 1.00 83.75 677 ASN A CA 1
ATOM 5207 C C . ASN A 1 677 ? -4.926 -18.080 43.274 1.00 83.75 677 ASN A C 1
ATOM 5209 O O . ASN A 1 677 ? -5.728 -17.359 43.862 1.00 83.75 677 ASN A O 1
ATOM 5213 N N . LEU A 1 678 ? -5.316 -19.048 42.439 1.00 89.69 678 LEU A N 1
ATOM 5214 C CA . LEU A 1 678 ? -6.727 -19.340 42.170 1.00 89.69 678 LEU A CA 1
ATOM 5215 C C . LEU A 1 678 ? -7.447 -19.875 43.411 1.00 89.69 678 LEU A C 1
ATOM 5217 O O . LEU A 1 678 ? -8.521 -19.383 43.742 1.00 89.69 678 LEU A O 1
ATOM 5221 N N . VAL A 1 679 ? -6.845 -20.837 44.115 1.00 89.75 679 VAL A N 1
ATOM 5222 C CA . VAL A 1 679 ? -7.420 -21.430 45.332 1.00 89.75 679 VAL A CA 1
ATOM 5223 C C . VAL A 1 679 ? -7.537 -20.384 46.440 1.00 89.75 679 VAL A C 1
ATOM 5225 O O . VAL A 1 679 ? -8.582 -20.290 47.077 1.00 89.75 679 VAL A O 1
ATOM 5228 N N . ARG A 1 680 ? -6.518 -19.535 46.627 1.00 86.06 680 ARG A N 1
ATOM 5229 C CA . ARG A 1 680 ? -6.576 -18.426 47.588 1.00 86.06 680 ARG A CA 1
ATOM 5230 C C . ARG A 1 680 ? -7.676 -17.428 47.236 1.00 86.06 680 ARG A C 1
ATOM 5232 O O . ARG A 1 680 ? -8.438 -17.051 48.116 1.00 86.06 680 ARG A O 1
ATOM 5239 N N . ASN A 1 681 ? -7.777 -17.017 45.971 1.00 84.06 681 ASN A N 1
ATOM 5240 C CA . ASN A 1 681 ? -8.820 -16.086 45.539 1.00 84.06 681 ASN A CA 1
ATOM 5241 C C . ASN A 1 681 ? -10.222 -16.690 45.722 1.00 84.06 681 ASN A C 1
ATOM 5243 O O . ASN A 1 681 ? -11.139 -15.972 46.098 1.00 84.06 681 ASN A O 1
ATOM 5247 N N . ALA A 1 682 ? -10.380 -17.997 45.495 1.00 86.81 682 ALA A N 1
ATOM 5248 C CA . ALA A 1 682 ? -11.637 -18.706 45.717 1.00 86.81 682 ALA A CA 1
ATOM 5249 C C . ALA A 1 682 ? -11.986 -18.861 47.206 1.00 86.81 682 ALA A C 1
ATOM 5251 O O . ALA A 1 682 ? -13.156 -18.806 47.546 1.00 86.81 682 ALA A O 1
ATOM 5252 N N . ALA A 1 683 ? -10.997 -19.033 48.087 1.00 85.31 683 ALA A N 1
ATOM 5253 C CA . ALA A 1 683 ? -11.214 -19.085 49.535 1.00 85.31 683 ALA A CA 1
ATOM 5254 C C . ALA A 1 683 ? -11.490 -17.700 50.158 1.00 85.31 683 ALA A C 1
ATOM 5256 O O . ALA A 1 683 ? -12.043 -17.619 51.251 1.00 85.31 683 ALA A O 1
ATOM 5257 N N . GLN A 1 684 ? -11.063 -16.618 49.494 1.00 80.75 684 GLN A N 1
ATOM 5258 C CA . GLN A 1 684 ? -11.316 -15.231 49.905 1.00 80.75 684 GLN A CA 1
ATOM 5259 C C . GLN A 1 684 ? -12.664 -14.679 49.422 1.00 80.75 684 GLN A C 1
ATOM 5261 O O . GLN A 1 684 ? -13.174 -13.742 50.039 1.00 80.75 684 GLN A O 1
ATOM 5266 N N . ALA A 1 685 ? -13.173 -15.192 48.298 1.00 75.94 685 ALA A N 1
ATOM 5267 C CA . ALA A 1 685 ? -14.462 -14.826 47.710 1.00 75.94 685 ALA A CA 1
ATOM 5268 C C . ALA A 1 685 ? -15.618 -15.502 48.453 1.00 75.94 685 ALA A C 1
ATOM 5270 O O . ALA A 1 685 ? -16.670 -14.835 48.590 1.00 75.94 685 ALA A O 1
#

Foldseek 3Di:
DPDPPDPPPDPFQPLLVVLVVQDDDFDADAPPVSAPRHDDDWDKDKDKDWDKDKDWDDPDPFKIKIKIKIWMWMKIFTTAPTPDQQFGQRGAMKIKIKIKMKIKMWGDPDPFKIKIKIKIKIKMKIKDRPAAQCQVLVVSVPPPADSRGDAWEAFVRDDITGYQWNMKTWHIWIKIKIKMWMWGDDPQKTKIKIKMKMKTKIKIKTFRGRSKYFYFYCPVVVRDTSSVCSRNVPTPDIDGDIDIWIWMKMKMKIKMWMFGCPDPFKTKIKMKMWIDIDAIFTPVQADKAKDQADQDPPPRHGIDIGTDPPPPHHSHNDDDDRPRIKIKIKMWGDPPPDPDIDIDIDIDHDDDDPVPVVVVVVVVVVVVVVVVVVVPDPDDDDDDDDDDDDDDDDPPVVVVVVVVVVVVVVVVVVVVVVVVVVVVVVVVVVVVVVVLVCQQPDLWWKFWAFLVQFTQDTHPNVCVQQVHPDRHRDRPCVSQPVPFPVNVVQVCCSPVQDWDAQDWGWGQHPVRDIWIKGKTKGFDDDPPDPPDHTGTMMMIIDTCRVVVVVVVVVLLVVLVVVCVVCVVVLVVLVVVLVVLLVVLVVVLVDPDDDPVSVVVSVVSNVVSVVVNVVSVVVVVVSNDDDPKAWDFDDVVVLLVVLQVVVCVVQVPDDDDDDDDDDTDTTHSVVVSVVSNVVVNVVSVD

Solvent-accessible surface area (backbone atoms only — not comparable to full-atom values): 37040 Å² total; per-residue (Å²): 141,78,83,76,72,74,78,76,90,67,78,65,24,73,54,21,49,60,58,58,66,55,57,69,76,70,77,48,88,38,48,99,86,64,45,82,17,61,82,76,90,62,63,70,47,76,50,71,49,78,48,77,50,77,49,78,45,72,80,50,100,44,34,37,40,36,36,37,40,40,38,41,43,35,36,36,43,39,36,46,81,33,89,48,49,63,44,17,49,72,32,48,36,34,40,41,37,38,41,39,39,39,43,33,42,36,38,45,83,45,103,44,30,38,37,38,43,38,41,36,42,37,43,31,37,36,25,54,30,40,61,51,71,76,32,46,19,42,76,60,63,56,76,98,41,44,33,42,12,45,38,20,38,39,32,52,98,53,77,54,30,10,32,79,46,41,13,24,42,33,43,54,35,36,32,44,36,40,39,42,41,38,43,36,56,57,91,56,32,42,36,37,40,35,34,38,40,34,43,40,35,37,30,45,34,39,25,38,19,44,28,24,34,37,31,16,41,21,76,88,50,79,67,68,42,9,62,58,15,34,29,59,56,52,62,75,44,78,46,72,39,69,52,71,46,44,36,31,32,44,37,40,34,42,36,43,34,37,42,34,45,81,42,103,46,33,33,39,35,41,33,43,33,40,51,38,64,51,70,66,27,36,77,83,34,85,38,72,26,72,44,65,77,53,66,23,90,88,80,72,41,70,34,35,81,41,42,17,64,44,97,85,38,49,62,39,48,61,89,83,74,77,84,39,68,21,48,33,40,34,38,40,35,32,89,80,51,93,89,42,74,52,72,54,71,52,72,49,82,81,70,81,86,63,68,68,57,57,54,50,49,51,51,53,52,50,54,50,50,54,60,55,58,71,73,71,77,87,80,87,84,90,84,88,85,84,80,90,83,86,82,87,85,57,72,71,60,51,52,50,52,48,51,51,48,52,54,49,50,50,54,50,49,52,54,49,50,52,50,50,53,50,50,51,52,51,50,51,50,51,51,53,52,48,53,52,52,50,54,52,70,35,83,52,10,38,38,32,28,38,68,88,44,31,20,72,41,62,24,63,31,28,28,60,75,52,63,42,80,83,55,54,75,35,47,51,46,76,76,61,36,75,87,29,66,65,39,56,54,52,51,43,16,59,73,71,60,44,68,47,73,82,44,73,42,78,43,70,28,88,86,70,51,78,40,37,33,37,34,35,35,38,50,35,60,54,93,92,55,93,76,86,62,59,53,14,33,40,38,39,42,35,85,36,44,69,60,50,53,51,48,53,53,47,52,51,49,51,45,54,50,53,47,58,68,45,43,63,57,53,53,50,49,52,51,51,43,50,50,52,38,51,52,37,54,50,54,65,70,43,101,82,70,54,77,69,56,43,52,52,34,50,51,53,36,51,54,41,52,53,50,52,54,50,54,53,52,55,56,55,55,68,76,44,87,83,83,72,53,82,39,86,35,60,49,64,66,54,50,52,56,42,49,58,55,48,41,74,76,38,82,88,59,94,84,85,87,86,83,88,73,68,75,40,79,37,33,61,73,62,51,50,51,53,50,42,52,51,52,51,53,60,74,72,104